Protein AF-A0A6I1MJ88-F1 (afdb_monomer_lite)

pLDDT: mean 83.17, std 13.49, range [37.69, 97.88]

InterPro domains:
  IPR024300 SipL, SPOCS domain [PF12673] (51-150)

Foldseek 3Di:
DPPPADFPQDAAEPQADDVVVVCVVPDPCVQFWKDKDKDKDKAFADPPDFFFNFWHYKYKDKAWQDKAKDFDDFDPAADPVRDGALRIKIKTKIKMKMKTWGQGPDPVRDIDIDIDIGIDIDIIRDHNPDDRVPWDKAKDKHWNDKDWGDPDSGMIIIMTMMMIGIDTDDPDGDDNDHDDPDRPPPPPQLAQVKKKWFAALVRPGTAKIWGADSVLQAIAMDGPQDFSEDNDPPDFQQQFFQKKKFKADLVRHTQFIATHTHRGGCPRVRVRRGRRHDDAFIKMKIWHQHWQSIWMACPPHHHDIDTFCPVPDHLDTTIFMWGHHSNHTDGDDDVVDDDFDWAQKKKFFAALVLHTAKIWIARLVLQAIDMDGDQDARDPPDDDFDFAKKKWKAALVRHTQDIDTDTRGHRCVRVCSRRVRRRHDDFQIKIKMAHDPSGQQSMWIQAQNDTDGDDDRIWMWTQHPNGTDTD

Organism: NCBI:txid39493

Structure (mmCIF, N/CA/C/O backbone):
data_AF-A0A6I1MJ88-F1
#
_entry.id   AF-A0A6I1MJ88-F1
#
loop_
_atom_site.group_PDB
_atom_site.id
_atom_site.type_symbol
_atom_site.label_atom_id
_atom_site.label_alt_id
_atom_site.label_comp_id
_atom_site.label_asym_id
_atom_site.label_entity_id
_atom_site.label_seq_id
_atom_site.pdbx_PDB_ins_code
_atom_site.Cartn_x
_atom_site.Cartn_y
_atom_site.Cartn_z
_atom_site.occupancy
_atom_site.B_iso_or_equiv
_atom_site.auth_seq_id
_atom_site.auth_comp_id
_atom_site.auth_asym_id
_atom_site.auth_atom_id
_atom_site.pdbx_PDB_model_num
ATOM 1 N N . MET A 1 1 ? -44.013 -20.635 8.481 1.00 37.69 1 MET A N 1
ATOM 2 C CA . MET A 1 1 ? -42.873 -20.183 7.650 1.00 37.69 1 MET A CA 1
ATOM 3 C C . MET A 1 1 ? -41.593 -20.400 8.435 1.00 37.69 1 MET A C 1
ATOM 5 O O . MET A 1 1 ? -41.374 -19.708 9.420 1.00 37.69 1 MET A O 1
ATOM 9 N N . TYR A 1 2 ? -40.788 -21.390 8.051 1.00 38.72 2 TYR A N 1
ATOM 10 C CA . TYR A 1 2 ? -39.457 -21.573 8.624 1.00 38.72 2 TYR A CA 1
ATOM 11 C C . TYR A 1 2 ? -38.547 -20.470 8.084 1.00 38.72 2 TYR A C 1
ATOM 13 O O . TYR A 1 2 ? -38.315 -20.379 6.881 1.00 38.72 2 TYR A O 1
ATOM 21 N N . CYS A 1 3 ? -38.086 -19.608 8.980 1.00 43.00 3 CYS A N 1
ATOM 22 C CA . CYS A 1 3 ? -37.077 -18.596 8.711 1.00 43.00 3 CYS A CA 1
ATOM 23 C C . CYS A 1 3 ? -35.767 -19.299 8.296 1.00 43.00 3 CYS A C 1
ATOM 25 O O . CYS A 1 3 ? -35.028 -19.778 9.152 1.00 43.00 3 CYS A O 1
ATOM 27 N N . LYS A 1 4 ? -35.494 -19.416 6.990 1.00 53.94 4 LYS A N 1
ATOM 28 C CA . LYS A 1 4 ? -34.217 -19.928 6.465 1.00 53.94 4 LYS A CA 1
ATOM 29 C C . LYS A 1 4 ? -33.207 -18.781 6.392 1.00 53.94 4 LYS A C 1
ATOM 31 O O . LYS A 1 4 ? -32.966 -18.242 5.320 1.00 53.94 4 LYS A O 1
ATOM 36 N N . CYS A 1 5 ? -32.665 -18.381 7.537 1.00 55.56 5 CYS A N 1
ATOM 37 C CA . CYS A 1 5 ? -31.574 -17.410 7.580 1.00 55.56 5 CYS A CA 1
ATOM 38 C C . CYS A 1 5 ? -30.256 -18.080 7.172 1.00 55.56 5 CYS A C 1
ATOM 40 O O . CYS A 1 5 ? -29.985 -19.223 7.543 1.00 55.56 5 CYS A O 1
ATOM 42 N N . SER A 1 6 ? -29.474 -17.401 6.333 1.00 53.91 6 SER A N 1
ATOM 43 C CA . SER A 1 6 ? -28.247 -17.953 5.764 1.00 53.91 6 SER A CA 1
ATOM 44 C C . SER A 1 6 ? -27.118 -17.855 6.790 1.00 53.91 6 SER A C 1
ATOM 46 O O . SER A 1 6 ? -26.543 -16.788 6.971 1.00 53.91 6 SER A O 1
ATOM 48 N N . ASN A 1 7 ? -26.742 -18.977 7.410 1.00 52.41 7 ASN A N 1
ATOM 49 C CA . ASN A 1 7 ? -25.619 -19.086 8.360 1.00 52.41 7 ASN A CA 1
ATOM 50 C C . ASN A 1 7 ? -24.230 -19.047 7.683 1.00 52.41 7 ASN A C 1
ATOM 52 O O . ASN A 1 7 ? -23.286 -19.718 8.094 1.00 52.41 7 ASN A O 1
ATOM 56 N N . LYS A 1 8 ? -24.096 -18.290 6.592 1.00 55.72 8 LYS A N 1
ATOM 57 C CA . LYS A 1 8 ? -22.793 -18.058 5.969 1.00 55.72 8 LYS A CA 1
ATOM 58 C C . LYS A 1 8 ? -22.055 -17.054 6.854 1.00 55.72 8 LYS A C 1
ATOM 60 O O . LYS A 1 8 ? -22.324 -15.862 6.746 1.00 55.72 8 LYS A O 1
ATOM 65 N N . ASN A 1 9 ? -21.159 -17.536 7.716 1.00 62.91 9 ASN A N 1
ATOM 66 C CA . ASN A 1 9 ? -20.340 -16.751 8.657 1.00 62.91 9 ASN A CA 1
ATOM 67 C C . ASN A 1 9 ? -19.288 -15.852 7.961 1.00 62.91 9 ASN A C 1
ATOM 69 O O . ASN A 1 9 ? -18.179 -15.687 8.452 1.00 62.91 9 ASN A O 1
ATOM 73 N N . ASN A 1 10 ? -19.621 -15.276 6.806 1.00 71.25 10 ASN A N 1
ATOM 74 C CA . ASN A 1 10 ? -18.759 -14.373 6.057 1.00 71.25 10 ASN A CA 1
ATOM 75 C C . ASN A 1 10 ? -19.232 -12.939 6.315 1.00 71.25 10 ASN A C 1
ATOM 77 O O . ASN A 1 10 ? -20.024 -12.401 5.538 1.00 71.25 10 ASN A O 1
ATOM 81 N N . TYR A 1 11 ? -18.767 -12.354 7.417 1.00 83.25 11 TYR A N 1
ATOM 82 C CA . TYR A 1 11 ? -18.944 -10.943 7.756 1.00 83.25 11 TYR A CA 1
ATOM 83 C C . TYR A 1 11 ? -17.579 -10.281 7.964 1.00 83.25 11 TYR A C 1
ATOM 85 O O . TYR A 1 11 ? -16.604 -10.937 8.328 1.00 83.25 11 TYR A O 1
ATOM 93 N N . GLU A 1 12 ? -17.502 -8.976 7.722 1.00 81.06 12 GLU A N 1
ATOM 94 C CA . GLU A 1 12 ? -16.291 -8.190 7.967 1.00 81.06 12 GLU A CA 1
ATOM 95 C C . GLU A 1 12 ? -16.287 -7.673 9.412 1.00 81.06 12 GLU A C 1
ATOM 97 O O . GLU A 1 12 ? -17.267 -7.077 9.863 1.00 81.06 12 GLU A O 1
ATOM 102 N N . VAL A 1 13 ? -15.184 -7.861 10.138 1.00 83.12 13 VAL A N 1
ATOM 103 C CA . VAL A 1 13 ? -15.000 -7.267 11.468 1.00 83.12 13 VAL A CA 1
ATOM 104 C C . VAL A 1 13 ? -14.073 -6.065 11.361 1.00 83.12 13 VAL A C 1
ATOM 106 O O . VAL A 1 13 ? -12.962 -6.161 10.846 1.00 83.12 13 VAL A O 1
ATOM 109 N N . ILE A 1 14 ? -14.534 -4.929 11.869 1.00 77.38 14 ILE A N 1
ATOM 110 C CA . ILE A 1 14 ? -13.794 -3.673 11.910 1.00 77.38 14 ILE A CA 1
ATOM 111 C C . ILE A 1 14 ? -13.327 -3.431 13.347 1.00 77.38 14 ILE A C 1
ATOM 113 O O . ILE A 1 14 ? -14.100 -3.626 14.286 1.00 77.38 14 ILE A O 1
ATOM 117 N N . SER A 1 15 ? -12.079 -2.968 13.484 1.00 78.56 15 SER A N 1
ATOM 118 C CA . SER A 1 15 ? -11.358 -2.727 14.750 1.00 78.56 15 SER A CA 1
ATOM 119 C C . SER A 1 15 ? -10.663 -3.938 15.385 1.00 78.56 15 SER A C 1
ATOM 121 O O . SER A 1 15 ? -10.277 -3.864 16.552 1.00 78.56 15 SER A O 1
ATOM 123 N N . LEU A 1 16 ? -10.441 -5.028 14.640 1.00 84.06 16 LEU A N 1
ATOM 124 C CA . LEU A 1 16 ? -9.498 -6.056 15.092 1.00 84.06 16 LEU A CA 1
ATOM 125 C C . LEU A 1 16 ? -8.076 -5.487 15.120 1.00 84.06 16 LEU A C 1
ATOM 127 O O . LEU A 1 16 ? -7.669 -4.731 14.235 1.00 84.06 16 LEU A O 1
ATOM 131 N N . CYS A 1 17 ? -7.308 -5.862 16.133 1.00 81.69 17 CYS A N 1
ATOM 132 C CA . CYS A 1 17 ? -5.889 -5.544 16.230 1.00 81.69 17 CYS A CA 1
ATOM 133 C C . CYS A 1 17 ? -5.054 -6.795 15.937 1.00 81.69 17 CYS A C 1
ATOM 135 O O . CYS A 1 17 ? -5.403 -7.916 16.297 1.00 81.69 17 CYS A O 1
ATOM 137 N N . ASN A 1 18 ? -3.880 -6.603 15.340 1.00 82.88 18 ASN A N 1
ATOM 138 C CA . ASN A 1 18 ? -2.904 -7.678 15.231 1.00 82.88 18 ASN A CA 1
ATOM 139 C C . ASN A 1 18 ? -2.133 -7.814 16.557 1.00 82.88 18 ASN A C 1
ATOM 141 O O . ASN A 1 18 ? -1.410 -6.893 16.948 1.00 82.88 18 ASN A O 1
ATOM 145 N N . ILE A 1 19 ? -2.240 -8.968 17.221 1.00 81.12 19 ILE A N 1
ATOM 146 C CA . ILE A 1 19 ? -1.581 -9.224 18.515 1.00 81.12 19 ILE A CA 1
ATOM 147 C C . ILE A 1 19 ? -0.066 -9.098 18.420 1.00 81.12 19 ILE A C 1
ATOM 149 O O . ILE A 1 19 ? 0.549 -8.565 19.341 1.00 81.12 19 ILE A O 1
ATOM 153 N N . LYS A 1 20 ? 0.561 -9.537 17.321 1.00 79.69 20 LYS A N 1
ATOM 154 C CA . LYS A 1 20 ? 2.015 -9.399 17.152 1.00 79.69 20 LYS A CA 1
ATOM 155 C C . LYS A 1 20 ? 2.405 -7.925 17.128 1.00 79.69 20 LYS A C 1
ATOM 157 O O . LYS A 1 20 ? 3.310 -7.531 17.852 1.00 79.69 20 LYS A O 1
ATOM 162 N N . ASN A 1 21 ? 1.672 -7.089 16.390 1.00 80.06 21 ASN A N 1
ATOM 163 C CA . ASN A 1 21 ? 1.920 -5.642 16.356 1.00 80.06 21 ASN A CA 1
ATOM 164 C C . ASN A 1 21 ? 1.648 -4.985 17.713 1.00 80.06 21 ASN A C 1
ATOM 166 O O . ASN A 1 21 ? 2.430 -4.148 18.167 1.00 80.06 21 ASN A O 1
ATOM 170 N N . PHE A 1 22 ? 0.567 -5.382 18.386 1.00 80.31 22 PHE A N 1
ATOM 171 C CA . PHE A 1 22 ? 0.236 -4.897 19.723 1.00 80.31 22 PHE A CA 1
ATOM 172 C C . PHE A 1 22 ? 1.319 -5.269 20.746 1.00 80.31 22 PHE A C 1
ATOM 174 O O . PHE A 1 22 ? 1.715 -4.428 21.552 1.00 80.31 22 PHE A O 1
ATOM 181 N N . THR A 1 23 ? 1.844 -6.492 20.665 1.00 79.25 23 THR A N 1
ATOM 182 C CA . THR A 1 23 ? 2.939 -6.998 21.502 1.00 79.25 23 THR A CA 1
ATOM 183 C C . THR A 1 23 ? 4.252 -6.303 21.185 1.00 79.25 23 THR A C 1
ATOM 185 O O . THR A 1 23 ? 4.950 -5.892 22.097 1.00 79.25 23 THR A O 1
ATOM 188 N N . ASN A 1 24 ? 4.582 -6.081 19.915 1.00 79.44 24 ASN A N 1
ATOM 189 C CA . ASN A 1 24 ? 5.798 -5.359 19.537 1.00 79.44 24 ASN A CA 1
ATOM 190 C C . ASN A 1 24 ? 5.763 -3.896 20.004 1.00 79.44 24 ASN A C 1
ATOM 192 O O . ASN A 1 24 ? 6.793 -3.336 20.364 1.00 79.44 24 ASN A O 1
ATOM 196 N N . LYS A 1 25 ? 4.577 -3.272 20.013 1.00 77.75 25 LYS A N 1
ATOM 197 C CA . LYS A 1 25 ? 4.390 -1.881 20.447 1.00 77.75 25 LYS A CA 1
ATOM 198 C C . LYS A 1 25 ? 4.394 -1.714 21.969 1.00 77.75 25 LYS A C 1
ATOM 200 O O . LYS A 1 25 ? 4.802 -0.663 22.455 1.00 77.75 25 LYS A O 1
ATOM 205 N N . ASN A 1 26 ? 3.861 -2.687 22.708 1.00 75.75 26 ASN A N 1
ATOM 206 C CA . ASN A 1 26 ? 3.614 -2.557 24.150 1.00 75.75 26 ASN A CA 1
ATOM 207 C C . ASN A 1 26 ? 4.418 -3.535 25.021 1.00 75.75 26 ASN A C 1
ATOM 209 O O . ASN A 1 26 ? 4.398 -3.394 26.238 1.00 75.75 26 ASN A O 1
ATOM 213 N N . GLY A 1 27 ? 5.066 -4.529 24.419 1.00 68.06 27 GLY A N 1
ATOM 214 C CA . GLY A 1 27 ? 5.799 -5.599 25.086 1.00 68.06 27 GLY A CA 1
ATOM 215 C C . GLY A 1 27 ? 7.315 -5.367 25.149 1.00 68.06 27 GLY A C 1
ATOM 216 O O . GLY A 1 27 ? 7.790 -4.275 24.829 1.00 68.06 27 GLY A O 1
ATOM 217 N N . PRO A 1 28 ? 8.088 -6.393 25.557 1.00 61.84 28 PRO A N 1
ATOM 218 C CA . PRO A 1 28 ? 7.672 -7.787 25.754 1.00 61.84 28 PRO A CA 1
ATOM 219 C C . PRO A 1 28 ? 6.753 -7.985 26.968 1.00 61.84 28 PRO A C 1
ATOM 221 O O . PRO A 1 28 ? 6.950 -7.374 28.009 1.00 61.84 28 PRO A O 1
ATOM 224 N N . PHE A 1 29 ? 5.770 -8.884 26.850 1.00 69.00 29 PHE A N 1
ATOM 225 C CA . PHE A 1 29 ? 4.794 -9.161 27.917 1.00 69.00 29 PHE A CA 1
ATOM 226 C C . PHE A 1 29 ? 5.279 -10.143 28.995 1.00 69.00 29 PHE A C 1
ATOM 228 O O . PHE A 1 29 ? 4.533 -10.494 29.912 1.00 69.00 29 PHE A O 1
ATOM 235 N N . ILE A 1 30 ? 6.535 -10.585 28.904 1.00 66.19 30 ILE A N 1
ATOM 236 C CA . ILE A 1 30 ? 7.184 -11.391 29.940 1.00 66.19 30 ILE A CA 1
ATOM 237 C C . ILE A 1 30 ? 7.273 -10.530 31.203 1.00 66.19 30 ILE A C 1
ATOM 239 O O . ILE A 1 30 ? 7.796 -9.420 31.157 1.00 66.19 30 ILE A O 1
ATOM 243 N N . ASN A 1 31 ? 6.736 -11.033 32.317 1.00 68.38 31 ASN A N 1
ATOM 244 C CA . ASN A 1 31 ? 6.617 -10.308 33.589 1.00 68.38 31 ASN A CA 1
ATOM 245 C C . ASN A 1 31 ? 5.825 -8.990 33.505 1.00 68.38 31 ASN A C 1
ATOM 247 O O . ASN A 1 31 ? 6.026 -8.101 34.326 1.00 68.38 31 ASN A O 1
ATOM 251 N N . SER A 1 32 ? 4.933 -8.852 32.522 1.00 80.56 32 SER A N 1
ATOM 252 C CA . SER A 1 32 ? 4.047 -7.693 32.412 1.00 80.56 32 SER A CA 1
ATOM 253 C C . SER A 1 32 ? 2.644 -7.989 32.929 1.00 80.56 32 SER A C 1
ATOM 255 O O . SER A 1 32 ? 2.182 -9.128 32.900 1.00 80.56 32 SER A O 1
ATOM 257 N N . ALA A 1 33 ? 1.933 -6.940 33.332 1.00 88.50 33 ALA A N 1
ATOM 258 C CA . ALA A 1 33 ? 0.547 -7.021 33.762 1.00 88.50 33 ALA A CA 1
ATOM 259 C C . ALA A 1 33 ? -0.400 -7.082 32.546 1.00 88.50 33 ALA A C 1
ATOM 261 O O . ALA A 1 33 ? -0.740 -6.055 31.959 1.00 88.50 33 ALA A O 1
ATOM 262 N N . TRP A 1 34 ? -0.852 -8.277 32.160 1.00 90.94 34 TRP A N 1
ATOM 263 C CA . TRP A 1 34 ? -1.834 -8.461 31.084 1.00 90.94 34 TRP A CA 1
ATOM 264 C C . TRP A 1 34 ? -2.794 -9.625 31.357 1.00 90.94 34 TRP A C 1
ATOM 266 O O . TRP A 1 34 ? -2.558 -10.448 32.239 1.00 90.94 34 TRP A O 1
ATOM 276 N N . THR A 1 35 ? -3.896 -9.675 30.609 1.00 91.12 35 THR A N 1
ATOM 277 C CA . THR A 1 35 ? -4.828 -10.812 30.578 1.00 91.12 35 THR A CA 1
ATOM 278 C C . THR A 1 35 ? -5.502 -10.924 29.206 1.00 91.12 35 THR A C 1
ATOM 280 O O . THR A 1 35 ? -5.595 -9.931 28.479 1.00 91.12 35 THR A O 1
ATOM 283 N N . GLN A 1 36 ? -5.978 -12.119 28.859 1.00 91.44 36 GLN A N 1
ATOM 284 C CA . GLN A 1 36 ? -6.792 -12.392 27.673 1.00 91.44 36 GLN A CA 1
ATOM 285 C C . GLN A 1 36 ? -8.087 -13.059 28.117 1.00 91.44 36 GLN A C 1
ATOM 287 O O . GLN A 1 36 ? -8.074 -13.968 28.947 1.00 91.44 36 GLN A O 1
ATOM 292 N N . ILE A 1 37 ? -9.211 -12.585 27.591 1.00 91.88 37 ILE A N 1
ATOM 293 C CA . ILE A 1 37 ? -10.538 -13.027 28.017 1.00 91.88 37 ILE A CA 1
ATOM 294 C C . ILE A 1 37 ? -11.395 -13.247 26.780 1.00 91.88 37 ILE A C 1
ATOM 296 O O . ILE A 1 37 ? -11.295 -12.498 25.809 1.00 91.88 37 ILE A O 1
ATOM 300 N N . SER A 1 38 ? -12.252 -14.264 26.841 1.00 94.06 38 SER A N 1
ATOM 301 C CA . SER A 1 38 ? -13.337 -14.459 25.882 1.00 94.06 38 SER A CA 1
ATOM 302 C C . SER A 1 38 ? -14.672 -14.248 26.580 1.00 94.06 38 SER A C 1
ATOM 304 O O . SER A 1 38 ? -14.924 -14.861 27.620 1.00 94.06 38 SER A O 1
ATOM 306 N N . LEU A 1 39 ? -15.508 -13.372 26.032 1.00 94.00 39 LEU A N 1
ATOM 307 C CA . LEU A 1 39 ? -16.822 -13.054 26.574 1.00 94.00 39 LEU A CA 1
ATOM 308 C C . LEU A 1 39 ? -17.894 -13.375 25.540 1.00 94.00 39 LEU A C 1
ATOM 310 O O . LEU A 1 39 ? -17.848 -12.869 24.421 1.00 94.00 39 LEU A O 1
ATOM 314 N N . ALA A 1 40 ? -18.860 -14.201 25.938 1.00 94.38 40 ALA A N 1
ATOM 315 C CA . ALA A 1 40 ? -19.984 -14.597 25.104 1.00 94.38 40 ALA A CA 1
ATOM 316 C C . ALA A 1 40 ? -21.292 -13.967 25.597 1.00 94.38 40 ALA A C 1
ATOM 318 O O . ALA A 1 40 ? -21.525 -13.889 26.802 1.00 94.38 40 ALA A O 1
ATOM 319 N N . ASP A 1 41 ? -22.149 -13.566 24.660 1.00 95.25 41 ASP A N 1
ATOM 320 C CA . ASP A 1 41 ? -23.455 -12.962 24.922 1.00 95.25 41 ASP A CA 1
ATOM 321 C C . ASP A 1 41 ? -24.475 -13.298 23.812 1.00 95.25 41 ASP A C 1
ATOM 323 O O . ASP A 1 41 ? -24.129 -13.793 22.733 1.00 95.25 41 ASP A O 1
ATOM 327 N N . ILE A 1 42 ? -25.757 -13.036 24.075 1.00 94.81 42 ILE A N 1
ATOM 328 C CA . ILE A 1 42 ? -26.870 -13.215 23.142 1.00 94.81 42 ILE A CA 1
ATOM 329 C C . ILE A 1 42 ? -27.484 -11.850 22.813 1.00 94.81 42 ILE A C 1
ATOM 331 O O . ILE A 1 42 ? -28.235 -11.270 23.595 1.00 94.81 42 ILE A O 1
ATOM 335 N N . LEU A 1 43 ? -27.241 -11.371 21.595 1.00 94.00 43 LEU A N 1
ATOM 336 C CA . LEU A 1 43 ? -27.737 -10.081 21.117 1.00 94.00 43 LEU A CA 1
ATOM 337 C C . LEU A 1 43 ? -29.094 -10.256 20.435 1.00 94.00 43 LEU A C 1
ATOM 339 O O . LEU A 1 43 ? -29.208 -10.962 19.432 1.00 94.00 43 LEU A O 1
ATOM 343 N N . THR A 1 44 ? -30.136 -9.611 20.964 1.00 93.56 44 THR A N 1
ATOM 344 C CA . THR A 1 44 ? -31.502 -9.703 20.422 1.00 93.56 44 THR A CA 1
ATOM 345 C C . THR A 1 44 ? -31.953 -8.373 19.838 1.00 93.56 44 THR A C 1
ATOM 347 O O . THR A 1 44 ? -31.865 -7.336 20.490 1.00 93.56 44 THR A O 1
ATOM 350 N N . LEU A 1 45 ? -32.463 -8.410 18.607 1.00 90.38 45 LEU A N 1
ATOM 351 C CA . LEU A 1 45 ? -32.989 -7.233 17.928 1.00 90.38 45 LEU A CA 1
ATOM 352 C C . LEU A 1 45 ? -34.307 -6.791 18.581 1.00 90.38 45 LEU A C 1
ATOM 354 O O . LEU A 1 45 ? -35.174 -7.637 18.836 1.00 90.38 45 LEU A O 1
ATOM 358 N N . PRO A 1 46 ? -34.499 -5.477 18.787 1.00 89.31 46 PRO A N 1
ATOM 359 C CA . PRO A 1 46 ? -35.788 -4.895 19.123 1.00 89.31 46 PRO A CA 1
ATOM 360 C C . PRO A 1 46 ? -36.876 -5.294 18.120 1.00 89.31 46 PRO A C 1
ATOM 362 O O . PRO A 1 46 ? -36.610 -5.518 16.938 1.00 89.31 46 PRO A O 1
ATOM 365 N N . TYR A 1 47 ? -38.127 -5.352 18.577 1.00 82.69 47 TYR A N 1
ATOM 366 C CA . TYR A 1 47 ? -39.248 -5.851 17.769 1.00 82.69 47 TYR A CA 1
ATOM 367 C C . TYR A 1 47 ? -39.532 -5.009 16.511 1.00 82.69 47 TYR A C 1
ATOM 369 O O . TYR A 1 47 ? -40.056 -5.517 15.524 1.00 82.69 47 TYR A O 1
ATOM 377 N N . ASN A 1 48 ? -39.184 -3.723 16.538 1.00 87.56 48 ASN A N 1
ATOM 378 C CA . ASN A 1 48 ? -39.339 -2.790 15.422 1.00 87.56 48 ASN A CA 1
ATOM 379 C C . ASN A 1 48 ? -38.237 -2.916 14.355 1.00 87.56 48 ASN A C 1
ATOM 381 O O . ASN A 1 48 ? -38.360 -2.305 13.294 1.00 87.56 48 ASN A O 1
ATOM 385 N N . CYS A 1 49 ? -37.170 -3.677 14.608 1.00 86.12 49 CYS A N 1
ATOM 386 C CA . CYS A 1 49 ? -36.108 -3.885 13.634 1.00 86.12 49 CYS A CA 1
ATOM 387 C C . CYS A 1 49 ? -36.472 -5.002 12.641 1.00 86.12 49 CYS A C 1
ATOM 389 O O . CYS A 1 49 ? -36.998 -6.045 13.045 1.00 86.12 49 CYS A O 1
ATOM 391 N N . PRO A 1 50 ? -36.155 -4.839 11.344 1.00 88.62 50 PRO A N 1
ATOM 392 C CA . PRO A 1 50 ? -36.279 -5.922 10.379 1.00 88.62 50 PRO A CA 1
ATOM 393 C C . PRO A 1 50 ? -35.478 -7.153 10.810 1.00 88.62 50 PRO A C 1
ATOM 395 O O . PRO A 1 50 ? -34.386 -7.048 11.365 1.00 88.62 50 PRO A O 1
ATOM 398 N N . LYS A 1 51 ? -36.012 -8.344 10.524 1.00 92.12 51 LYS A N 1
ATOM 399 C CA . LYS A 1 51 ? -35.298 -9.602 10.772 1.00 92.12 51 LYS A CA 1
ATOM 400 C C . LYS A 1 51 ? -34.020 -9.651 9.934 1.00 92.12 51 LYS A C 1
ATOM 402 O O . LYS A 1 51 ? -34.006 -9.161 8.812 1.00 92.12 51 LYS A O 1
ATOM 407 N N . ILE A 1 52 ? -32.974 -10.269 10.456 1.00 90.94 52 ILE A N 1
ATOM 408 C CA . ILE A 1 52 ? -31.676 -10.432 9.807 1.00 90.94 52 ILE A CA 1
ATOM 409 C C . ILE A 1 52 ? -31.734 -11.603 8.835 1.00 90.94 52 ILE A C 1
ATOM 411 O O . ILE A 1 52 ? -32.106 -12.703 9.232 1.00 90.94 52 ILE A O 1
ATOM 415 N N . GLU A 1 53 ? -31.311 -11.386 7.595 1.00 88.12 53 GLU A N 1
ATOM 416 C CA . GLU A 1 53 ? -30.990 -12.458 6.649 1.00 88.12 53 GLU A CA 1
ATOM 417 C C . GLU A 1 53 ? -29.515 -12.850 6.729 1.00 88.12 53 GLU A C 1
ATOM 419 O O . GLU A 1 53 ? -29.186 -14.040 6.762 1.00 88.12 53 GLU A O 1
ATOM 424 N N . LYS A 1 54 ? -28.646 -11.833 6.766 1.00 87.38 54 LYS A N 1
ATOM 425 C CA . LYS A 1 54 ? -27.190 -11.963 6.740 1.00 87.38 54 LYS A CA 1
ATOM 426 C C . LYS A 1 54 ? -26.534 -10.824 7.520 1.00 87.38 54 LYS A C 1
ATOM 428 O O . LYS A 1 54 ? -26.945 -9.671 7.407 1.00 87.38 54 LYS A O 1
ATOM 433 N N . ILE A 1 55 ? -25.496 -11.155 8.283 1.00 90.31 55 ILE A N 1
ATOM 434 C CA . ILE A 1 55 ? -24.606 -10.171 8.908 1.00 90.31 55 ILE A CA 1
ATOM 435 C C . ILE A 1 55 ? -23.597 -9.713 7.851 1.00 90.31 55 ILE A C 1
ATOM 437 O O . ILE A 1 55 ? -22.974 -10.549 7.200 1.00 90.31 55 ILE A O 1
ATOM 441 N N . GLU A 1 56 ? -23.452 -8.401 7.673 1.00 84.94 56 GLU A N 1
ATOM 442 C CA . GLU A 1 56 ? -22.505 -7.825 6.713 1.00 84.94 56 GLU A CA 1
ATOM 443 C C . GLU A 1 56 ? -21.223 -7.380 7.410 1.00 84.94 56 GLU A C 1
ATOM 445 O O . GLU A 1 56 ? -20.132 -7.814 7.038 1.00 84.94 56 GLU A O 1
ATOM 450 N N . LYS A 1 57 ? -21.354 -6.525 8.434 1.00 87.25 57 LYS A N 1
ATOM 451 C CA . LYS A 1 57 ? -20.211 -5.965 9.160 1.00 87.25 57 LYS A CA 1
ATOM 452 C C . LYS A 1 57 ? -20.469 -5.878 10.654 1.00 87.25 57 LYS A C 1
ATOM 454 O O . LYS A 1 57 ? -21.588 -5.594 11.082 1.00 87.25 57 LYS A O 1
ATOM 459 N N . ILE A 1 58 ? -19.413 -6.050 11.435 1.00 90.44 58 ILE A N 1
ATOM 460 C CA . ILE A 1 58 ? -19.407 -5.834 12.879 1.00 90.44 58 ILE A CA 1
ATOM 461 C C . ILE A 1 58 ? -18.320 -4.818 13.186 1.00 90.44 58 ILE A C 1
ATOM 463 O O . ILE A 1 58 ? -17.152 -5.041 12.892 1.00 90.44 58 ILE A O 1
ATOM 467 N N . TYR A 1 59 ? -18.705 -3.707 13.793 1.00 87.31 59 TYR A N 1
ATOM 468 C CA . TYR A 1 59 ? -17.771 -2.758 14.373 1.00 87.31 59 TYR A CA 1
ATOM 469 C C . TYR A 1 59 ? -17.764 -2.956 15.880 1.00 87.31 59 TYR A C 1
ATOM 471 O O . TYR A 1 59 ? -18.835 -3.085 16.473 1.00 87.31 59 TYR A O 1
ATOM 479 N N . ILE A 1 60 ? -16.585 -2.934 16.492 1.00 89.94 60 ILE A N 1
ATOM 480 C CA . ILE A 1 60 ? -16.441 -3.031 17.943 1.00 89.94 60 ILE A CA 1
ATOM 481 C C . ILE A 1 60 ? -15.465 -1.978 18.468 1.00 89.94 60 ILE A C 1
ATOM 483 O O . ILE A 1 60 ? -14.482 -1.632 17.813 1.00 89.94 60 ILE A O 1
ATOM 487 N N . GLU A 1 61 ? -15.732 -1.479 19.666 1.00 88.88 61 GLU A N 1
ATOM 488 C CA . GLU A 1 61 ? -14.825 -0.637 20.436 1.00 88.88 61 GLU A CA 1
ATOM 489 C C . GLU A 1 61 ? -14.866 -1.059 21.906 1.00 88.88 61 GLU A C 1
ATOM 491 O O . GLU A 1 61 ? -15.940 -1.284 22.469 1.00 88.88 61 GLU A O 1
ATOM 496 N N . VAL A 1 62 ? -13.693 -1.166 22.532 1.00 90.81 62 VAL A N 1
ATOM 497 C CA . VAL A 1 62 ? -13.564 -1.505 23.955 1.00 90.81 62 VAL A CA 1
ATOM 498 C C . VAL A 1 62 ? -13.347 -0.223 24.744 1.00 90.81 62 VAL A C 1
ATOM 500 O O . VAL A 1 62 ? -12.327 0.443 24.567 1.00 90.81 62 VAL A O 1
ATOM 503 N N . ASN A 1 63 ? -14.273 0.094 25.644 1.00 88.25 63 ASN A N 1
ATOM 504 C CA . ASN A 1 63 ? -14.202 1.276 26.492 1.00 88.25 63 ASN A CA 1
ATOM 505 C C . ASN A 1 63 ? -13.953 0.868 27.944 1.00 88.25 63 ASN A C 1
ATOM 507 O O . ASN A 1 63 ? -14.697 0.063 28.499 1.00 88.25 63 ASN A O 1
ATOM 511 N N . ILE A 1 64 ? -12.918 1.439 28.563 1.00 89.25 64 ILE A N 1
ATOM 512 C CA . ILE A 1 64 ? -12.625 1.248 29.988 1.00 89.25 64 ILE A CA 1
ATOM 513 C C . ILE A 1 64 ? -13.307 2.367 30.775 1.00 89.25 64 ILE A C 1
ATOM 515 O O . ILE A 1 64 ? -13.030 3.547 30.547 1.00 89.25 64 ILE A O 1
ATOM 519 N N . THR A 1 65 ? -14.191 1.998 31.699 1.00 86.44 65 THR A N 1
ATOM 520 C CA . THR A 1 65 ? -14.926 2.955 32.540 1.00 86.44 65 THR A CA 1
ATOM 521 C C . THR A 1 65 ? -14.187 3.252 33.831 1.00 86.44 65 THR A C 1
ATOM 523 O O . THR A 1 65 ? -14.171 4.387 34.299 1.00 86.44 65 THR A O 1
ATOM 526 N N . SER A 1 66 ? -13.549 2.235 34.406 1.00 87.06 66 SER A N 1
ATOM 527 C CA . SER A 1 66 ? -12.798 2.355 35.649 1.00 87.06 66 SER A CA 1
ATOM 528 C C . SER A 1 66 ? -11.739 1.273 35.750 1.00 87.06 66 SER A C 1
ATOM 530 O O . SER A 1 66 ? -11.887 0.164 35.240 1.00 87.06 66 SER A O 1
ATOM 532 N N . ASN A 1 67 ? -10.662 1.595 36.458 1.00 90.06 67 ASN A N 1
ATOM 533 C CA . ASN A 1 67 ? -9.757 0.593 36.984 1.00 90.06 67 ASN A CA 1
ATOM 534 C C . ASN A 1 67 ? -9.419 0.918 38.441 1.00 90.06 67 ASN A C 1
ATOM 536 O O . ASN A 1 67 ? -9.404 2.083 38.841 1.00 90.06 67 ASN A O 1
ATOM 540 N N . LYS A 1 68 ? -9.221 -0.116 39.256 1.00 90.12 68 LYS A N 1
ATOM 541 C CA . LYS A 1 68 ? -8.949 0.026 40.687 1.00 90.12 68 LYS A CA 1
ATOM 542 C C . LYS A 1 68 ? -8.034 -1.081 41.173 1.00 90.12 68 LYS A C 1
ATOM 544 O O . LYS A 1 68 ? -8.292 -2.259 40.943 1.00 90.12 68 LYS A O 1
ATOM 549 N N . ILE A 1 69 ? -6.997 -0.711 41.913 1.00 92.75 69 ILE A N 1
ATOM 550 C CA . ILE A 1 69 ? -6.132 -1.685 42.573 1.00 92.75 69 ILE A CA 1
ATOM 551 C C . ILE A 1 69 ? -6.851 -2.244 43.805 1.00 92.75 69 ILE A C 1
ATOM 553 O O . ILE A 1 69 ? -7.362 -1.500 44.645 1.00 92.75 69 ILE A O 1
ATOM 557 N N . ILE A 1 70 ? -6.874 -3.569 43.927 1.00 92.62 70 ILE A N 1
ATOM 558 C CA . ILE A 1 70 ? -7.446 -4.293 45.062 1.00 92.62 70 ILE A CA 1
ATOM 559 C C . ILE A 1 70 ? -6.424 -5.260 45.664 1.00 92.62 70 ILE A C 1
ATOM 561 O O . ILE A 1 70 ? -5.574 -5.823 44.967 1.00 92.62 70 ILE A O 1
ATOM 565 N N . LYS A 1 71 ? -6.527 -5.481 46.979 1.00 94.00 71 LYS A N 1
ATOM 566 C CA . LYS A 1 71 ? -5.785 -6.551 47.658 1.00 94.00 71 LYS A CA 1
ATOM 567 C C . LYS A 1 71 ? -6.467 -7.884 47.391 1.00 94.00 71 LYS A C 1
ATOM 569 O O . LYS A 1 71 ? -7.689 -7.982 47.448 1.00 94.00 71 LYS A O 1
ATOM 574 N N . THR A 1 72 ? -5.668 -8.908 47.139 1.00 91.88 72 THR A N 1
ATOM 575 C CA . THR A 1 72 ? -6.130 -10.286 46.952 1.00 91.88 72 THR A CA 1
ATOM 576 C C . THR A 1 72 ? -5.210 -11.256 47.688 1.00 91.88 72 THR A C 1
ATOM 578 O O . THR A 1 72 ? -4.140 -10.847 48.137 1.00 91.88 72 THR A O 1
ATOM 581 N N . PRO A 1 73 ? -5.600 -12.527 47.868 1.00 91.00 73 PRO A N 1
ATOM 582 C CA . PRO A 1 73 ? -4.696 -13.529 48.415 1.00 91.00 73 PRO A CA 1
ATOM 583 C C . PRO A 1 73 ? -3.446 -13.695 47.548 1.00 91.00 73 PRO A C 1
ATOM 585 O O . PRO A 1 73 ? -3.520 -13.674 46.318 1.00 91.00 73 PRO A O 1
ATOM 588 N N . LYS A 1 74 ? -2.299 -13.878 48.200 1.00 93.00 74 LYS A N 1
ATOM 589 C CA . LYS A 1 74 ? -1.046 -14.256 47.545 1.00 93.00 74 LYS A CA 1
ATOM 590 C C . LYS A 1 74 ? -0.989 -15.776 47.421 1.00 93.00 74 LYS A C 1
ATOM 592 O O . LYS A 1 74 ? -1.332 -16.476 48.372 1.00 93.00 74 LYS A O 1
ATOM 597 N N . SER A 1 75 ? -0.549 -16.277 46.271 1.00 90.19 75 SER A N 1
ATOM 598 C CA . SER A 1 75 ? -0.343 -17.707 46.045 1.00 90.19 75 SER A CA 1
ATOM 599 C C . SER A 1 75 ? 1.155 -18.011 45.999 1.00 90.19 75 SER A C 1
ATOM 601 O O . SER A 1 75 ? 1.880 -17.310 45.293 1.00 90.19 75 SER A O 1
ATOM 603 N N . PRO A 1 76 ? 1.639 -19.043 46.712 1.00 86.25 76 PRO A N 1
ATOM 604 C CA . PRO A 1 76 ? 3.049 -19.432 46.678 1.00 86.25 76 PRO A CA 1
ATOM 605 C C . PRO A 1 76 ? 3.446 -20.120 45.362 1.00 86.25 76 PRO A C 1
ATOM 607 O O . PRO A 1 76 ? 4.630 -20.198 45.051 1.00 86.25 76 PRO A O 1
ATOM 610 N N . ALA A 1 77 ? 2.472 -20.622 44.598 1.00 88.56 77 ALA A N 1
ATOM 611 C CA . ALA A 1 77 ? 2.675 -21.331 43.338 1.00 88.56 77 ALA A CA 1
ATOM 612 C C . ALA A 1 77 ? 1.597 -20.957 42.308 1.00 88.56 77 ALA A C 1
ATOM 614 O O . ALA A 1 77 ? 0.601 -20.304 42.636 1.00 88.56 77 ALA A O 1
ATOM 615 N N . ALA A 1 78 ? 1.798 -21.363 41.056 1.00 87.38 78 ALA A N 1
ATOM 616 C CA . ALA A 1 78 ? 0.813 -21.166 40.001 1.00 87.38 78 ALA A CA 1
ATOM 617 C C . ALA A 1 78 ? -0.470 -21.970 40.281 1.00 87.38 78 ALA A C 1
ATOM 619 O O . ALA A 1 78 ? -0.405 -23.099 40.773 1.00 87.38 78 ALA A O 1
ATOM 620 N N . ASN A 1 79 ? -1.634 -21.394 39.972 1.00 81.88 79 ASN A N 1
ATOM 621 C CA . ASN A 1 79 ? -2.900 -22.128 39.967 1.00 81.88 79 ASN A CA 1
ATOM 622 C C . ASN A 1 79 ? -2.981 -23.074 38.744 1.00 81.88 79 ASN A C 1
ATOM 624 O O . ASN A 1 79 ? -2.065 -23.135 37.924 1.00 81.88 79 ASN A O 1
ATOM 628 N N . ALA A 1 80 ? -4.097 -23.796 38.593 1.00 84.75 80 ALA A N 1
ATOM 629 C CA . ALA A 1 80 ? -4.327 -24.688 37.449 1.00 84.75 80 ALA A CA 1
ATOM 630 C C . ALA A 1 80 ? -4.307 -23.974 36.078 1.00 84.75 80 ALA A C 1
ATOM 632 O O . ALA A 1 80 ? -4.163 -24.627 35.050 1.00 84.75 80 ALA A O 1
ATOM 633 N N . GLU A 1 81 ? -4.419 -22.644 36.065 1.00 74.50 81 GLU A N 1
ATOM 634 C CA . GLU A 1 81 ? -4.361 -21.789 34.874 1.00 74.50 81 GLU A CA 1
ATOM 635 C C . GLU A 1 81 ? -2.943 -21.233 34.628 1.00 74.50 81 GLU A C 1
ATOM 637 O O . GLU A 1 81 ? -2.742 -20.420 33.731 1.00 74.50 81 GLU A O 1
ATOM 642 N N . GLY A 1 82 ? -1.946 -21.634 35.429 1.00 81.06 82 GLY A N 1
ATOM 643 C CA . GLY A 1 82 ? -0.565 -21.153 35.317 1.00 81.06 82 GLY A CA 1
ATOM 644 C C . GLY A 1 82 ? -0.310 -19.781 35.958 1.00 81.06 82 GLY A C 1
ATOM 645 O O . GLY A 1 82 ? 0.779 -19.229 35.812 1.00 81.06 82 GLY A O 1
ATOM 646 N N . LEU A 1 83 ? -1.279 -19.223 36.689 1.00 82.44 83 LEU A N 1
ATOM 647 C CA . LEU A 1 83 ? -1.229 -17.871 37.245 1.00 82.44 83 LEU A CA 1
ATOM 648 C C . LEU A 1 83 ? -0.716 -17.864 38.693 1.00 82.44 83 LEU A C 1
ATOM 650 O O . LEU A 1 83 ? -1.272 -18.534 39.566 1.00 82.44 83 LEU A O 1
ATOM 654 N N . ILE A 1 84 ? 0.303 -17.048 38.978 1.00 87.38 84 ILE A N 1
ATOM 655 C CA . ILE A 1 84 ? 0.798 -16.792 40.341 1.00 87.38 84 ILE A CA 1
ATOM 656 C C . ILE A 1 84 ? 0.163 -15.501 40.865 1.00 87.38 84 ILE A C 1
ATOM 658 O O . ILE A 1 84 ? 0.355 -14.430 40.295 1.00 87.38 84 ILE A O 1
ATOM 662 N N . LEU A 1 85 ? -0.582 -15.585 41.969 1.00 89.94 85 LEU A N 1
ATOM 663 C CA . LEU A 1 85 ? -1.182 -14.411 42.604 1.00 89.94 85 LEU A CA 1
ATOM 664 C C . LEU A 1 85 ? -0.151 -13.683 43.472 1.00 89.94 85 LEU A C 1
ATOM 666 O O . LEU A 1 85 ? 0.346 -14.231 44.452 1.00 89.94 85 LEU A O 1
ATOM 670 N N . THR A 1 86 ? 0.114 -12.420 43.158 1.00 91.38 86 THR A N 1
ATOM 671 C CA . THR A 1 86 ? 1.075 -11.547 43.861 1.00 91.38 86 THR A CA 1
ATOM 672 C C . THR A 1 86 ? 0.521 -10.924 45.143 1.00 91.38 86 THR A C 1
ATOM 674 O O . THR A 1 86 ? 1.244 -10.265 45.883 1.00 91.38 86 THR A O 1
ATOM 677 N N . GLY A 1 87 ? -0.778 -11.094 45.396 1.00 92.31 87 GLY A N 1
ATOM 678 C CA . GLY A 1 87 ? -1.506 -10.409 46.459 1.00 92.31 87 GLY A CA 1
ATOM 679 C C . GLY A 1 87 ? -2.169 -9.094 46.025 1.00 92.31 87 GLY A C 1
ATOM 680 O O . GLY A 1 87 ? -2.867 -8.461 46.822 1.00 92.31 87 GLY A O 1
ATOM 681 N N . LYS A 1 88 ? -2.008 -8.676 44.761 1.00 92.81 88 LYS A N 1
ATOM 682 C CA . LYS A 1 88 ? -2.642 -7.471 44.202 1.00 92.81 88 LYS A CA 1
ATOM 683 C C . LYS A 1 88 ? -3.211 -7.734 42.811 1.00 92.81 88 LYS A C 1
ATOM 685 O O . LYS A 1 88 ? -2.618 -8.440 41.998 1.00 92.81 88 LYS A O 1
ATOM 690 N N . LYS A 1 89 ? -4.379 -7.152 42.544 1.00 94.25 89 LYS A N 1
ATOM 691 C CA . LYS A 1 89 ? -5.021 -7.174 41.227 1.00 94.25 89 LYS A CA 1
ATOM 692 C C . LYS A 1 89 ? -5.474 -5.776 40.844 1.00 94.25 89 LYS A C 1
ATOM 694 O O . LYS A 1 89 ? -5.903 -5.012 41.704 1.00 94.25 89 LYS A O 1
ATOM 699 N N . LEU A 1 90 ? -5.422 -5.473 39.557 1.00 94.38 90 LEU A N 1
ATOM 700 C CA . LEU A 1 90 ? -6.102 -4.333 38.964 1.00 94.38 90 LEU A CA 1
ATOM 701 C C . LEU A 1 90 ? -7.477 -4.805 38.494 1.00 94.38 90 LEU A C 1
ATOM 703 O O . LEU A 1 90 ? -7.557 -5.542 37.516 1.00 94.38 90 LEU A O 1
ATOM 707 N N . LEU A 1 91 ? -8.532 -4.427 39.210 1.00 94.75 91 LEU A N 1
ATOM 708 C CA . LEU A 1 91 ? -9.918 -4.612 38.785 1.00 94.75 91 LEU A CA 1
ATOM 709 C C . LEU A 1 91 ? -10.221 -3.621 37.660 1.00 94.75 91 LEU A C 1
ATOM 711 O O . LEU A 1 91 ? -9.823 -2.460 37.754 1.00 94.75 91 LEU A O 1
ATOM 715 N N . ILE A 1 92 ? -10.891 -4.075 36.609 1.00 94.69 92 ILE A N 1
ATOM 716 C CA . ILE A 1 92 ? -11.179 -3.301 35.404 1.00 94.69 92 ILE A CA 1
ATOM 717 C C . ILE A 1 92 ? -12.650 -3.489 35.071 1.00 94.69 92 ILE A C 1
ATOM 719 O O . ILE A 1 92 ? -13.089 -4.616 34.836 1.00 94.69 92 ILE A O 1
ATOM 723 N N . ASP A 1 93 ? -13.366 -2.375 34.986 1.00 92.44 93 ASP A N 1
ATOM 724 C CA . ASP A 1 93 ? -14.716 -2.332 34.447 1.00 92.44 93 ASP A CA 1
ATOM 725 C C . ASP A 1 93 ? -14.682 -1.648 33.085 1.00 92.44 93 ASP A C 1
ATOM 727 O O . ASP A 1 93 ? -13.936 -0.686 32.848 1.00 92.44 93 ASP A O 1
ATOM 731 N N . GLY A 1 94 ? -15.503 -2.150 32.179 1.00 91.50 94 GLY A N 1
ATOM 732 C CA . GLY A 1 94 ? -15.637 -1.580 30.859 1.00 91.50 94 GLY A CA 1
ATOM 733 C C . GLY A 1 94 ? -16.841 -2.130 30.131 1.00 91.50 94 GLY A C 1
ATOM 734 O O . GLY A 1 94 ? -17.674 -2.847 30.686 1.00 91.50 94 GLY A O 1
ATOM 735 N N . TYR A 1 95 ? -16.936 -1.770 28.863 1.00 91.38 95 TYR A N 1
ATOM 736 C CA . TYR A 1 95 ? -17.972 -2.281 27.989 1.00 91.38 95 TYR A CA 1
ATOM 737 C C . TYR A 1 95 ? -17.509 -2.333 26.536 1.00 91.38 95 TYR A C 1
ATOM 739 O O . TYR A 1 95 ? -16.637 -1.570 26.105 1.00 91.38 95 TYR A O 1
ATOM 747 N N . PHE A 1 96 ? -18.111 -3.242 25.777 1.00 92.19 96 PHE A N 1
ATOM 748 C CA . PHE A 1 96 ? -18.010 -3.282 24.328 1.00 92.19 96 PHE A CA 1
ATOM 749 C C . PHE A 1 96 ? -19.130 -2.455 23.733 1.00 92.19 96 PHE A C 1
ATOM 751 O O . PHE A 1 96 ? -20.300 -2.777 23.927 1.00 92.19 96 PHE A O 1
ATOM 758 N N . CYS A 1 97 ? -18.772 -1.433 22.966 1.00 91.00 97 CYS A N 1
ATOM 759 C CA . CYS A 1 97 ? -19.725 -0.799 22.078 1.00 91.00 97 CYS A CA 1
ATOM 760 C C . CYS A 1 97 ? -19.639 -1.467 20.709 1.00 91.00 97 CYS A C 1
ATOM 762 O O . CYS A 1 97 ? -18.569 -1.520 20.102 1.00 91.00 97 CYS A O 1
ATOM 764 N N . ILE A 1 98 ? -20.758 -2.010 20.244 1.00 91.00 98 ILE A N 1
ATOM 765 C CA . ILE A 1 98 ? -20.839 -2.804 19.022 1.00 91.00 98 ILE A CA 1
ATOM 766 C C . ILE A 1 98 ? -21.823 -2.131 18.080 1.00 91.00 98 ILE A C 1
ATOM 768 O O . ILE A 1 98 ? -22.935 -1.815 18.485 1.00 91.00 98 ILE A O 1
ATOM 772 N N . LYS A 1 99 ? -21.456 -1.975 16.809 1.00 90.25 99 LYS A N 1
ATOM 773 C CA . LYS A 1 99 ? -22.389 -1.627 15.735 1.00 90.25 99 LYS A CA 1
ATOM 774 C C . LYS A 1 99 ? -22.455 -2.778 14.748 1.00 90.25 99 LYS A C 1
ATOM 776 O O . LYS A 1 99 ? -21.478 -3.099 14.076 1.00 90.25 99 LYS A O 1
ATOM 781 N N . LEU A 1 100 ? -23.628 -3.381 14.648 1.00 90.81 100 LEU A N 1
ATOM 782 C CA . LEU A 1 100 ? -23.926 -4.454 13.716 1.00 90.81 100 LEU A CA 1
ATOM 783 C C . LEU A 1 100 ? -24.562 -3.867 12.456 1.00 90.81 100 LEU A C 1
ATOM 785 O O . LEU A 1 100 ? -25.577 -3.182 12.551 1.00 90.81 100 LEU A O 1
ATOM 789 N N . VAL A 1 101 ? -24.007 -4.171 11.285 1.00 89.12 101 VAL A N 1
ATOM 790 C CA . VAL A 1 101 ? -24.597 -3.877 9.972 1.00 89.12 101 VAL A CA 1
ATOM 791 C C . VAL A 1 101 ? -25.063 -5.184 9.348 1.00 89.12 101 VAL A C 1
ATOM 793 O O . VAL A 1 101 ? -24.294 -6.144 9.258 1.00 89.12 101 VAL A O 1
ATOM 796 N N . TYR A 1 102 ? -26.319 -5.231 8.923 1.00 88.81 102 TYR A N 1
ATOM 797 C CA . TYR A 1 102 ? -26.941 -6.455 8.434 1.00 88.81 102 TYR A CA 1
ATOM 798 C C . TYR A 1 102 ? -27.906 -6.191 7.282 1.00 88.81 102 TYR A C 1
ATOM 800 O O . TYR A 1 102 ? -28.508 -5.122 7.171 1.00 88.81 102 TYR A O 1
ATOM 808 N N . THR A 1 103 ? -28.071 -7.209 6.447 1.00 86.38 103 THR A N 1
ATOM 809 C CA . THR A 1 103 ? -29.072 -7.244 5.384 1.00 86.38 103 THR A CA 1
ATOM 810 C C . THR A 1 103 ? -30.371 -7.804 5.954 1.00 86.38 103 THR A C 1
ATOM 812 O O . THR A 1 103 ? -30.382 -8.851 6.613 1.00 86.38 103 THR A O 1
ATOM 815 N N . SER A 1 104 ? -31.467 -7.081 5.741 1.00 87.38 104 SER A N 1
ATOM 816 C CA . SER A 1 104 ? -32.794 -7.478 6.211 1.00 87.38 104 SER A CA 1
ATOM 817 C C . SER A 1 104 ? -33.369 -8.647 5.406 1.00 87.38 104 SER A C 1
ATOM 819 O O . SER A 1 104 ? -33.223 -8.708 4.191 1.00 87.38 104 SER A O 1
ATOM 821 N N . LEU A 1 105 ? -34.081 -9.545 6.090 1.00 86.62 105 LEU A N 1
ATOM 822 C CA . LEU A 1 105 ? -34.838 -10.669 5.532 1.00 86.62 105 LEU A CA 1
ATOM 823 C C . LEU A 1 105 ? -36.166 -10.182 4.938 1.00 86.62 105 LEU A C 1
ATOM 825 O O . LEU A 1 105 ? -37.251 -10.607 5.345 1.00 86.62 105 LEU A O 1
ATOM 829 N N . THR A 1 106 ? -36.073 -9.243 4.002 1.00 84.69 106 THR A N 1
ATOM 830 C CA . THR A 1 106 ? -37.185 -8.762 3.179 1.00 84.69 106 THR A CA 1
ATOM 831 C C . THR A 1 106 ? -36.819 -8.897 1.706 1.00 84.69 106 THR A C 1
ATOM 833 O O . THR A 1 106 ? -35.670 -9.155 1.356 1.00 84.69 106 THR A O 1
ATOM 836 N N . LYS A 1 107 ? -37.799 -8.736 0.813 1.00 80.25 107 LYS A N 1
ATOM 837 C CA . LYS A 1 107 ? -37.574 -8.873 -0.632 1.00 80.25 107 LYS A CA 1
ATOM 838 C C . LYS A 1 107 ? -36.619 -7.803 -1.172 1.00 80.25 107 LYS A C 1
ATOM 840 O O . LYS A 1 107 ? -35.898 -8.046 -2.131 1.00 80.25 107 LYS A O 1
ATOM 845 N N . GLU A 1 108 ? -36.634 -6.629 -0.555 1.00 83.81 108 GLU A N 1
ATOM 846 C CA . GLU A 1 108 ? -35.818 -5.472 -0.909 1.00 83.81 108 GLU A CA 1
ATOM 847 C C . GLU A 1 108 ? -34.374 -5.608 -0.415 1.00 83.81 108 GLU A C 1
ATOM 849 O O . GLU A 1 108 ? -33.526 -4.840 -0.861 1.00 83.81 108 GLU A O 1
ATOM 854 N N . GLN A 1 109 ? -34.101 -6.542 0.511 1.00 77.75 109 GLN A N 1
ATOM 855 C CA . GLN A 1 109 ? -32.776 -6.783 1.098 1.00 77.75 109 GLN A CA 1
ATOM 856 C C . GLN A 1 109 ? -32.081 -5.487 1.541 1.00 77.75 109 GLN A C 1
ATOM 858 O O . GLN A 1 109 ? -30.894 -5.260 1.316 1.00 77.75 109 GLN A O 1
ATOM 863 N N . SER A 1 110 ? -32.854 -4.601 2.172 1.00 79.00 110 SER A N 1
ATOM 864 C CA . SER A 1 110 ? -32.347 -3.317 2.653 1.00 79.00 110 SER A CA 1
ATOM 865 C C . SER A 1 110 ? -31.297 -3.513 3.753 1.00 79.00 110 SER A C 1
ATOM 867 O O . SER A 1 110 ? -31.398 -4.453 4.551 1.00 79.00 110 SER A O 1
ATOM 869 N N . ILE A 1 111 ? -30.302 -2.626 3.799 1.00 84.50 111 ILE A N 1
ATOM 870 C CA . ILE A 1 111 ? -29.216 -2.651 4.786 1.00 84.50 111 ILE A CA 1
ATOM 871 C C . ILE A 1 111 ? -29.626 -1.826 6.005 1.00 84.50 111 ILE A C 1
ATOM 873 O O . ILE A 1 111 ? -30.040 -0.675 5.873 1.00 84.50 111 ILE A O 1
ATOM 877 N N . HIS A 1 112 ? -29.466 -2.404 7.192 1.00 85.12 112 HIS A N 1
ATOM 878 C CA . HIS A 1 112 ? -29.766 -1.771 8.475 1.00 85.12 112 HIS A CA 1
ATOM 879 C C . HIS A 1 112 ? -28.548 -1.805 9.388 1.00 85.12 112 HIS A C 1
ATOM 881 O O . HIS A 1 112 ? -27.644 -2.626 9.220 1.00 85.12 112 HIS A O 1
ATOM 887 N N . SER A 1 113 ? -28.537 -0.920 10.383 1.00 88.56 113 SER A N 1
ATOM 888 C CA . SER A 1 113 ? -27.548 -0.967 11.455 1.00 88.56 113 SER A CA 1
ATOM 889 C C . SER A 1 113 ? -28.188 -0.817 12.823 1.00 88.56 113 SER A C 1
ATOM 891 O O . SER A 1 113 ? -29.130 -0.043 12.972 1.00 88.56 113 SER A O 1
ATOM 893 N N . ILE A 1 114 ? -27.642 -1.512 13.814 1.00 88.12 114 ILE A N 1
ATOM 894 C CA . ILE A 1 114 ? -28.071 -1.441 15.211 1.00 88.12 114 ILE A CA 1
ATOM 895 C C . ILE A 1 114 ? -26.853 -1.466 16.135 1.00 88.12 114 ILE A C 1
ATOM 897 O O . ILE A 1 114 ? -25.851 -2.106 15.811 1.00 88.12 114 ILE A O 1
ATOM 901 N N . ASN A 1 115 ? -26.944 -0.776 17.272 1.00 90.75 115 ASN A N 1
ATOM 902 C CA . ASN A 1 115 ? -25.889 -0.758 18.276 1.00 90.75 115 ASN A CA 1
ATOM 903 C C . ASN A 1 115 ? -26.234 -1.678 19.454 1.00 90.75 115 ASN A C 1
ATOM 905 O O . ASN A 1 115 ? -27.397 -1.783 19.843 1.00 90.75 115 ASN A O 1
ATOM 909 N N . PHE A 1 116 ? -25.216 -2.310 20.028 1.00 90.50 116 PHE A N 1
ATOM 910 C CA . PHE A 1 116 ? -25.303 -3.094 21.255 1.00 90.50 116 PHE A CA 1
ATOM 911 C C . PHE A 1 116 ? -24.220 -2.656 22.228 1.00 90.50 116 PHE A C 1
ATOM 913 O O . PHE A 1 116 ? -23.129 -2.258 21.819 1.00 90.50 116 PHE A O 1
ATOM 920 N N . ASN A 1 117 ? -24.524 -2.783 23.514 1.00 89.88 117 ASN A N 1
ATOM 921 C CA . ASN A 1 117 ? -23.582 -2.529 24.584 1.00 89.88 117 ASN A CA 1
ATOM 922 C C . ASN A 1 117 ? -23.464 -3.780 25.459 1.00 89.88 117 ASN A C 1
ATOM 924 O O . ASN A 1 117 ? -24.479 -4.254 25.966 1.00 89.88 117 ASN A O 1
ATOM 928 N N . ILE A 1 118 ? -22.249 -4.309 25.617 1.00 91.00 118 ILE A N 1
ATOM 929 C CA . ILE A 1 118 ? -21.990 -5.485 26.455 1.00 91.00 118 ILE A CA 1
ATOM 930 C C . ILE A 1 118 ? -21.023 -5.092 27.578 1.00 91.00 118 ILE A C 1
ATOM 932 O O . ILE A 1 118 ? -19.840 -4.870 27.299 1.00 91.00 118 ILE A O 1
ATOM 936 N N . PRO A 1 119 ? -21.479 -4.988 28.838 1.00 92.12 119 PRO A N 1
ATOM 937 C CA . PRO A 1 119 ? -20.601 -4.676 29.957 1.00 92.12 119 PRO A CA 1
ATOM 938 C C . PRO A 1 119 ? -19.690 -5.861 30.294 1.00 92.12 119 PRO A C 1
ATOM 940 O O . PRO A 1 119 ? -20.076 -7.023 30.169 1.00 92.12 119 PRO A O 1
ATOM 943 N N . PHE A 1 120 ? -18.489 -5.568 30.785 1.00 93.62 120 PHE A N 1
ATOM 944 C CA . PHE A 1 120 ? -17.578 -6.569 31.324 1.00 93.62 120 PHE A CA 1
ATOM 945 C C . PHE A 1 120 ? -16.884 -6.067 32.590 1.00 93.62 120 PHE A C 1
ATOM 947 O O . PHE A 1 120 ? -16.629 -4.875 32.766 1.00 93.62 120 PHE A O 1
ATOM 954 N N . CYS A 1 121 ? -16.541 -7.013 33.459 1.00 93.06 121 CYS A N 1
ATOM 955 C CA . CYS A 1 121 ? -15.720 -6.789 34.639 1.00 93.06 121 CYS A CA 1
ATOM 956 C C . CYS A 1 121 ? -14.661 -7.886 34.690 1.00 93.06 121 CYS A C 1
ATOM 958 O O . CYS A 1 121 ? -14.970 -9.068 34.525 1.00 93.06 121 CYS A O 1
ATOM 960 N N . THR A 1 122 ? -13.404 -7.503 34.875 1.00 94.94 122 THR A N 1
ATOM 961 C CA . THR A 1 122 ? -12.296 -8.455 34.939 1.00 94.94 122 THR A CA 1
ATOM 962 C C . THR A 1 122 ? -11.131 -7.916 35.756 1.00 94.94 122 THR A C 1
ATOM 964 O O . THR A 1 122 ? -11.212 -6.842 36.348 1.00 94.94 122 THR A O 1
ATOM 967 N N . TYR A 1 123 ? -10.036 -8.667 35.821 1.00 94.38 123 TYR A N 1
ATOM 968 C CA . TYR A 1 123 ? -8.837 -8.262 36.524 1.00 94.38 123 TYR A CA 1
ATOM 969 C C . TYR A 1 123 ? -7.549 -8.617 35.785 1.00 94.38 123 TYR A C 1
ATOM 971 O O . TYR A 1 123 ? -7.477 -9.583 35.028 1.00 94.38 123 TYR A O 1
ATOM 979 N N . ILE A 1 124 ? -6.494 -7.871 36.107 1.00 93.94 124 ILE A N 1
ATOM 980 C CA . ILE A 1 124 ? -5.107 -8.191 35.766 1.00 93.94 124 ILE A CA 1
ATOM 981 C C . ILE A 1 124 ? -4.329 -8.403 37.066 1.00 93.94 124 ILE A C 1
ATOM 983 O O . ILE A 1 124 ? -4.472 -7.624 38.010 1.00 93.94 124 ILE A O 1
ATOM 987 N N . VAL A 1 125 ? -3.514 -9.456 37.144 1.00 91.94 125 VAL A N 1
ATOM 988 C CA . VAL A 1 125 ? -2.563 -9.613 38.256 1.00 91.94 125 VAL A CA 1
ATOM 989 C C . VAL A 1 125 ? -1.414 -8.631 38.050 1.00 91.94 125 VAL A C 1
ATOM 991 O O . VAL A 1 125 ? -0.825 -8.584 36.974 1.00 91.94 125 VAL A O 1
ATOM 994 N N . ILE A 1 126 ? -1.121 -7.839 39.078 1.00 91.94 126 ILE A N 1
ATOM 995 C CA . ILE A 1 126 ? -0.096 -6.784 39.049 1.00 91.94 126 ILE A CA 1
ATOM 996 C C . ILE A 1 126 ? 0.984 -7.055 40.093 1.00 91.94 126 ILE A C 1
ATOM 998 O O . ILE A 1 126 ? 0.869 -7.987 40.881 1.00 91.94 126 ILE A O 1
ATOM 1002 N N . GLU A 1 127 ? 2.040 -6.257 40.120 1.00 89.88 127 GLU A N 1
ATOM 1003 C CA . GLU A 1 127 ? 3.200 -6.479 40.976 1.00 89.88 127 GLU A CA 1
ATOM 1004 C C . GLU A 1 127 ? 2.871 -6.354 42.482 1.00 89.88 127 GLU A C 1
ATOM 1006 O O . GLU A 1 127 ? 2.001 -5.592 42.910 1.00 89.88 127 GLU A O 1
ATOM 1011 N N . GLU A 1 128 ? 3.576 -7.110 43.331 1.00 88.69 128 GLU A N 1
ATOM 1012 C CA . GLU A 1 128 ? 3.321 -7.125 44.783 1.00 88.69 128 GLU A CA 1
ATOM 1013 C C . GLU A 1 128 ? 3.675 -5.794 45.463 1.00 88.69 128 GLU A C 1
ATOM 1015 O O . GLU A 1 128 ? 3.045 -5.409 46.447 1.00 88.69 128 GLU A O 1
ATOM 1020 N N . ASN A 1 129 ? 4.657 -5.057 44.945 1.00 88.56 129 ASN A N 1
ATOM 1021 C CA . ASN A 1 129 ? 5.162 -3.810 45.525 1.00 88.56 129 ASN A CA 1
ATOM 1022 C C . ASN A 1 129 ? 4.326 -2.564 45.174 1.00 88.56 129 ASN A C 1
ATOM 1024 O O . ASN A 1 129 ? 4.697 -1.463 45.563 1.00 88.56 129 ASN A O 1
ATOM 1028 N N . VAL A 1 130 ? 3.199 -2.729 44.478 1.00 87.38 130 VAL A N 1
ATOM 1029 C CA . VAL A 1 130 ? 2.356 -1.624 43.996 1.00 87.38 130 VAL A CA 1
ATOM 1030 C C . VAL A 1 130 ? 1.672 -0.871 45.134 1.00 87.38 130 VAL A C 1
ATOM 1032 O O . VAL A 1 130 ? 0.968 -1.477 45.940 1.00 87.38 130 VAL A O 1
ATOM 1035 N N . ASP A 1 131 ? 1.798 0.444 45.201 1.00 86.38 131 ASP A N 1
ATOM 1036 C CA . ASP A 1 131 ? 1.084 1.244 46.193 1.00 86.38 131 ASP A CA 1
ATOM 1037 C C . ASP A 1 131 ? -0.391 1.438 45.795 1.00 86.38 131 ASP A C 1
ATOM 1039 O O . ASP A 1 131 ? -0.697 1.855 44.685 1.00 86.38 131 ASP A O 1
ATOM 1043 N N . LEU A 1 132 ? -1.329 1.143 46.701 1.00 83.88 132 LEU A N 1
ATOM 1044 C CA . LEU A 1 132 ? -2.767 1.210 46.401 1.00 83.88 132 LEU A CA 1
ATOM 1045 C C . LEU A 1 132 ? -3.299 2.634 46.187 1.00 83.88 132 LEU A C 1
ATOM 1047 O O . LEU A 1 132 ? -4.383 2.788 45.626 1.00 83.88 132 LEU A O 1
ATOM 1051 N N . PHE A 1 133 ? -2.595 3.641 46.699 1.00 77.50 133 PHE A N 1
ATOM 1052 C CA . PHE A 1 133 ? -3.030 5.035 46.712 1.00 77.50 133 PHE A CA 1
ATOM 1053 C C . PHE A 1 133 ? -2.201 5.912 45.772 1.00 77.50 133 PHE A C 1
ATOM 1055 O O . PHE A 1 133 ? -2.690 6.954 45.341 1.00 77.50 133 PHE A O 1
ATOM 1062 N N . ILE A 1 134 ? -0.963 5.504 45.473 1.00 80.94 134 ILE A N 1
ATOM 1063 C CA . ILE A 1 134 ? -0.028 6.274 44.643 1.00 80.94 134 ILE A CA 1
ATOM 1064 C C . ILE A 1 134 ? 0.069 5.704 43.227 1.00 80.94 134 ILE A C 1
ATOM 1066 O O . ILE A 1 134 ? 0.073 6.470 42.263 1.00 80.94 134 ILE A O 1
ATOM 1070 N N . ASP A 1 135 ? 0.170 4.380 43.081 1.00 84.31 135 ASP A N 1
ATOM 1071 C CA . ASP A 1 135 ? 0.319 3.788 41.757 1.00 84.31 135 ASP A CA 1
ATOM 1072 C C . ASP A 1 135 ? -1.014 3.806 41.007 1.00 84.31 135 ASP A C 1
ATOM 1074 O O . ASP A 1 135 ? -2.086 3.529 41.546 1.00 84.31 135 ASP A O 1
ATOM 1078 N N . ALA A 1 136 ? -0.927 4.082 39.713 1.00 85.06 136 ALA A N 1
ATOM 1079 C CA . ALA A 1 136 ? -2.061 4.066 38.812 1.00 85.06 136 ALA A CA 1
ATOM 1080 C C . ALA A 1 136 ? -1.659 3.410 37.492 1.00 85.06 136 ALA A C 1
ATOM 1082 O O . ALA A 1 136 ? -0.492 3.452 37.085 1.00 85.06 136 ALA A O 1
ATOM 1083 N N . TYR A 1 137 ? -2.636 2.808 36.813 1.00 88.12 137 TYR A N 1
ATOM 1084 C CA . TYR A 1 137 ? -2.411 2.030 35.601 1.00 88.12 137 TYR A CA 1
ATOM 1085 C C . TYR A 1 137 ? -3.201 2.567 34.410 1.00 88.12 137 TYR A C 1
ATOM 1087 O O . TYR A 1 137 ? -4.366 2.953 34.499 1.00 88.12 137 TYR A O 1
ATOM 1095 N N . CYS A 1 138 ? -2.535 2.520 33.267 1.00 87.25 138 CYS A N 1
ATOM 1096 C CA . CYS A 1 138 ? -3.083 2.696 31.940 1.00 87.25 138 CYS A CA 1
ATOM 1097 C C . CYS A 1 138 ? -3.491 1.335 31.389 1.00 87.25 138 CYS A C 1
ATOM 1099 O O . CYS A 1 138 ? -2.629 0.466 31.256 1.00 87.25 138 CYS A O 1
ATOM 1101 N N . VAL A 1 139 ? -4.761 1.152 31.034 1.00 89.62 139 VAL A N 1
ATOM 1102 C CA . VAL A 1 139 ? -5.236 -0.090 30.410 1.00 89.62 139 VAL A CA 1
ATOM 1103 C C . VAL A 1 139 ? -5.330 0.117 28.903 1.00 89.62 139 VAL A C 1
ATOM 1105 O O . VAL A 1 139 ? -6.092 0.954 28.425 1.00 89.62 139 VAL A O 1
ATOM 1108 N N . LYS A 1 140 ? -4.544 -0.649 28.149 1.00 89.69 140 LYS A N 1
ATOM 1109 C CA . LYS A 1 140 ? -4.595 -0.729 26.688 1.00 89.69 140 LYS A CA 1
ATOM 1110 C C . LYS A 1 140 ? -5.375 -1.972 26.286 1.00 89.69 140 LYS A C 1
ATOM 1112 O O . LYS A 1 140 ? -5.222 -3.022 26.908 1.00 89.69 140 LYS A O 1
ATOM 1117 N N . THR A 1 141 ? -6.179 -1.853 25.239 1.00 91.56 141 THR A N 1
ATOM 1118 C CA . THR A 1 141 ? -7.087 -2.904 24.773 1.00 91.56 141 THR A CA 1
ATOM 1119 C C . THR A 1 141 ? -6.716 -3.350 23.361 1.00 91.56 141 THR A C 1
ATOM 1121 O O . THR A 1 141 ? -6.139 -2.585 22.583 1.00 91.56 141 THR A O 1
ATOM 1124 N N . CYS A 1 142 ? -7.009 -4.605 23.036 1.00 90.69 142 CYS A N 1
ATOM 1125 C CA . CYS A 1 142 ? -6.775 -5.175 21.716 1.00 90.69 142 CYS A CA 1
ATOM 1126 C C . CYS A 1 142 ? -7.792 -6.302 21.479 1.00 90.69 142 CYS A C 1
ATOM 1128 O O . CYS A 1 142 ? -7.730 -7.328 22.147 1.00 90.69 142 CYS A O 1
ATOM 1130 N N . VAL A 1 143 ? -8.747 -6.104 20.563 1.00 93.81 143 VAL A N 1
ATOM 1131 C CA . VAL A 1 143 ? -9.694 -7.155 2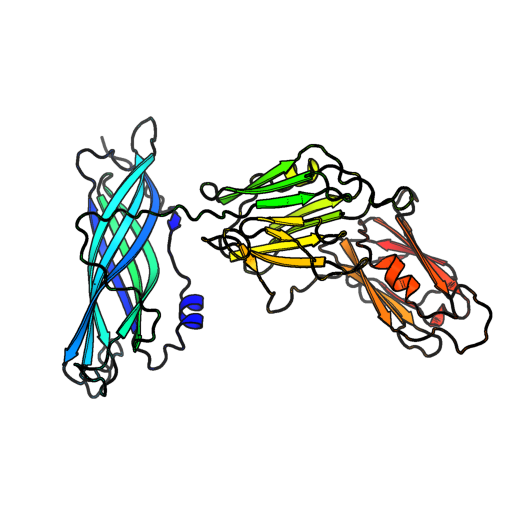0.154 1.00 93.81 143 VAL A CA 1
ATOM 1132 C C . VAL A 1 143 ? -9.015 -8.092 19.158 1.00 93.81 143 VAL A C 1
ATOM 1134 O O . VAL A 1 143 ? -8.654 -7.670 18.060 1.00 93.81 143 VAL A O 1
ATOM 1137 N N . GLU A 1 144 ? -8.836 -9.347 19.557 1.00 90.31 144 GLU A N 1
ATOM 1138 C CA . GLU A 1 144 ? -8.197 -10.390 18.753 1.00 90.31 144 GLU A CA 1
ATOM 1139 C C . GLU A 1 144 ? -9.168 -10.979 17.738 1.00 90.31 144 GLU A C 1
ATOM 1141 O O . GLU A 1 144 ? -8.851 -11.048 16.553 1.00 90.31 144 GLU A O 1
ATOM 1146 N N . ASP A 1 145 ? -10.339 -11.398 18.214 1.00 90.81 145 ASP A N 1
ATOM 1147 C CA . ASP A 1 145 ? -11.293 -12.144 17.407 1.00 90.81 145 ASP A CA 1
ATOM 1148 C C . ASP A 1 145 ? -12.735 -11.860 17.827 1.00 90.81 145 ASP A C 1
ATOM 1150 O O . ASP A 1 145 ? -13.025 -11.531 18.984 1.00 90.81 145 ASP A O 1
ATOM 1154 N N . ILE A 1 146 ? -13.640 -11.993 16.858 1.00 92.69 146 ILE A N 1
ATOM 1155 C CA . ILE A 1 146 ? -15.082 -11.928 17.061 1.00 92.69 146 ILE A CA 1
ATOM 1156 C C . ILE A 1 146 ? -15.752 -13.064 16.300 1.00 92.69 146 ILE A C 1
ATOM 1158 O O . ILE A 1 146 ? -15.749 -13.114 15.065 1.00 92.69 146 ILE A O 1
ATOM 1162 N N . PHE A 1 147 ? -16.481 -13.884 17.045 1.00 91.88 147 PHE A N 1
ATOM 1163 C CA . PHE A 1 147 ? -17.378 -14.884 16.501 1.00 91.88 147 PHE A CA 1
ATOM 1164 C C . PHE A 1 147 ? -18.838 -14.465 16.692 1.00 91.88 147 PHE A C 1
ATOM 1166 O O . PHE A 1 147 ? -19.306 -14.269 17.810 1.00 91.88 147 PHE A O 1
ATOM 1173 N N . ALA A 1 148 ? -19.583 -14.369 15.597 1.00 92.56 148 ALA A N 1
ATOM 1174 C CA . ALA A 1 148 ? -21.002 -14.067 15.590 1.00 92.56 148 ALA A CA 1
ATOM 1175 C C . ALA A 1 148 ? -21.751 -15.088 14.732 1.00 92.56 148 ALA A C 1
ATOM 1177 O O . ALA A 1 148 ? -21.339 -15.411 13.619 1.00 92.56 148 ALA A O 1
ATOM 1178 N N . SER A 1 149 ? -22.878 -15.588 15.231 1.00 90.25 149 SER A N 1
ATOM 1179 C CA . SER A 1 149 ? -23.725 -16.523 14.484 1.00 90.25 149 SER A CA 1
ATOM 1180 C C . SER A 1 149 ? -25.203 -16.296 14.773 1.00 90.25 149 SER A C 1
ATOM 1182 O O . SER A 1 149 ? -25.584 -15.918 15.881 1.00 90.25 149 SER A O 1
ATOM 1184 N N . LEU A 1 150 ? -26.061 -16.509 13.775 1.00 90.62 150 LEU A N 1
ATOM 1185 C CA . LEU A 1 150 ? -27.502 -16.350 13.950 1.00 90.62 150 LEU A CA 1
ATOM 1186 C C . LEU A 1 150 ? -28.072 -17.576 14.674 1.00 90.62 150 LEU A C 1
ATOM 1188 O O . LEU A 1 150 ? -28.032 -18.690 14.156 1.00 90.62 150 LEU A O 1
ATOM 1192 N N . ILE A 1 151 ? -28.659 -17.356 15.852 1.00 88.44 151 ILE A N 1
ATOM 1193 C CA . ILE A 1 151 ? -29.490 -18.357 16.541 1.00 88.44 151 ILE A CA 1
ATOM 1194 C C . ILE A 1 151 ? -30.897 -18.336 15.928 1.00 88.44 151 ILE A C 1
ATOM 1196 O O . ILE A 1 151 ? -31.507 -19.372 15.661 1.00 88.44 151 ILE A O 1
ATOM 1200 N N . LYS A 1 152 ? -31.423 -17.124 15.710 1.00 87.94 152 LYS A N 1
ATOM 1201 C CA . LYS A 1 152 ? -32.699 -16.829 15.047 1.00 87.94 152 LYS A CA 1
ATOM 1202 C C . LYS A 1 152 ? -32.515 -15.587 14.186 1.00 87.94 152 LYS A C 1
ATOM 1204 O O . LYS A 1 152 ? -31.590 -14.812 14.386 1.00 87.94 152 LYS A O 1
ATOM 1209 N N . CYS A 1 153 ? -33.461 -15.313 13.297 1.00 88.81 153 CYS A N 1
ATOM 1210 C CA . CYS A 1 153 ? -33.405 -14.120 12.446 1.00 88.81 153 CYS A CA 1
ATOM 1211 C C . CYS A 1 153 ? -33.603 -12.793 13.209 1.00 88.81 153 CYS A C 1
ATOM 1213 O O . CYS A 1 153 ? -33.751 -11.748 12.599 1.00 88.81 153 CYS A O 1
ATOM 1215 N N . ASN A 1 154 ? -33.653 -12.811 14.538 1.00 91.56 154 ASN A N 1
ATOM 1216 C CA . ASN A 1 154 ? -33.624 -11.632 15.398 1.00 91.56 154 ASN A CA 1
ATOM 1217 C C . ASN A 1 154 ? -32.679 -11.815 16.598 1.00 91.56 154 ASN A C 1
ATOM 1219 O O . ASN A 1 154 ? -32.718 -11.004 17.515 1.00 91.56 154 ASN A O 1
ATOM 1223 N N . THR A 1 155 ? -31.876 -12.882 16.631 1.00 92.56 155 THR A N 1
ATOM 1224 C CA . THR A 1 155 ? -31.046 -13.231 17.788 1.00 92.56 155 THR A CA 1
ATOM 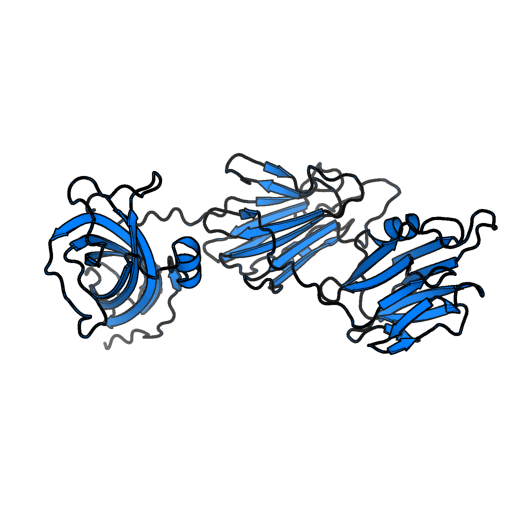1225 C C . THR A 1 155 ? -29.706 -13.784 17.324 1.00 92.56 155 THR A C 1
ATOM 1227 O O . THR A 1 155 ? -29.659 -14.750 16.560 1.00 92.56 155 THR A O 1
ATOM 1230 N N . ILE A 1 156 ? -28.625 -13.197 17.821 1.00 93.50 156 ILE A N 1
ATOM 1231 C CA . ILE A 1 156 ? -27.244 -13.506 17.458 1.00 93.50 156 ILE A CA 1
ATOM 1232 C C . ILE A 1 156 ? -26.527 -14.036 18.696 1.00 93.50 156 ILE A C 1
ATOM 1234 O O . ILE A 1 156 ? -26.587 -13.418 19.754 1.00 93.50 156 ILE A O 1
ATOM 1238 N N . PHE A 1 157 ? -25.837 -15.163 18.562 1.00 94.19 157 PHE A N 1
ATOM 1239 C CA . PHE A 1 157 ? -24.783 -15.546 19.493 1.00 94.19 157 PHE A CA 1
ATOM 1240 C C . PHE A 1 157 ? -23.534 -14.743 19.152 1.00 94.19 157 PHE A C 1
ATOM 1242 O O . PHE A 1 157 ? -23.106 -14.764 17.996 1.00 94.19 157 PHE A O 1
ATOM 1249 N N . PHE A 1 158 ? -22.963 -14.057 20.132 1.00 94.25 158 PHE A N 1
ATOM 1250 C CA . PHE A 1 158 ? -21.796 -13.204 19.972 1.00 94.25 158 PHE A CA 1
ATOM 1251 C C . PHE A 1 158 ? -20.714 -13.628 20.961 1.00 94.25 158 PHE A C 1
ATOM 1253 O O . PHE A 1 158 ? -21.007 -13.853 22.128 1.00 94.25 158 PHE A O 1
ATOM 1260 N N . ASN A 1 159 ? -19.472 -13.737 20.512 1.00 95.06 159 ASN A N 1
ATOM 1261 C CA . ASN A 1 159 ? -18.314 -14.008 21.348 1.00 95.06 159 ASN A CA 1
ATOM 1262 C C . ASN A 1 159 ? -17.162 -13.107 20.903 1.00 95.06 159 ASN A C 1
ATOM 1264 O O . ASN A 1 159 ? -16.879 -13.013 19.710 1.00 95.06 159 ASN A O 1
ATOM 1268 N N . VAL A 1 160 ? -16.521 -12.444 21.859 1.00 95.00 160 VAL A N 1
ATOM 1269 C CA . VAL A 1 160 ? -15.358 -11.587 21.637 1.00 95.00 160 VAL A CA 1
ATOM 1270 C C . VAL A 1 160 ? -14.181 -12.087 22.458 1.00 95.00 160 VAL A C 1
ATOM 1272 O O . VAL A 1 160 ? -14.289 -12.232 23.676 1.00 95.00 160 VAL A O 1
ATOM 1275 N N . THR A 1 161 ? -13.041 -12.280 21.801 1.00 94.75 161 THR A N 1
ATOM 1276 C CA . THR A 1 161 ? -11.758 -12.535 22.456 1.00 94.75 161 THR A CA 1
ATOM 1277 C C . THR A 1 161 ? -10.901 -11.280 22.380 1.00 94.75 161 THR A C 1
ATOM 1279 O O . THR A 1 161 ? -10.701 -10.698 21.312 1.00 94.75 161 THR A O 1
ATOM 1282 N N . PHE A 1 162 ? -10.410 -10.818 23.527 1.00 94.06 162 PHE A N 1
ATOM 1283 C CA . PHE A 1 162 ? -9.670 -9.566 23.621 1.00 94.06 162 PHE A CA 1
ATOM 1284 C C . PHE A 1 162 ? -8.586 -9.619 24.698 1.00 94.06 162 PHE A C 1
ATOM 1286 O O . PHE A 1 162 ? -8.691 -10.322 25.704 1.00 94.06 162 PHE A O 1
ATOM 1293 N N . PHE A 1 163 ? -7.543 -8.830 24.468 1.00 92.38 163 PHE A N 1
ATOM 1294 C CA . PHE A 1 163 ? -6.409 -8.632 25.352 1.00 92.38 163 PHE A CA 1
ATOM 1295 C C . PHE A 1 163 ? -6.509 -7.294 26.069 1.00 92.38 163 PHE A C 1
ATOM 1297 O O . PHE A 1 163 ? -6.834 -6.260 25.472 1.00 92.38 163 PHE A O 1
ATOM 1304 N N . LEU A 1 164 ? -6.137 -7.316 27.343 1.00 92.50 164 LEU A N 1
ATOM 1305 C CA . LEU A 1 164 ? -5.925 -6.136 28.163 1.00 92.50 164 LEU A CA 1
ATOM 1306 C C . LEU A 1 164 ? -4.481 -6.127 28.653 1.00 92.50 164 LEU A C 1
ATOM 1308 O O . LEU A 1 164 ? -3.993 -7.118 29.191 1.00 92.50 164 LEU A O 1
ATOM 1312 N N . PHE A 1 165 ? -3.814 -4.990 28.502 1.00 91.19 165 PHE A N 1
ATOM 1313 C CA . PHE A 1 165 ? -2.463 -4.763 28.999 1.00 91.19 165 PHE A CA 1
ATOM 1314 C C . PHE A 1 165 ? -2.454 -3.532 29.896 1.00 91.19 165 PHE A C 1
ATOM 1316 O O . PHE A 1 165 ? -2.909 -2.463 29.489 1.00 91.19 165 PHE A O 1
ATOM 1323 N N . ALA A 1 166 ? -1.924 -3.677 31.104 1.00 90.69 166 ALA A N 1
ATOM 1324 C CA . ALA A 1 166 ? -1.784 -2.608 32.070 1.00 90.69 166 ALA A CA 1
ATOM 1325 C C . ALA A 1 166 ? -0.322 -2.155 32.166 1.00 90.69 166 ALA A C 1
ATOM 1327 O O . ALA A 1 166 ? 0.579 -2.950 32.415 1.00 90.69 166 ALA A O 1
ATOM 1328 N N . SER A 1 167 ? -0.089 -0.852 32.027 1.00 86.94 167 SER A N 1
ATOM 1329 C CA . SER A 1 167 ? 1.214 -0.224 32.283 1.00 86.94 167 SER A CA 1
ATOM 1330 C C . SER A 1 167 ? 1.059 0.921 33.269 1.00 86.94 167 SER A C 1
ATOM 1332 O O . SER A 1 167 ? 0.088 1.669 33.164 1.00 86.94 167 SER A O 1
ATOM 1334 N N . LYS A 1 168 ? 2.013 1.112 34.184 1.00 85.56 168 LYS A N 1
ATOM 1335 C CA . LYS A 1 168 ? 2.002 2.267 35.096 1.00 85.56 168 LYS A CA 1
ATOM 1336 C C . LYS A 1 168 ? 1.903 3.589 34.318 1.00 85.56 168 LYS A C 1
ATOM 1338 O O . LYS A 1 168 ? 2.455 3.705 33.220 1.00 85.56 168 LYS A O 1
ATOM 1343 N N . ILE A 1 169 ? 1.144 4.552 34.847 1.00 75.19 169 ILE A N 1
ATOM 1344 C CA . ILE A 1 169 ? 0.803 5.785 34.119 1.00 75.19 169 ILE A CA 1
ATOM 1345 C C . ILE A 1 169 ? 2.058 6.563 33.690 1.00 75.19 169 ILE A C 1
ATOM 1347 O O . ILE A 1 169 ? 2.931 6.893 34.485 1.00 75.19 169 ILE A O 1
ATOM 1351 N N . THR A 1 170 ? 2.067 6.903 32.402 1.00 56.09 170 THR A N 1
ATOM 1352 C CA . THR A 1 170 ? 2.852 7.956 31.739 1.00 56.09 170 THR A CA 1
ATOM 1353 C C . THR A 1 170 ? 1.852 8.860 30.981 1.00 56.09 170 THR A C 1
ATOM 1355 O O . THR A 1 170 ? 0.711 8.435 30.785 1.00 56.09 170 THR A O 1
ATOM 1358 N N . PRO A 1 171 ? 2.191 10.107 30.588 1.00 48.12 171 PRO A N 1
ATOM 1359 C CA . PRO A 1 171 ? 1.223 11.185 30.277 1.00 48.12 171 PRO A CA 1
ATOM 1360 C C . PRO A 1 171 ? 0.256 11.003 29.080 1.00 48.12 171 PRO A C 1
ATOM 1362 O O . PRO A 1 171 ? -0.392 11.964 28.681 1.00 48.12 171 PRO A O 1
ATOM 1365 N N . THR A 1 172 ? 0.115 9.815 28.488 1.00 48.56 172 THR A N 1
ATOM 1366 C CA . THR A 1 172 ? -0.678 9.570 27.264 1.00 48.56 172 THR A CA 1
ATOM 1367 C C . THR A 1 172 ? -1.881 8.635 27.453 1.00 48.56 172 THR A C 1
ATOM 1369 O O . THR A 1 172 ? -2.383 8.070 26.481 1.00 48.56 172 THR A O 1
ATOM 1372 N N . CYS A 1 173 ? -2.371 8.449 28.682 1.00 55.22 173 CYS A N 1
ATOM 1373 C CA . CYS A 1 173 ? -3.493 7.541 28.936 1.00 55.22 173 CYS A CA 1
ATOM 1374 C C . CYS A 1 173 ? -4.851 8.096 28.481 1.00 55.22 173 CYS A C 1
ATOM 1376 O O . CYS A 1 173 ? -5.160 9.252 28.778 1.00 55.22 173 CYS A O 1
ATOM 1378 N N . PRO A 1 174 ? -5.699 7.276 27.826 1.00 57.53 174 PRO A N 1
ATOM 1379 C CA . PRO A 1 174 ? -7.095 7.625 27.590 1.00 57.53 174 PRO A CA 1
ATOM 1380 C C . PRO A 1 174 ? -7.800 7.856 28.930 1.00 57.53 174 PRO A C 1
ATOM 1382 O O . PRO A 1 174 ? -7.696 7.032 29.839 1.00 57.53 174 PRO A O 1
ATOM 1385 N N . VAL A 1 175 ? -8.500 8.982 29.061 1.00 60.19 175 VAL A N 1
ATOM 1386 C CA . VAL A 1 175 ? -9.268 9.301 30.270 1.00 60.19 175 VAL A CA 1
ATOM 1387 C C . VAL A 1 175 ? -10.422 8.295 30.399 1.00 60.19 175 VAL A C 1
ATOM 1389 O O . VAL A 1 175 ? -11.135 8.099 29.409 1.00 60.19 175 VAL A O 1
ATOM 1392 N N . PRO A 1 176 ? -10.628 7.666 31.576 1.00 59.78 176 PRO A N 1
ATOM 1393 C CA . PRO A 1 176 ? -11.773 6.791 31.810 1.00 59.78 176 PRO A CA 1
ATOM 1394 C C . PRO A 1 176 ? -13.077 7.513 31.458 1.00 59.78 176 PRO A C 1
ATOM 1396 O O . PRO A 1 176 ? -13.322 8.623 31.937 1.00 59.78 176 PRO A O 1
ATOM 1399 N N . GLN A 1 177 ? -13.892 6.920 30.583 1.00 56.19 177 GLN A N 1
ATOM 1400 C CA . GLN A 1 177 ? -15.163 7.524 30.181 1.00 56.19 177 GLN A CA 1
ATOM 1401 C C . GLN A 1 177 ? -16.286 7.054 31.113 1.00 56.19 177 GLN A C 1
ATOM 1403 O O . GLN A 1 177 ? -16.323 5.872 31.459 1.00 56.19 177 GLN A O 1
ATOM 1408 N N . PRO A 1 178 ? -17.228 7.934 31.503 1.00 57.16 178 PRO A N 1
ATOM 1409 C CA . PRO A 1 178 ? -18.398 7.503 32.253 1.00 57.16 178 PRO A CA 1
ATOM 1410 C C . PRO A 1 178 ? -19.196 6.459 31.449 1.00 57.16 178 PRO A C 1
ATOM 1412 O O . PRO A 1 178 ? -19.185 6.504 30.211 1.00 57.16 178 PRO A O 1
ATOM 1415 N N . PRO A 1 179 ? -19.891 5.527 32.127 1.00 53.06 179 PRO A N 1
ATOM 1416 C CA . PRO A 1 179 ? -20.803 4.597 31.473 1.00 53.06 179 PRO A CA 1
ATOM 1417 C C . PRO A 1 179 ? -21.802 5.380 30.613 1.00 53.06 179 PRO A C 1
ATOM 1419 O O . PRO A 1 179 ? -22.421 6.327 31.096 1.00 53.06 179 PRO A O 1
ATOM 1422 N N . LYS A 1 180 ? -21.920 5.029 29.330 1.00 55.81 180 LYS A N 1
ATOM 1423 C CA . LYS A 1 180 ? -22.917 5.613 28.426 1.00 55.81 180 LYS A CA 1
ATOM 1424 C C . LYS A 1 180 ? -24.031 4.597 28.206 1.00 55.81 180 LYS A C 1
ATOM 1426 O O . LYS A 1 180 ? -23.753 3.476 27.783 1.00 55.81 180 LYS A O 1
ATOM 1431 N N . ASP A 1 181 ? -25.267 5.016 28.469 1.00 50.75 181 ASP A N 1
ATOM 1432 C CA . ASP A 1 181 ? -26.471 4.200 28.254 1.00 50.75 181 ASP A CA 1
ATOM 1433 C C . ASP A 1 181 ? -26.758 3.973 26.763 1.00 50.75 181 ASP A C 1
ATOM 1435 O O . ASP A 1 181 ? -27.291 2.931 26.389 1.00 50.75 181 ASP A O 1
ATOM 1439 N N . ASP A 1 182 ? -26.350 4.914 25.903 1.00 57.31 182 ASP A N 1
ATOM 1440 C CA . ASP A 1 182 ? -26.433 4.779 24.451 1.00 57.31 182 ASP A CA 1
ATOM 1441 C C . ASP A 1 182 ? -25.035 4.846 23.836 1.00 57.31 182 ASP A C 1
ATOM 1443 O O . ASP A 1 182 ? -24.301 5.838 23.930 1.00 57.31 182 ASP A O 1
ATOM 1447 N N . CYS A 1 183 ? -24.643 3.729 23.242 1.00 60.56 183 CYS A N 1
ATOM 1448 C CA . CYS A 1 183 ? -23.346 3.547 22.635 1.00 60.56 183 CYS A CA 1
ATOM 1449 C C . CYS A 1 183 ? -23.486 3.938 21.152 1.00 60.56 183 CYS A C 1
ATOM 1451 O O . CYS A 1 183 ? -23.733 3.138 20.252 1.00 60.56 183 CYS A O 1
ATOM 1453 N N . THR A 1 184 ? -23.389 5.236 20.870 1.00 54.25 184 THR A N 1
ATOM 1454 C CA . THR A 1 184 ? -23.195 5.694 19.494 1.00 54.25 184 THR A CA 1
ATOM 1455 C C . THR A 1 184 ? -21.723 5.553 19.162 1.00 54.25 184 THR A C 1
ATOM 1457 O O . THR A 1 184 ? -20.923 6.406 19.559 1.00 54.25 184 THR A O 1
ATOM 1460 N N . ILE A 1 185 ? -21.356 4.515 18.403 1.00 48.59 185 ILE A N 1
ATOM 1461 C CA . ILE A 1 185 ? -20.064 4.555 17.723 1.00 48.59 185 ILE A CA 1
ATOM 1462 C C . ILE A 1 185 ? -20.165 5.597 16.614 1.00 48.59 185 ILE A C 1
ATOM 1464 O O . ILE A 1 185 ? -20.547 5.308 15.475 1.00 48.59 185 ILE A O 1
ATOM 1468 N N . ASN A 1 186 ? -19.822 6.836 16.958 1.00 42.28 186 ASN A N 1
ATOM 1469 C CA . ASN A 1 186 ? -19.482 7.853 15.982 1.00 42.28 186 ASN A CA 1
ATOM 1470 C C . ASN A 1 186 ? -18.104 7.503 15.428 1.00 42.28 186 ASN A C 1
ATOM 1472 O O . ASN A 1 186 ? -17.108 8.159 15.724 1.00 42.28 186 ASN A O 1
ATOM 1476 N N . PHE A 1 187 ? -18.047 6.463 14.593 1.00 43.50 187 PHE A N 1
ATOM 1477 C CA . PHE A 1 187 ? -16.975 6.399 13.622 1.00 43.50 187 PHE A CA 1
ATOM 1478 C C . PHE A 1 187 ? -17.125 7.652 12.768 1.00 43.50 187 PHE A C 1
ATOM 1480 O O . PHE A 1 187 ? -18.002 7.736 11.905 1.00 43.50 187 PHE A O 1
ATOM 1487 N N . VAL A 1 188 ? -16.230 8.619 12.973 1.00 44.69 188 VAL A N 1
ATOM 1488 C CA . VAL A 1 188 ? -15.707 9.339 11.820 1.00 44.69 188 VAL A CA 1
ATOM 1489 C C . VAL A 1 188 ? -15.217 8.213 10.923 1.00 44.69 188 VAL A C 1
ATOM 1491 O O . VAL A 1 188 ? -14.241 7.551 11.278 1.00 44.69 188 VAL A O 1
ATOM 1494 N N . GLN A 1 189 ? -15.975 7.879 9.866 1.00 48.00 189 GLN A N 1
ATOM 1495 C CA . GLN A 1 189 ? -15.514 6.895 8.888 1.00 48.00 189 GLN A CA 1
ATOM 1496 C C . GLN A 1 189 ? -14.067 7.274 8.595 1.00 48.00 189 GLN A C 1
ATOM 1498 O O . GLN A 1 189 ? -13.871 8.459 8.307 1.00 48.00 189 GLN A O 1
ATOM 1503 N N . PRO A 1 190 ? -13.086 6.366 8.775 1.00 55.47 190 PRO A N 1
ATOM 1504 C CA . PRO A 1 190 ? -11.682 6.700 8.610 1.00 55.47 190 PRO A CA 1
ATOM 1505 C C . PRO A 1 190 ? -11.533 7.356 7.249 1.00 55.47 190 PRO A C 1
ATOM 1507 O O . PRO A 1 190 ? -11.620 6.695 6.226 1.00 55.47 190 PRO A O 1
ATOM 1510 N N . LYS A 1 191 ? -11.468 8.687 7.223 1.00 66.06 191 LYS A N 1
ATOM 1511 C CA . LYS A 1 191 ? -11.356 9.426 5.982 1.00 66.06 191 LYS A CA 1
ATOM 1512 C C . LYS A 1 191 ? -9.877 9.446 5.738 1.00 66.06 191 LYS A C 1
ATOM 1514 O O . LYS A 1 191 ? -9.156 9.986 6.561 1.00 66.06 191 LYS A O 1
ATOM 1519 N N . ILE A 1 192 ? -9.437 8.864 4.639 1.00 83.81 192 ILE A N 1
ATOM 1520 C CA . ILE A 1 192 ? -8.129 9.162 4.086 1.00 83.81 192 ILE A CA 1
ATOM 1521 C C . ILE A 1 192 ? -8.331 10.511 3.392 1.00 83.81 192 ILE A C 1
ATOM 1523 O O . ILE A 1 192 ? -8.939 10.553 2.320 1.00 83.81 192 ILE A O 1
ATOM 1527 N N . PRO A 1 193 ? -7.960 11.640 4.030 1.00 87.94 193 PRO A N 1
ATOM 1528 C CA . PRO A 1 193 ? -8.253 12.958 3.474 1.00 87.94 193 PRO A CA 1
ATOM 1529 C C . PRO A 1 193 ? -7.308 13.289 2.314 1.00 87.94 193 PRO A C 1
ATOM 1531 O O . PRO A 1 193 ? -7.531 14.257 1.590 1.00 87.94 193 PRO A O 1
ATOM 1534 N N . ASN A 1 194 ? -6.239 12.504 2.166 1.00 95.00 194 ASN A N 1
ATOM 1535 C CA . ASN A 1 194 ? -5.175 12.750 1.219 1.00 95.00 194 ASN A CA 1
ATOM 1536 C C . ASN A 1 194 ? -5.680 12.636 -0.212 1.00 95.00 194 ASN A C 1
ATOM 1538 O O . ASN A 1 194 ? -6.333 11.665 -0.593 1.00 95.00 194 ASN A O 1
ATOM 1542 N N . THR A 1 195 ? -5.313 13.633 -1.007 1.00 96.50 195 THR A N 1
ATOM 1543 C CA . THR A 1 195 ? -5.393 13.583 -2.463 1.00 96.50 195 THR A CA 1
ATOM 1544 C C . THR A 1 195 ? -3.974 13.649 -2.999 1.00 96.50 195 THR A C 1
ATOM 1546 O O . THR A 1 195 ? -3.219 14.542 -2.610 1.00 96.50 195 THR A O 1
ATOM 1549 N N . ILE A 1 196 ? -3.611 12.702 -3.862 1.00 97.88 196 ILE A N 1
ATOM 1550 C CA . ILE A 1 196 ? -2.335 12.718 -4.582 1.00 97.88 196 ILE A CA 1
ATOM 1551 C C . ILE A 1 196 ? -2.616 13.321 -5.954 1.00 97.88 196 ILE A C 1
ATOM 1553 O O . ILE A 1 196 ? -3.359 12.737 -6.738 1.00 97.88 196 ILE A O 1
ATOM 1557 N N . THR A 1 197 ? -2.051 14.485 -6.246 1.00 97.81 197 THR A N 1
ATOM 1558 C CA . THR A 1 197 ? -2.237 15.172 -7.528 1.00 97.81 197 THR A CA 1
ATOM 1559 C C . THR A 1 197 ? -0.945 15.128 -8.331 1.00 97.81 197 THR A C 1
ATOM 1561 O O . THR A 1 197 ? 0.117 15.500 -7.830 1.00 97.81 197 THR A O 1
ATOM 1564 N N . PHE A 1 198 ? -1.064 14.741 -9.596 1.00 95.88 198 PHE A N 1
ATOM 1565 C CA . PHE A 1 198 ? 0.005 14.703 -10.590 1.00 95.88 198 PHE A CA 1
ATOM 1566 C C . PHE A 1 198 ? -0.119 15.923 -11.504 1.00 95.88 198 PHE A C 1
ATOM 1568 O O . PHE A 1 198 ? -1.194 16.165 -12.057 1.00 95.88 198 PHE A O 1
ATOM 1575 N N . LYS A 1 199 ? 0.954 16.699 -11.668 1.00 94.12 199 LYS A N 1
ATOM 1576 C CA . LYS A 1 199 ? 0.979 17.951 -12.440 1.00 94.12 199 LYS A CA 1
ATOM 1577 C C . LYS A 1 199 ? 1.785 17.837 -13.726 1.00 94.12 199 LYS A C 1
ATOM 1579 O O . LYS A 1 199 ? 2.662 16.993 -13.845 1.00 94.12 199 LYS A O 1
ATOM 1584 N N . THR A 1 200 ? 1.511 18.715 -14.686 1.00 91.12 200 THR A N 1
ATOM 1585 C CA . THR A 1 200 ? 2.301 18.846 -15.920 1.00 91.12 200 THR A CA 1
ATOM 1586 C C . THR A 1 200 ? 3.770 19.122 -15.628 1.00 91.12 200 THR A C 1
ATOM 1588 O O . THR A 1 200 ? 4.117 19.624 -14.561 1.00 91.12 200 THR A O 1
ATOM 1591 N N . ALA A 1 201 ? 4.641 18.857 -16.602 1.00 84.75 201 ALA A N 1
ATOM 1592 C CA . ALA A 1 201 ? 6.061 19.191 -16.524 1.00 84.75 201 ALA A CA 1
ATOM 1593 C C . ALA A 1 201 ? 6.281 20.683 -16.203 1.00 84.75 201 ALA A C 1
ATOM 1595 O O . ALA A 1 201 ? 7.152 21.034 -15.416 1.00 84.75 201 ALA A O 1
ATOM 1596 N N . SER A 1 202 ? 5.425 21.560 -16.737 1.00 84.56 202 SER A N 1
ATOM 1597 C CA . SER A 1 202 ? 5.403 22.998 -16.434 1.00 84.56 202 SER A CA 1
ATOM 1598 C C . SER A 1 202 ? 4.842 23.364 -15.052 1.00 84.56 202 SER A C 1
ATOM 1600 O O . SER A 1 202 ? 4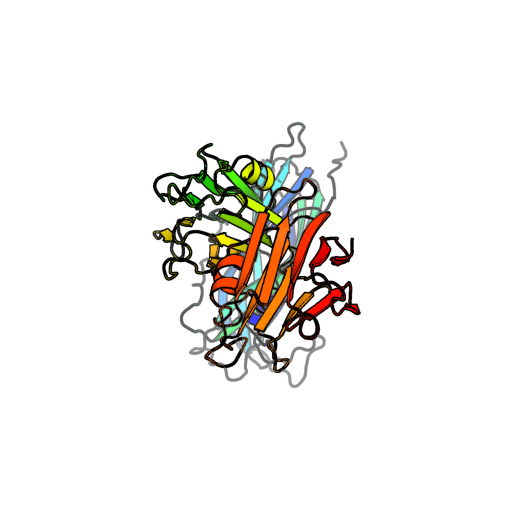.818 24.541 -14.713 1.00 84.56 202 SER A O 1
ATOM 1602 N N . LEU A 1 203 ? 4.352 22.390 -14.278 1.00 86.44 203 LEU A N 1
ATOM 1603 C CA . LEU A 1 203 ? 3.742 22.527 -12.946 1.00 86.44 203 LEU A CA 1
ATOM 1604 C C . LEU A 1 203 ? 2.459 23.381 -12.878 1.00 86.44 203 LEU A C 1
ATOM 1606 O O . LEU A 1 203 ? 1.926 23.604 -11.790 1.00 86.44 203 LEU A O 1
ATOM 1610 N N . ASN A 1 204 ? 1.933 23.819 -14.024 1.00 87.38 204 ASN A N 1
ATOM 1611 C CA . ASN A 1 204 ? 0.817 24.765 -14.097 1.00 87.38 204 ASN A CA 1
ATOM 1612 C C . ASN A 1 204 ? -0.565 24.101 -14.089 1.00 87.38 204 ASN A C 1
ATOM 1614 O O . ASN A 1 204 ? -1.533 24.735 -13.684 1.00 87.38 204 ASN A O 1
ATOM 1618 N N . ASN A 1 205 ? -0.672 22.848 -14.543 1.00 92.19 205 ASN A N 1
ATOM 1619 C CA . ASN A 1 205 ? -1.950 22.145 -14.660 1.00 92.19 205 ASN A CA 1
ATOM 1620 C C . ASN A 1 205 ? -1.896 20.771 -13.991 1.00 92.19 205 ASN A C 1
ATOM 1622 O O . ASN A 1 205 ? -0.841 20.139 -13.939 1.00 92.19 205 ASN A O 1
ATOM 1626 N N . ASN A 1 206 ? -3.051 20.288 -13.538 1.00 95.25 206 ASN A N 1
ATOM 1627 C CA . ASN A 1 206 ? -3.208 18.922 -13.044 1.00 95.25 206 ASN A CA 1
ATOM 1628 C C . ASN A 1 206 ? -3.461 17.974 -14.227 1.00 95.25 206 ASN A C 1
ATOM 1630 O O . ASN A 1 206 ? -4.237 18.285 -15.129 1.00 95.25 206 ASN A O 1
ATOM 1634 N N . ILE A 1 207 ? -2.829 16.804 -14.204 1.00 95.44 207 ILE A N 1
ATOM 1635 C CA . ILE A 1 207 ? -3.027 15.709 -15.165 1.00 95.44 207 ILE A CA 1
ATOM 1636 C C . ILE A 1 207 ? -3.988 14.666 -14.587 1.00 95.44 207 ILE A C 1
ATOM 1638 O O . ILE A 1 207 ? -4.858 14.143 -15.285 1.00 95.44 207 ILE A O 1
ATOM 1642 N N . SER A 1 208 ? -3.793 14.329 -13.311 1.00 97.50 208 SER A N 1
ATOM 1643 C CA . SER A 1 208 ? -4.516 13.263 -12.628 1.00 97.50 208 SER A CA 1
ATOM 1644 C C . SER A 1 208 ? -4.575 13.512 -11.130 1.00 97.50 208 SER A C 1
ATOM 1646 O O . SER A 1 208 ? -3.677 14.134 -10.559 1.00 97.50 208 SER A O 1
ATOM 1648 N N . GLU A 1 209 ? -5.619 12.996 -10.493 1.00 97.81 209 GLU A N 1
ATOM 1649 C CA . GLU A 1 209 ? -5.758 12.971 -9.042 1.00 97.81 209 GLU A CA 1
ATOM 1650 C C . GLU A 1 209 ? -6.127 11.565 -8.582 1.00 97.81 209 GLU A C 1
ATOM 1652 O O . GLU A 1 209 ? -6.942 10.896 -9.214 1.00 97.81 209 GLU A O 1
ATOM 1657 N N . ILE A 1 210 ? -5.540 11.132 -7.467 1.00 97.75 210 ILE A N 1
ATOM 1658 C CA . ILE A 1 210 ? -5.895 9.910 -6.751 1.00 97.75 210 ILE A CA 1
ATOM 1659 C C . ILE A 1 210 ? -6.531 10.282 -5.416 1.00 97.75 210 ILE A C 1
ATOM 1661 O O . ILE A 1 210 ? -5.971 11.046 -4.627 1.00 97.75 210 ILE A O 1
ATOM 1665 N N . THR A 1 211 ? -7.680 9.669 -5.157 1.00 95.50 211 THR A N 1
ATOM 1666 C CA . THR A 1 211 ? -8.415 9.688 -3.892 1.00 95.50 211 THR A CA 1
ATOM 1667 C C . THR A 1 211 ? -8.754 8.258 -3.471 1.00 95.50 211 THR A C 1
ATOM 1669 O O . THR A 1 211 ? -8.642 7.313 -4.258 1.00 95.50 211 THR A O 1
ATOM 1672 N N . PHE A 1 212 ? -9.170 8.087 -2.218 1.00 90.94 212 PHE A N 1
ATOM 1673 C CA . PHE A 1 212 ? -9.433 6.777 -1.630 1.00 90.94 212 PHE A CA 1
ATOM 1674 C C . PHE A 1 212 ? -10.898 6.680 -1.206 1.00 90.94 212 PHE A C 1
ATOM 1676 O O . PHE A 1 212 ? -11.362 7.434 -0.349 1.00 90.94 212 PHE A O 1
ATOM 1683 N N . ASP A 1 213 ? -11.632 5.743 -1.804 1.00 84.38 213 ASP A N 1
ATOM 1684 C CA . ASP A 1 213 ? -12.978 5.388 -1.375 1.00 84.38 213 ASP A CA 1
ATOM 1685 C C . ASP A 1 213 ? -12.894 4.380 -0.231 1.00 84.38 213 ASP A C 1
ATOM 1687 O O . ASP A 1 213 ? -12.561 3.215 -0.430 1.00 84.38 213 ASP A O 1
ATOM 1691 N N . ILE A 1 214 ? -13.191 4.829 0.984 1.00 76.12 214 ILE A N 1
ATOM 1692 C CA . ILE A 1 214 ? -13.095 3.992 2.186 1.00 76.12 214 ILE A CA 1
ATOM 1693 C C . ILE A 1 214 ? -14.262 3.022 2.314 1.00 76.12 214 ILE A C 1
ATOM 1695 O O . ILE A 1 214 ? -14.104 1.953 2.897 1.00 76.12 214 ILE A O 1
ATOM 1699 N N . GLN A 1 215 ? -15.437 3.371 1.787 1.00 73.44 215 GLN A N 1
ATOM 1700 C CA . GLN A 1 215 ? -16.608 2.503 1.904 1.00 73.44 215 GLN A CA 1
ATOM 1701 C C . GLN A 1 215 ? -16.431 1.256 1.043 1.00 73.44 215 GLN A C 1
ATOM 1703 O O . GLN A 1 215 ? -16.760 0.153 1.481 1.00 73.44 215 GLN A O 1
ATOM 1708 N N . LEU A 1 216 ? -15.866 1.447 -0.151 1.00 77.31 216 LEU A N 1
ATOM 1709 C CA . LEU A 1 216 ? -15.564 0.378 -1.096 1.00 77.31 216 LEU A CA 1
ATOM 1710 C C . LEU A 1 216 ? -14.140 -0.178 -0.953 1.00 77.31 216 LEU A C 1
ATOM 1712 O O . LEU A 1 216 ? -13.842 -1.196 -1.569 1.00 77.31 216 LEU A O 1
ATOM 1716 N N . LYS A 1 217 ? -13.274 0.467 -0.156 1.00 83.44 217 LYS A N 1
ATOM 1717 C CA . LYS A 1 217 ? -11.827 0.198 -0.064 1.00 83.44 217 LYS A CA 1
ATOM 1718 C C . LYS A 1 217 ? -11.132 0.219 -1.427 1.00 83.44 217 LYS A C 1
ATOM 1720 O O . LYS A 1 217 ? -10.338 -0.657 -1.758 1.00 83.44 217 LYS A O 1
ATOM 1725 N N . GLN A 1 218 ? -11.456 1.211 -2.249 1.00 91.06 218 GLN A N 1
ATOM 1726 C CA . GLN A 1 218 ? -11.000 1.294 -3.634 1.00 91.06 218 GLN A CA 1
ATOM 1727 C C . GLN A 1 218 ? -10.285 2.606 -3.931 1.00 91.06 218 GLN A C 1
ATOM 1729 O O . GLN A 1 218 ? -10.658 3.671 -3.443 1.00 91.06 218 GLN A O 1
ATOM 1734 N N . ILE A 1 219 ? -9.270 2.533 -4.784 1.00 94.25 219 ILE A N 1
ATOM 1735 C CA . ILE A 1 219 ? -8.628 3.707 -5.364 1.00 94.25 219 ILE A CA 1
ATOM 1736 C C . ILE A 1 219 ? -9.565 4.326 -6.408 1.00 94.25 219 ILE A C 1
ATOM 1738 O O . ILE A 1 219 ? -10.123 3.631 -7.262 1.00 94.25 219 ILE A O 1
ATOM 1742 N N . LYS A 1 220 ? -9.710 5.652 -6.350 1.00 94.75 220 LYS A N 1
ATOM 1743 C CA . LYS A 1 220 ? -10.383 6.472 -7.359 1.00 94.75 220 LYS A CA 1
ATOM 1744 C C . LYS A 1 220 ? -9.375 7.422 -7.980 1.00 94.75 220 LYS A C 1
ATOM 1746 O O . LYS A 1 220 ? -8.868 8.315 -7.306 1.00 94.75 220 LYS A O 1
ATOM 1751 N N . ALA A 1 221 ? -9.111 7.229 -9.261 1.00 96.44 221 ALA A N 1
ATOM 1752 C CA . ALA A 1 221 ? -8.246 8.063 -10.069 1.00 96.44 221 ALA A CA 1
ATOM 1753 C C . ALA A 1 221 ? -9.072 8.840 -11.108 1.00 96.44 221 ALA A C 1
ATOM 1755 O O . ALA A 1 221 ? -10.029 8.320 -11.688 1.00 96.44 221 ALA A O 1
ATOM 1756 N N . THR A 1 222 ? -8.692 10.085 -11.370 1.00 96.50 222 THR A N 1
ATOM 1757 C CA . THR A 1 222 ? -9.280 10.925 -12.425 1.00 96.50 222 THR A CA 1
ATOM 1758 C C . THR A 1 222 ? -8.212 11.339 -13.426 1.00 96.50 222 THR A C 1
ATOM 1760 O O . THR A 1 222 ? -7.030 11.395 -13.092 1.00 96.50 222 THR A O 1
ATOM 1763 N N . SER A 1 223 ? -8.612 11.619 -14.667 1.00 96.56 223 SER A N 1
ATOM 1764 C CA . SER A 1 223 ? -7.752 12.281 -15.649 1.00 96.56 223 SER A CA 1
ATOM 1765 C C . SER A 1 223 ? -8.417 13.570 -16.098 1.00 96.56 223 SER A C 1
ATOM 1767 O O . SER A 1 223 ? -9.631 13.613 -16.287 1.00 96.56 223 SER A O 1
ATOM 1769 N N . THR A 1 224 ? -7.618 14.615 -16.279 1.00 95.19 224 THR A N 1
ATOM 1770 C CA . THR A 1 224 ? -8.064 15.875 -16.882 1.00 95.19 224 THR A CA 1
ATOM 1771 C C . THR A 1 224 ? -8.013 15.838 -18.412 1.00 95.19 224 THR A C 1
ATOM 1773 O O . THR A 1 224 ? -8.437 16.792 -19.056 1.00 95.19 224 THR A O 1
ATOM 1776 N N . GLY A 1 225 ? -7.459 14.772 -19.006 1.00 91.06 225 GLY A N 1
ATOM 1777 C CA . GLY A 1 225 ? -7.168 14.673 -20.440 1.00 91.06 225 GLY A CA 1
ATOM 1778 C C . GLY A 1 225 ? -5.956 15.500 -20.894 1.00 91.06 225 GLY A C 1
ATOM 1779 O O . GLY A 1 225 ? -5.524 15.368 -22.038 1.00 91.06 225 GLY A O 1
ATOM 1780 N N . ILE A 1 226 ? -5.373 16.316 -20.008 1.00 90.69 226 ILE A N 1
ATOM 1781 C CA . ILE A 1 226 ? -4.186 17.124 -20.293 1.00 90.69 226 ILE A CA 1
ATOM 1782 C C . ILE A 1 226 ? -2.960 16.208 -20.348 1.00 90.69 226 ILE A C 1
ATOM 1784 O O . ILE A 1 226 ? -2.735 15.393 -19.455 1.00 90.69 226 ILE A O 1
ATOM 1788 N N . SER A 1 227 ? -2.155 16.357 -21.400 1.00 87.56 227 SER A N 1
ATOM 1789 C CA . SER A 1 227 ? -0.868 15.669 -21.528 1.00 87.56 227 SER A CA 1
ATOM 1790 C C . SER A 1 227 ? 0.142 16.198 -20.507 1.00 87.56 227 SER A C 1
ATOM 1792 O O . SER A 1 227 ? 0.168 17.395 -20.212 1.00 87.56 227 SER A O 1
ATOM 1794 N N . SER A 1 228 ? 1.024 15.328 -20.009 1.00 80.06 228 SER A N 1
ATOM 1795 C CA . SER A 1 228 ? 2.122 15.712 -19.115 1.00 80.06 228 SER A CA 1
ATOM 1796 C C . SER A 1 228 ? 3.012 16.822 -19.680 1.00 80.06 228 SER A C 1
ATOM 1798 O O . SER A 1 228 ? 3.568 17.615 -18.913 1.00 80.06 228 SER A O 1
ATOM 1800 N N . GLY A 1 229 ? 3.049 16.958 -21.007 1.00 74.50 229 GLY A N 1
ATOM 1801 C CA . GLY A 1 229 ? 3.742 18.028 -21.709 1.00 74.50 229 GLY A CA 1
ATOM 1802 C C . GLY A 1 229 ? 5.258 17.839 -21.737 1.00 74.50 229 GLY A C 1
ATOM 1803 O O . GLY A 1 229 ? 5.801 16.834 -21.284 1.00 74.50 229 GLY A O 1
ATOM 1804 N N . ARG A 1 230 ? 5.951 18.829 -22.305 1.00 69.00 230 ARG A N 1
ATOM 1805 C CA . ARG A 1 230 ? 7.417 18.871 -22.387 1.00 69.00 230 ARG A CA 1
ATOM 1806 C C . ARG A 1 230 ? 7.955 19.892 -21.388 1.00 69.00 230 ARG A C 1
ATOM 1808 O O . ARG A 1 230 ? 7.345 20.945 -21.212 1.00 69.00 230 ARG A O 1
ATOM 1815 N N . LEU A 1 231 ? 9.096 19.600 -20.760 1.00 56.75 231 LEU A N 1
ATOM 1816 C CA . LEU A 1 231 ? 9.772 20.562 -19.878 1.00 56.75 231 LEU A CA 1
ATOM 1817 C C . LEU A 1 231 ? 10.518 21.639 -20.695 1.00 56.75 231 LEU A C 1
ATOM 1819 O O . LEU A 1 231 ? 10.553 22.797 -20.291 1.00 56.75 231 LEU A O 1
ATOM 1823 N N . TYR A 1 232 ? 11.040 21.271 -21.878 1.00 59.00 232 TYR A N 1
ATOM 1824 C CA . TYR A 1 232 ? 11.739 22.150 -22.828 1.00 59.00 232 TYR A CA 1
ATOM 1825 C C . TYR A 1 232 ? 11.452 21.742 -24.284 1.00 59.00 232 TYR A C 1
ATOM 1827 O O . TYR A 1 232 ? 11.122 20.589 -24.558 1.00 59.00 232 TYR A O 1
ATOM 1835 N N . SER A 1 233 ? 11.629 22.656 -25.244 1.00 51.28 233 SER A N 1
ATOM 1836 C CA . SER A 1 233 ? 11.391 22.414 -26.682 1.00 51.28 233 SER A CA 1
ATOM 1837 C C . SER A 1 233 ? 12.281 21.328 -27.309 1.00 51.28 233 SER A C 1
ATOM 1839 O O . SER A 1 233 ? 11.942 20.823 -28.377 1.00 51.28 233 SER A O 1
ATOM 1841 N N . HIS A 1 234 ? 13.382 20.940 -26.654 1.00 46.03 234 HIS A N 1
ATOM 1842 C CA . HIS A 1 234 ? 14.410 20.050 -27.217 1.00 46.03 234 HIS A CA 1
ATOM 1843 C C . HIS A 1 234 ? 14.618 18.724 -26.464 1.00 46.03 234 HIS A C 1
ATOM 1845 O O . HIS A 1 234 ? 15.430 17.918 -26.903 1.00 46.03 234 HIS A O 1
ATOM 1851 N N . ILE A 1 235 ? 13.891 18.465 -25.368 1.00 53.31 235 ILE A N 1
ATOM 1852 C CA . ILE A 1 235 ? 14.020 17.220 -24.589 1.00 53.31 235 ILE A CA 1
ATOM 1853 C C . ILE A 1 235 ? 12.661 16.518 -24.576 1.00 53.31 235 ILE A C 1
ATOM 1855 O O . ILE A 1 235 ? 11.727 16.959 -23.904 1.00 53.31 235 ILE A O 1
ATOM 1859 N N . SER A 1 236 ? 12.534 15.456 -25.378 1.00 54.84 236 SER A N 1
ATOM 1860 C CA . SER A 1 236 ? 11.343 14.602 -25.400 1.00 54.84 236 SER A CA 1
ATOM 1861 C C . SER A 1 236 ? 11.480 13.492 -24.364 1.00 54.84 236 SER A C 1
ATOM 1863 O O . SER A 1 236 ? 12.438 12.719 -24.387 1.00 54.84 236 SER A O 1
ATOM 1865 N N . PHE A 1 237 ? 10.479 13.387 -23.493 1.00 62.81 237 PHE A N 1
ATOM 1866 C CA . PHE A 1 237 ? 10.336 12.295 -22.527 1.00 62.81 237 PHE A CA 1
ATOM 1867 C C . PHE A 1 237 ? 9.290 11.270 -22.981 1.00 62.81 237 PHE A C 1
ATOM 1869 O O . PHE A 1 237 ? 8.827 10.481 -22.166 1.00 62.81 237 PHE A O 1
ATOM 1876 N N . SER A 1 238 ? 8.906 11.285 -24.264 1.00 61.31 238 SER A N 1
ATOM 1877 C CA . SER A 1 238 ? 7.773 10.528 -24.831 1.00 61.31 238 SER A CA 1
ATOM 1878 C C . SER A 1 238 ? 7.749 9.027 -24.502 1.00 61.31 238 SER A C 1
ATOM 1880 O O . SER A 1 238 ? 6.685 8.417 -24.490 1.00 61.31 238 SER A O 1
ATOM 1882 N N . ASN A 1 239 ? 8.900 8.433 -24.172 1.00 64.38 239 ASN A N 1
ATOM 1883 C CA . ASN 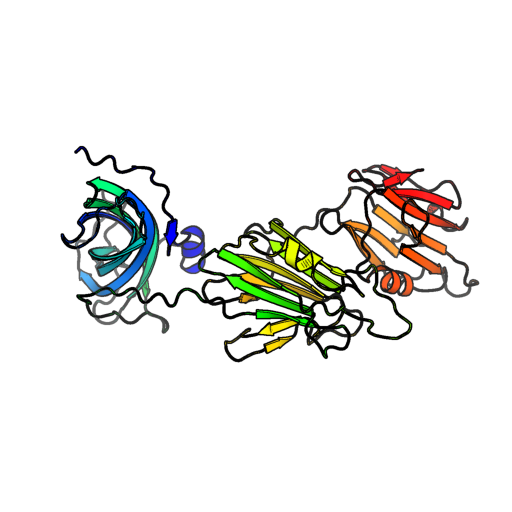A 1 239 ? 9.022 7.017 -23.812 1.00 64.38 239 ASN A CA 1
ATOM 1884 C C . ASN A 1 239 ? 9.387 6.752 -22.339 1.00 64.38 239 ASN A C 1
ATOM 1886 O O . ASN A 1 239 ? 9.441 5.591 -21.933 1.00 64.38 239 ASN A O 1
ATOM 1890 N N . ASN A 1 240 ? 9.613 7.794 -21.539 1.00 71.31 240 ASN A N 1
ATOM 1891 C CA . ASN A 1 240 ? 10.005 7.669 -20.137 1.00 71.31 240 ASN A CA 1
ATOM 1892 C C . ASN A 1 240 ? 8.778 7.751 -19.233 1.00 71.31 240 ASN A C 1
ATOM 1894 O O . ASN A 1 240 ? 7.879 8.552 -19.482 1.00 71.31 240 ASN A O 1
ATOM 1898 N N . GLU A 1 241 ? 8.762 6.965 -18.153 1.00 79.88 241 GLU A N 1
ATOM 1899 C CA . GLU A 1 241 ? 7.770 7.137 -17.088 1.00 79.88 241 GLU A CA 1
ATOM 1900 C C . GLU A 1 241 ? 7.993 8.507 -16.434 1.00 79.88 241 GLU A C 1
ATOM 1902 O O . GLU A 1 241 ? 8.989 8.736 -15.748 1.00 79.88 241 GLU A O 1
ATOM 1907 N N . PHE A 1 242 ? 7.066 9.428 -16.683 1.00 83.19 242 PHE A N 1
ATOM 1908 C CA . PHE A 1 242 ? 7.036 10.735 -16.043 1.00 83.19 242 PHE A CA 1
ATOM 1909 C C . PHE A 1 242 ? 6.570 10.599 -14.587 1.00 83.19 242 PHE A C 1
ATOM 1911 O O . PHE A 1 242 ? 7.150 11.202 -13.680 1.00 83.19 242 PHE A O 1
ATOM 1918 N N . PHE A 1 243 ? 5.591 9.714 -14.377 1.00 89.38 243 PHE A N 1
ATOM 1919 C CA . PHE A 1 243 ? 5.112 9.250 -13.082 1.00 89.38 243 PHE A CA 1
ATOM 1920 C C . PHE A 1 243 ? 5.021 7.733 -13.048 1.00 89.38 243 PHE A C 1
ATOM 1922 O O . PHE A 1 243 ? 4.537 7.118 -13.997 1.00 89.38 243 PHE A O 1
ATOM 1929 N N . SER A 1 244 ? 5.386 7.144 -11.916 1.00 91.06 244 SER A N 1
ATOM 1930 C CA . SER A 1 244 ? 5.132 5.744 -11.597 1.00 91.06 244 SER A CA 1
ATOM 1931 C C . SER A 1 244 ? 4.477 5.649 -10.222 1.00 91.06 244 SER A C 1
ATOM 1933 O O . SER A 1 244 ? 4.933 6.239 -9.243 1.00 91.06 244 SER A O 1
ATOM 1935 N N . PHE A 1 245 ? 3.365 4.923 -10.179 1.00 95.75 245 PHE A N 1
ATOM 1936 C CA . PHE A 1 245 ? 2.597 4.600 -8.987 1.00 95.75 245 PHE A CA 1
ATOM 1937 C C . PHE A 1 245 ? 2.570 3.085 -8.834 1.00 95.75 245 PHE A C 1
ATOM 1939 O O . PHE A 1 245 ? 2.167 2.371 -9.759 1.00 95.75 245 PHE A O 1
ATOM 1946 N N . LYS A 1 246 ? 2.906 2.579 -7.649 1.00 95.19 246 LYS A N 1
ATOM 1947 C CA . LYS A 1 246 ? 2.604 1.193 -7.285 1.00 95.19 246 LYS A CA 1
ATOM 1948 C C . LYS A 1 246 ? 1.869 1.134 -5.964 1.00 95.19 246 LYS A C 1
ATOM 1950 O O . LYS A 1 246 ? 2.237 1.815 -5.013 1.00 95.19 246 LYS A O 1
ATOM 1955 N N . LEU A 1 247 ? 0.876 0.258 -5.910 1.00 96.75 247 LEU A N 1
ATOM 1956 C CA . LEU A 1 247 ? 0.296 -0.207 -4.661 1.00 96.75 247 LEU A CA 1
ATOM 1957 C C . LEU A 1 247 ? 0.927 -1.556 -4.332 1.00 96.75 247 LEU A C 1
ATOM 1959 O O . LEU A 1 247 ? 0.886 -2.473 -5.156 1.00 96.75 247 LEU A O 1
ATOM 1963 N N . ARG A 1 248 ? 1.481 -1.675 -3.133 1.00 93.62 248 ARG A N 1
ATOM 1964 C CA . ARG A 1 248 ? 2.029 -2.905 -2.574 1.00 93.62 248 ARG A CA 1
ATOM 1965 C C . ARG A 1 248 ? 1.220 -3.345 -1.361 1.00 93.62 248 ARG A C 1
ATOM 1967 O O . ARG A 1 248 ? 0.656 -2.507 -0.662 1.00 93.62 248 ARG A O 1
ATOM 1974 N N . ASP A 1 249 ? 1.167 -4.651 -1.131 1.00 86.00 249 ASP A N 1
ATOM 1975 C CA . ASP A 1 249 ? 0.623 -5.203 0.109 1.00 86.00 249 ASP A CA 1
ATOM 1976 C C . ASP A 1 249 ? 1.565 -4.930 1.300 1.00 86.00 249 ASP A C 1
ATOM 1978 O O . ASP A 1 249 ? 2.682 -4.423 1.141 1.00 86.00 249 ASP A O 1
ATOM 1982 N N . PHE A 1 250 ? 1.134 -5.294 2.509 1.00 84.00 250 PHE A N 1
ATOM 1983 C CA . PHE A 1 250 ? 1.948 -5.150 3.722 1.00 84.00 250 PHE A CA 1
ATOM 1984 C C . PHE A 1 250 ? 3.262 -5.962 3.696 1.00 84.00 250 PHE A C 1
ATOM 1986 O O . PHE A 1 250 ? 4.189 -5.653 4.445 1.00 84.00 250 PHE A O 1
ATOM 1993 N N . ASN A 1 251 ? 3.354 -6.990 2.842 1.00 81.44 251 ASN A N 1
ATOM 1994 C CA . ASN A 1 251 ? 4.562 -7.788 2.611 1.00 81.44 251 ASN A CA 1
ATOM 1995 C C . ASN A 1 251 ? 5.447 -7.204 1.497 1.00 81.44 251 ASN A C 1
ATOM 1997 O O . ASN A 1 251 ? 6.430 -7.833 1.116 1.00 81.44 251 ASN A O 1
ATOM 2001 N N . GLN A 1 252 ? 5.126 -6.007 0.994 1.00 85.12 252 GLN A N 1
ATOM 2002 C CA . GLN A 1 252 ? 5.819 -5.308 -0.090 1.00 85.12 252 GLN A CA 1
ATOM 2003 C C . GLN A 1 252 ? 5.641 -5.939 -1.489 1.00 85.12 252 GLN A C 1
ATOM 2005 O O . GLN A 1 252 ? 6.297 -5.503 -2.439 1.00 85.12 252 GLN A O 1
ATOM 2010 N N . ASN A 1 253 ? 4.724 -6.893 -1.678 1.00 84.81 253 ASN A N 1
ATOM 2011 C CA . ASN A 1 253 ? 4.412 -7.442 -3.002 1.00 84.81 253 ASN A CA 1
ATOM 2012 C C . ASN A 1 253 ? 3.562 -6.459 -3.810 1.00 84.81 253 ASN A C 1
ATOM 2014 O O . ASN A 1 253 ? 2.647 -5.839 -3.274 1.00 84.81 253 ASN A O 1
ATOM 2018 N N . ILE A 1 254 ? 3.810 -6.338 -5.115 1.00 90.75 254 ILE A N 1
ATOM 2019 C CA . ILE A 1 254 ? 3.049 -5.431 -5.989 1.00 90.75 254 ILE A CA 1
ATOM 2020 C C . ILE A 1 254 ? 1.620 -5.960 -6.186 1.00 90.75 254 ILE A C 1
ATOM 2022 O O . ILE A 1 254 ? 1.419 -7.016 -6.779 1.00 90.75 254 ILE A O 1
ATOM 2026 N N . LYS A 1 255 ? 0.621 -5.178 -5.759 1.00 90.81 255 LYS A N 1
ATOM 2027 C CA . LYS A 1 255 ? -0.805 -5.394 -6.062 1.00 90.81 255 LYS A CA 1
ATOM 2028 C C . LYS A 1 255 ? -1.181 -4.788 -7.409 1.00 90.81 255 LYS A C 1
ATOM 2030 O O . LYS A 1 255 ? -1.906 -5.392 -8.192 1.00 90.81 255 LYS A O 1
ATOM 2035 N N . THR A 1 256 ? -0.700 -3.575 -7.681 1.00 94.00 256 THR A N 1
ATOM 2036 C CA . THR A 1 256 ? -0.849 -2.924 -8.987 1.00 94.00 256 THR A CA 1
ATOM 2037 C C . THR A 1 256 ? 0.266 -1.919 -9.235 1.00 94.00 256 THR A C 1
ATOM 2039 O O . THR A 1 256 ? 0.846 -1.369 -8.301 1.00 94.00 256 THR A O 1
ATOM 2042 N N . LYS A 1 257 ? 0.546 -1.669 -10.513 1.00 93.19 257 LYS A N 1
ATOM 2043 C CA . LYS A 1 257 ? 1.475 -0.648 -11.003 1.00 93.19 257 LYS A CA 1
ATOM 2044 C C . LYS A 1 257 ? 0.788 0.127 -12.110 1.00 93.19 257 LYS A C 1
ATOM 2046 O O . LYS A 1 257 ? 0.289 -0.498 -13.041 1.00 93.19 257 LYS A O 1
ATOM 2051 N N . ALA A 1 258 ? 0.839 1.446 -12.088 1.00 94.38 258 ALA A N 1
ATOM 2052 C CA . ALA A 1 258 ? 0.431 2.290 -13.200 1.00 94.38 258 ALA A CA 1
ATOM 2053 C C . ALA A 1 258 ? 1.454 3.407 -13.394 1.00 94.38 258 ALA A C 1
ATOM 2055 O O . ALA A 1 258 ? 2.065 3.865 -12.434 1.00 94.38 258 ALA A O 1
ATOM 2056 N N . SER A 1 259 ? 1.637 3.844 -14.631 1.00 91.81 259 SER A N 1
ATOM 2057 C CA . SER A 1 259 ? 2.517 4.959 -14.952 1.00 91.81 259 SER A CA 1
ATOM 2058 C C . SER A 1 259 ? 1.854 5.908 -15.937 1.00 91.81 259 SER A C 1
ATOM 2060 O O . SER A 1 259 ? 0.894 5.539 -16.616 1.00 91.81 259 SER A O 1
ATOM 2062 N N . ILE A 1 260 ? 2.344 7.143 -15.937 1.00 90.75 260 ILE A N 1
ATOM 2063 C CA . ILE A 1 260 ? 2.058 8.163 -16.943 1.00 90.75 260 ILE A CA 1
ATOM 2064 C C . ILE A 1 260 ? 3.407 8.479 -17.572 1.00 90.75 260 ILE A C 1
ATOM 2066 O O . ILE A 1 260 ? 4.344 8.856 -16.867 1.00 90.75 260 ILE A O 1
ATOM 2070 N N . LYS A 1 261 ? 3.538 8.292 -18.874 1.00 85.31 261 LYS A N 1
ATOM 2071 C CA . LYS A 1 261 ? 4.738 8.611 -19.641 1.00 85.31 261 LYS A CA 1
ATOM 2072 C C . LYS A 1 261 ? 4.811 10.105 -19.970 1.00 85.31 261 LYS A C 1
ATOM 2074 O O . LYS A 1 261 ? 3.865 10.878 -19.775 1.00 85.31 261 LYS A O 1
ATOM 2079 N N . GLY A 1 262 ? 5.968 10.541 -20.451 1.00 82.25 262 GLY A N 1
ATOM 2080 C CA . GLY A 1 262 ? 6.093 11.874 -21.022 1.00 82.25 262 GLY A CA 1
ATOM 2081 C C . GLY A 1 262 ? 5.181 12.037 -22.236 1.00 82.25 262 GLY A C 1
ATOM 2082 O O . GLY A 1 262 ? 4.991 11.112 -23.016 1.00 82.25 262 GLY A O 1
ATOM 2083 N N . GLU A 1 263 ? 4.619 13.230 -22.396 1.00 83.56 263 GLU A N 1
ATOM 2084 C CA . GLU A 1 263 ? 3.768 13.619 -23.526 1.00 83.56 263 GLU A CA 1
ATOM 2085 C C . GLU A 1 263 ? 2.433 12.854 -23.669 1.00 83.56 263 GLU A C 1
ATOM 2087 O O . GLU A 1 263 ? 1.640 13.201 -24.546 1.00 83.56 263 GLU A O 1
ATOM 2092 N N . GLU A 1 264 ? 2.091 11.931 -22.766 1.00 88.75 264 GLU A N 1
ATOM 2093 C CA . GLU A 1 264 ? 0.756 11.319 -22.681 1.00 88.75 264 GLU A CA 1
ATOM 2094 C C . GLU A 1 264 ? -0.116 11.926 -21.570 1.00 88.75 264 GLU A C 1
ATOM 2096 O O . GLU A 1 264 ? 0.363 12.605 -20.658 1.00 88.75 264 GLU A O 1
ATOM 2101 N N . ASN A 1 265 ? -1.427 11.697 -21.669 1.00 92.56 265 ASN A N 1
ATOM 2102 C CA . ASN A 1 265 ? -2.384 11.998 -20.607 1.00 92.56 265 ASN A CA 1
ATOM 2103 C C . ASN A 1 265 ? -2.527 10.798 -19.644 1.00 92.56 265 ASN A C 1
ATOM 2105 O O . ASN A 1 265 ? -1.914 9.749 -19.833 1.00 92.56 265 ASN A O 1
ATOM 2109 N N . ALA A 1 266 ? -3.359 10.931 -18.610 1.00 95.94 266 ALA A N 1
ATOM 2110 C CA . ALA A 1 266 ? -3.544 9.883 -17.603 1.00 95.94 266 ALA A CA 1
ATOM 2111 C C . ALA A 1 266 ? -4.695 8.896 -17.883 1.00 95.94 266 ALA A C 1
ATOM 2113 O O . ALA A 1 266 ? -5.102 8.178 -16.972 1.00 95.94 266 ALA A O 1
ATOM 2114 N N . ASP A 1 267 ? -5.231 8.801 -19.101 1.00 95.88 267 ASP A N 1
ATOM 2115 C CA . ASP A 1 267 ? -6.395 7.936 -19.359 1.00 95.88 267 ASP A CA 1
ATOM 2116 C C . ASP A 1 267 ? -6.081 6.447 -19.138 1.00 95.88 267 ASP A C 1
ATOM 2118 O O . ASP A 1 267 ? -6.877 5.707 -18.552 1.00 95.88 267 ASP A O 1
ATOM 2122 N N . VAL A 1 268 ? -4.904 5.991 -19.579 1.00 94.50 268 VAL A N 1
ATOM 2123 C CA . VAL A 1 268 ? -4.441 4.606 -19.370 1.00 94.50 268 VAL A CA 1
ATOM 2124 C C . VAL A 1 268 ? -4.135 4.355 -17.893 1.00 94.50 268 VAL A C 1
ATOM 2126 O O . VAL A 1 268 ? -4.527 3.325 -17.341 1.00 94.50 268 VAL A O 1
ATOM 2129 N N . PHE A 1 269 ? -3.490 5.323 -17.242 1.00 95.75 269 PHE A N 1
ATOM 2130 C CA . PHE A 1 269 ? -3.183 5.300 -15.814 1.00 95.75 269 PHE A CA 1
ATOM 2131 C C . PHE A 1 269 ? -4.447 5.121 -14.964 1.00 95.75 269 PHE A C 1
ATOM 2133 O O . PHE A 1 269 ? -4.534 4.209 -14.141 1.00 95.75 269 PHE A O 1
ATOM 2140 N N . VAL A 1 270 ? -5.473 5.931 -15.231 1.00 96.50 270 VAL A N 1
ATOM 2141 C CA . VAL A 1 270 ? -6.755 5.907 -14.521 1.00 96.50 270 VAL A CA 1
ATOM 2142 C C . VAL A 1 270 ? -7.500 4.597 -14.737 1.00 96.50 270 VAL A C 1
ATOM 2144 O O . VAL A 1 270 ? -7.993 4.015 -13.772 1.00 96.50 270 VAL A O 1
ATOM 2147 N N . LYS A 1 271 ? -7.548 4.086 -15.975 1.00 95.56 271 LYS A N 1
ATOM 2148 C CA . LYS A 1 271 ? -8.171 2.784 -16.278 1.00 95.56 271 LYS A CA 1
ATOM 2149 C C . LYS A 1 271 ? -7.563 1.643 -15.465 1.00 95.56 271 LYS A C 1
ATOM 2151 O O . LYS A 1 271 ? -8.275 0.705 -15.128 1.00 95.56 271 LYS A O 1
ATOM 2156 N N . LYS A 1 272 ? -6.266 1.722 -15.157 1.00 95.50 272 LYS A N 1
ATOM 2157 C CA . LYS A 1 272 ? -5.553 0.689 -14.402 1.00 95.50 272 LYS A CA 1
ATOM 2158 C C . LYS A 1 272 ? -5.720 0.807 -12.886 1.00 95.50 272 LYS A C 1
ATOM 2160 O O . LYS A 1 272 ? -5.619 -0.202 -12.196 1.00 95.50 272 LYS A O 1
ATOM 2165 N N . LEU A 1 273 ? -5.942 2.015 -12.366 1.00 95.56 273 LEU A N 1
ATOM 2166 C CA . LEU A 1 273 ? -6.050 2.262 -10.924 1.00 95.56 273 LEU A CA 1
ATOM 2167 C C . LEU A 1 273 ? -7.485 2.312 -10.403 1.00 95.56 273 LEU A C 1
ATOM 2169 O O . LEU A 1 273 ? -7.708 1.992 -9.236 1.00 95.56 273 LEU A O 1
ATOM 2173 N N . ASN A 1 274 ? -8.453 2.705 -11.230 1.00 93.38 274 ASN A N 1
ATOM 2174 C CA . ASN A 1 274 ? -9.839 2.800 -10.787 1.00 93.38 274 ASN A CA 1
ATOM 2175 C C . ASN A 1 274 ? -10.365 1.454 -10.295 1.00 93.38 274 ASN A C 1
ATOM 2177 O O . ASN A 1 274 ? -10.220 0.431 -10.960 1.00 93.38 274 ASN A O 1
ATOM 2181 N N . ASN A 1 275 ? -11.021 1.490 -9.136 1.00 86.69 275 ASN A N 1
ATOM 2182 C CA . ASN A 1 275 ? -11.597 0.334 -8.448 1.00 86.69 275 ASN A CA 1
ATOM 2183 C C . ASN A 1 275 ? -10.564 -0.674 -7.920 1.00 86.69 275 ASN A C 1
ATOM 2185 O O . ASN A 1 275 ? -10.951 -1.735 -7.428 1.00 86.69 275 ASN A O 1
ATOM 2189 N N . MET A 1 276 ? -9.263 -0.364 -7.973 1.00 91.25 276 MET A N 1
ATOM 2190 C CA . MET A 1 276 ? -8.248 -1.219 -7.361 1.00 91.25 276 MET A CA 1
ATOM 2191 C C . MET A 1 276 ? -8.407 -1.211 -5.844 1.00 91.25 276 MET A C 1
ATOM 2193 O O . MET A 1 276 ? -8.400 -0.152 -5.216 1.00 91.25 276 MET A O 1
ATOM 2197 N N . SER A 1 277 ? -8.544 -2.400 -5.259 1.00 87.56 277 SER A N 1
ATOM 2198 C CA . SER A 1 277 ? -8.752 -2.567 -3.823 1.00 87.56 277 SER A CA 1
ATOM 2199 C C . SER A 1 277 ? -7.473 -2.317 -3.023 1.00 87.56 277 SER A C 1
ATOM 2201 O O . SER A 1 277 ? -6.430 -2.910 -3.328 1.00 87.56 277 SER A O 1
ATOM 2203 N N . PHE A 1 278 ? -7.566 -1.537 -1.951 1.00 89.62 278 PHE A N 1
ATOM 2204 C CA . PHE A 1 278 ? -6.491 -1.332 -0.980 1.00 89.62 278 PHE A CA 1
ATOM 2205 C C . PHE A 1 278 ? -6.920 -1.803 0.414 1.00 89.62 278 PHE A C 1
ATOM 2207 O O . PHE A 1 278 ? -8.104 -1.825 0.732 1.00 89.62 278 PHE A O 1
ATOM 2214 N N . GLU A 1 279 ? -5.955 -2.152 1.255 1.00 84.75 279 GLU A N 1
ATOM 2215 C CA . GLU A 1 279 ? -6.171 -2.414 2.678 1.00 84.75 279 GLU A CA 1
ATOM 2216 C C . GLU A 1 279 ? -5.406 -1.398 3.531 1.00 84.75 279 GLU A C 1
ATOM 2218 O O . GLU A 1 279 ? -4.497 -0.707 3.065 1.00 84.75 279 GLU A O 1
ATOM 2223 N N . VAL A 1 280 ? -5.788 -1.289 4.804 1.00 81.94 280 VAL A N 1
ATOM 2224 C CA . VAL A 1 280 ? -4.950 -0.591 5.786 1.00 81.94 280 VAL A CA 1
ATOM 2225 C C . VAL A 1 280 ? -3.605 -1.317 5.869 1.00 81.94 280 VAL A C 1
ATOM 2227 O O . VAL A 1 280 ? -3.559 -2.540 5.784 1.00 81.94 280 VAL A O 1
ATOM 2230 N N . ASP A 1 281 ? -2.530 -0.549 6.028 1.00 85.00 281 ASP A N 1
ATOM 2231 C CA . ASP A 1 281 ? -1.128 -0.977 6.005 1.00 85.00 281 ASP A CA 1
ATOM 2232 C C . ASP A 1 281 ? -0.538 -1.304 4.622 1.00 85.00 281 ASP A C 1
ATOM 2234 O O . ASP A 1 281 ? 0.673 -1.524 4.541 1.00 85.00 281 ASP A O 1
ATOM 2238 N N . ASP A 1 282 ? -1.321 -1.237 3.536 1.00 92.50 282 ASP A N 1
ATOM 2239 C CA . ASP A 1 282 ? -0.768 -1.241 2.175 1.00 92.50 282 ASP A CA 1
ATOM 2240 C C . ASP A 1 282 ? 0.193 -0.056 1.966 1.00 92.50 282 ASP A C 1
ATOM 2242 O O . ASP A 1 282 ? 0.072 1.011 2.584 1.00 92.50 282 ASP A O 1
ATOM 2246 N N . ILE A 1 283 ? 1.149 -0.237 1.055 1.00 96.12 283 ILE A N 1
ATOM 2247 C CA . ILE A 1 283 ? 2.230 0.715 0.794 1.00 96.12 283 ILE A CA 1
ATOM 2248 C C . ILE A 1 283 ? 2.076 1.285 -0.615 1.00 96.12 283 ILE A C 1
ATOM 2250 O O . ILE A 1 283 ? 2.007 0.555 -1.600 1.00 96.12 283 ILE A O 1
ATOM 2254 N N . ILE A 1 284 ? 2.068 2.606 -0.724 1.00 97.38 284 ILE A N 1
ATOM 2255 C CA . ILE A 1 284 ? 2.152 3.339 -1.982 1.00 97.38 284 ILE A CA 1
ATOM 2256 C C . ILE A 1 284 ? 3.621 3.652 -2.252 1.00 97.38 284 ILE A C 1
ATOM 2258 O O . ILE A 1 284 ? 4.286 4.270 -1.426 1.00 97.38 284 ILE A O 1
ATOM 2262 N N . GLU A 1 285 ? 4.112 3.256 -3.418 1.00 95.50 285 GLU A N 1
ATOM 2263 C CA . GLU A 1 285 ? 5.410 3.647 -3.968 1.00 95.50 285 GLU A CA 1
ATOM 2264 C C . GLU A 1 285 ? 5.170 4.685 -5.065 1.00 95.50 285 GLU A C 1
ATOM 2266 O O . GLU A 1 285 ? 4.464 4.406 -6.039 1.00 95.50 285 GLU A O 1
ATOM 2271 N N . LEU A 1 286 ? 5.747 5.875 -4.895 1.00 95.06 286 LEU A N 1
ATOM 2272 C CA . LEU A 1 286 ? 5.721 6.945 -5.887 1.00 95.06 286 LEU A CA 1
ATOM 2273 C C . LEU A 1 286 ? 7.130 7.192 -6.402 1.00 95.06 286 LEU A C 1
ATOM 2275 O O . LEU A 1 286 ? 8.060 7.370 -5.618 1.00 95.06 286 LEU A O 1
ATOM 2279 N N . GLU A 1 287 ? 7.265 7.250 -7.719 1.00 89.44 287 GLU A N 1
ATOM 2280 C CA . GLU A 1 287 ? 8.500 7.629 -8.389 1.00 89.44 287 GLU A CA 1
ATOM 2281 C C . GLU A 1 287 ? 8.194 8.665 -9.472 1.00 89.44 287 GLU A C 1
ATOM 2283 O O . GLU A 1 287 ? 7.236 8.510 -10.238 1.00 89.44 287 GLU A O 1
ATOM 2288 N N . VAL A 1 288 ? 8.975 9.745 -9.513 1.00 86.81 288 VAL A N 1
ATOM 2289 C CA . VAL A 1 288 ? 8.723 10.882 -10.408 1.00 86.81 288 VAL A CA 1
ATOM 2290 C C . VAL A 1 288 ? 10.000 11.361 -11.071 1.00 86.81 288 VAL A C 1
ATOM 2292 O O . VAL A 1 288 ? 11.073 11.333 -10.473 1.00 86.81 288 VAL A O 1
ATOM 2295 N N . LEU A 1 289 ? 9.867 11.824 -12.312 1.00 80.31 289 LEU A N 1
ATOM 2296 C CA . LEU A 1 289 ? 10.999 12.340 -13.079 1.00 80.31 289 LEU A CA 1
ATOM 2297 C C . LEU A 1 289 ? 11.308 13.811 -12.761 1.00 80.31 289 LEU A C 1
ATOM 2299 O O . LEU A 1 289 ? 12.464 14.217 -12.784 1.00 80.31 289 LEU A O 1
ATOM 2303 N N . ILE A 1 290 ? 10.282 14.624 -12.484 1.00 80.75 290 ILE A N 1
ATOM 2304 C CA . ILE A 1 290 ? 10.443 16.064 -12.234 1.00 80.75 290 ILE A CA 1
ATOM 2305 C C . ILE A 1 290 ? 10.105 16.363 -10.767 1.00 80.75 290 ILE A C 1
ATOM 2307 O O . ILE A 1 290 ? 8.991 16.059 -10.334 1.00 80.75 290 ILE A O 1
ATOM 2311 N N . PRO A 1 291 ? 11.007 16.980 -9.984 1.00 86.12 291 PRO A N 1
ATOM 2312 C CA . PRO A 1 291 ? 10.696 17.363 -8.612 1.00 86.12 291 PRO A CA 1
ATOM 2313 C C . PRO A 1 291 ? 9.460 18.261 -8.523 1.00 86.12 291 PRO A C 1
ATOM 2315 O O . PRO A 1 291 ? 9.213 19.091 -9.397 1.00 86.12 291 PRO A O 1
ATOM 2318 N N . LYS A 1 292 ? 8.682 18.120 -7.442 1.00 89.50 292 LYS A N 1
ATOM 2319 C CA . LYS A 1 292 ? 7.480 18.928 -7.138 1.00 89.50 292 LYS A CA 1
ATOM 2320 C C . LYS A 1 292 ? 6.310 18.756 -8.117 1.00 89.50 292 LYS A C 1
ATOM 2322 O O . LYS A 1 292 ? 5.296 19.440 -7.982 1.00 89.50 292 LYS A O 1
ATOM 2327 N N . SER A 1 293 ? 6.418 17.830 -9.070 1.00 89.94 293 SER A N 1
ATOM 2328 C CA . SER A 1 293 ? 5.345 17.496 -10.016 1.00 89.94 293 SER A CA 1
ATOM 2329 C C . SER A 1 293 ? 4.257 16.599 -9.414 1.00 89.94 293 SER A C 1
ATOM 2331 O O . SER A 1 293 ? 3.172 16.493 -9.980 1.00 89.94 293 SER A O 1
ATOM 2333 N N . VAL A 1 294 ? 4.498 16.020 -8.233 1.00 95.19 294 VAL A N 1
ATOM 2334 C CA . VAL A 1 294 ? 3.469 15.378 -7.406 1.00 95.19 294 VAL A CA 1
ATOM 2335 C C . VAL A 1 294 ? 3.292 16.143 -6.107 1.00 95.19 294 VAL A C 1
ATOM 2337 O O . VAL A 1 294 ? 4.266 16.484 -5.432 1.00 95.19 294 VAL A O 1
ATOM 2340 N N . GLN A 1 295 ? 2.032 16.378 -5.748 1.00 95.62 295 GLN A N 1
ATOM 2341 C CA . GLN A 1 295 ? 1.645 16.947 -4.463 1.00 95.62 295 GLN A CA 1
ATOM 2342 C C . GLN A 1 295 ? 0.714 15.996 -3.708 1.00 95.62 295 GLN A C 1
ATOM 2344 O O . GLN A 1 295 ? -0.135 15.337 -4.308 1.00 95.62 295 GLN A O 1
ATOM 2349 N N . ILE A 1 296 ? 0.848 15.964 -2.387 1.00 96.81 296 ILE A N 1
ATOM 2350 C CA . ILE A 1 296 ? -0.041 15.234 -1.485 1.00 96.81 296 ILE A CA 1
ATOM 2351 C C . ILE A 1 296 ? -0.673 16.255 -0.546 1.00 96.81 296 ILE A C 1
ATOM 2353 O O . ILE A 1 296 ? 0.021 16.901 0.240 1.00 96.81 296 ILE A O 1
ATOM 2357 N N . THR A 1 297 ? -1.988 16.432 -0.638 1.00 94.75 297 THR A N 1
ATOM 2358 C CA . THR A 1 297 ? -2.723 17.323 0.270 1.00 94.75 297 THR A CA 1
ATOM 2359 C C . THR A 1 297 ? -3.015 16.626 1.596 1.00 94.75 297 THR A C 1
ATOM 2361 O O . THR A 1 297 ? -3.064 15.393 1.669 1.00 94.75 297 THR A O 1
ATOM 2364 N N . HIS A 1 298 ? -3.237 17.417 2.647 1.00 91.31 298 HIS A N 1
ATOM 2365 C CA . HIS A 1 298 ? -3.474 16.937 4.009 1.00 91.31 298 HIS A CA 1
ATOM 2366 C C . HIS A 1 298 ? -2.332 16.040 4.520 1.00 91.31 298 HIS A C 1
ATOM 2368 O O . HIS A 1 298 ? -2.569 15.021 5.175 1.00 91.31 298 HIS A O 1
ATOM 2374 N N . PHE A 1 299 ? -1.090 16.392 4.171 1.00 92.50 299 PHE A N 1
ATOM 2375 C CA . PHE A 1 299 ? 0.111 15.641 4.527 1.00 92.50 299 PHE A CA 1
ATOM 2376 C C . PHE A 1 299 ? 1.304 16.572 4.819 1.00 92.50 299 PHE A C 1
ATOM 2378 O O . PHE A 1 299 ? 1.507 17.544 4.091 1.00 92.50 299 PHE A O 1
ATOM 2385 N N . PRO A 1 300 ? 2.131 16.290 5.847 1.00 83.00 300 PRO A N 1
ATOM 2386 C CA . PRO A 1 300 ? 1.965 15.231 6.852 1.00 83.00 300 PRO A CA 1
ATOM 2387 C C . PRO A 1 300 ? 0.886 15.559 7.897 1.00 83.00 300 PRO A C 1
ATOM 2389 O O . PRO A 1 300 ? 0.467 14.688 8.652 1.00 83.00 300 PRO A O 1
ATOM 2392 N N . THR A 1 301 ? 0.434 16.812 7.943 1.00 82.38 301 THR A N 1
ATOM 2393 C CA . THR A 1 301 ? -0.663 17.280 8.794 1.00 82.38 301 THR A CA 1
ATOM 2394 C C . THR A 1 301 ? -1.848 17.702 7.932 1.00 82.38 301 THR A C 1
ATOM 2396 O O . THR A 1 301 ? -1.708 17.942 6.733 1.00 82.38 301 THR A O 1
ATOM 2399 N N . LYS A 1 302 ? -3.027 17.814 8.549 1.00 78.88 302 LYS A N 1
ATOM 2400 C CA . LYS A 1 302 ? -4.294 18.080 7.859 1.00 78.88 302 LYS A CA 1
ATOM 2401 C C . LYS A 1 302 ? -4.272 19.331 6.969 1.00 78.88 302 LYS A C 1
ATOM 2403 O O . LYS A 1 302 ? -4.880 19.303 5.911 1.00 78.88 302 LYS A O 1
ATOM 2408 N N . ASP A 1 303 ? -3.559 20.384 7.350 1.00 84.81 303 ASP A N 1
ATOM 2409 C CA . ASP A 1 303 ? -3.599 21.667 6.630 1.00 84.81 303 ASP A CA 1
ATOM 2410 C C . ASP A 1 303 ? -2.434 21.851 5.641 1.00 84.81 303 ASP A C 1
ATOM 2412 O O . ASP A 1 303 ? -2.327 22.882 4.979 1.00 84.81 303 ASP A O 1
ATOM 2416 N N . ASN A 1 304 ? -1.564 20.845 5.509 1.00 88.38 304 ASN A N 1
ATOM 2417 C CA . ASN A 1 304 ? -0.352 20.945 4.706 1.00 88.38 304 ASN A CA 1
ATOM 2418 C C . ASN A 1 304 ? -0.515 20.334 3.309 1.00 88.38 304 ASN A C 1
ATOM 2420 O O . ASN A 1 304 ? -1.219 19.341 3.105 1.00 88.38 304 ASN A O 1
ATOM 2424 N N . VAL A 1 305 ? 0.209 20.912 2.349 1.00 93.19 305 VAL A N 1
ATOM 2425 C CA . VAL A 1 305 ? 0.454 20.329 1.028 1.00 93.19 305 VAL A CA 1
ATOM 2426 C C . VAL A 1 305 ? 1.926 19.963 0.947 1.00 93.19 305 VAL A C 1
ATOM 2428 O O . VAL A 1 305 ? 2.799 20.826 1.033 1.00 93.19 305 VAL A O 1
ATOM 2431 N N . PHE A 1 306 ? 2.198 18.679 0.781 1.00 93.62 306 PHE A N 1
ATOM 2432 C CA . PHE A 1 306 ? 3.543 18.167 0.589 1.00 93.62 306 PHE A CA 1
ATOM 2433 C C . PHE A 1 306 ? 3.866 18.071 -0.897 1.00 93.62 306 PHE A C 1
ATOM 2435 O O . PHE A 1 306 ? 3.025 17.644 -1.685 1.00 93.62 306 PHE A O 1
ATOM 2442 N N . LEU A 1 307 ? 5.084 18.457 -1.272 1.00 92.62 307 LEU A N 1
ATOM 2443 C CA . LEU A 1 307 ? 5.595 18.365 -2.636 1.00 92.62 307 LEU A CA 1
ATOM 2444 C C . LEU A 1 307 ? 6.685 17.299 -2.677 1.00 92.62 307 LEU A C 1
ATOM 2446 O O . LEU A 1 307 ? 7.688 17.409 -1.972 1.00 92.62 307 LEU A O 1
ATOM 2450 N N . LEU A 1 308 ? 6.486 16.290 -3.515 1.00 91.62 308 LEU A N 1
ATOM 2451 C CA . LEU A 1 308 ? 7.407 15.170 -3.648 1.00 91.62 308 LEU A CA 1
ATOM 2452 C C . LEU A 1 308 ? 8.762 15.637 -4.207 1.00 91.62 308 LEU A C 1
ATOM 2454 O O . LEU A 1 308 ? 8.795 16.397 -5.181 1.00 91.62 308 LEU A O 1
ATOM 2458 N N . GLY A 1 309 ? 9.874 15.205 -3.601 1.00 85.12 309 GLY A N 1
ATOM 2459 C CA . GLY A 1 309 ? 11.220 15.613 -4.026 1.00 85.12 309 GLY A CA 1
ATOM 2460 C C . GLY A 1 309 ? 11.538 17.099 -3.815 1.00 85.12 309 GLY A C 1
ATOM 2461 O O . GLY A 1 309 ? 12.312 17.682 -4.569 1.00 85.12 309 GLY A O 1
ATOM 2462 N N . ASN A 1 310 ? 10.941 17.759 -2.816 1.00 82.94 310 ASN A N 1
ATOM 2463 C CA . ASN A 1 310 ? 11.150 19.196 -2.584 1.00 82.94 310 ASN A CA 1
ATOM 2464 C C . ASN A 1 310 ? 12.624 19.587 -2.333 1.00 82.94 310 ASN A C 1
ATOM 2466 O O . ASN A 1 310 ? 13.015 20.716 -2.629 1.00 82.94 310 ASN A O 1
ATOM 2470 N N . SER A 1 311 ? 13.426 18.665 -1.795 1.00 77.56 311 SER A N 1
ATOM 2471 C CA . SER A 1 311 ? 14.864 18.825 -1.540 1.00 77.56 311 SER A CA 1
ATOM 2472 C C . SER A 1 311 ? 15.762 18.275 -2.655 1.00 77.56 311 SER A C 1
ATOM 2474 O O . SER A 1 311 ? 16.980 18.306 -2.503 1.00 77.56 311 SER A O 1
ATOM 2476 N N . SER A 1 312 ? 15.182 17.753 -3.736 1.00 77.88 312 SER A N 1
ATOM 2477 C CA . SER A 1 312 ? 15.909 17.127 -4.842 1.00 77.88 312 SER A CA 1
ATOM 2478 C C . SER A 1 312 ? 16.259 18.142 -5.932 1.00 77.88 312 SER A C 1
ATOM 2480 O O . SER A 1 312 ? 15.465 19.031 -6.258 1.00 77.88 312 SER A O 1
ATOM 2482 N N . GLY A 1 313 ? 17.463 18.018 -6.485 1.00 60.81 313 GLY A N 1
ATOM 2483 C CA . GLY A 1 313 ? 17.947 18.802 -7.614 1.00 60.81 313 GLY A CA 1
ATOM 2484 C C . GLY A 1 313 ? 17.530 18.219 -8.972 1.00 60.81 313 GLY A C 1
ATOM 2485 O O . GLY A 1 313 ? 16.959 17.130 -9.051 1.00 60.81 313 GLY A O 1
ATOM 2486 N N . PRO A 1 314 ? 17.806 18.938 -10.075 1.00 52.50 314 PRO A N 1
ATOM 2487 C CA . PRO A 1 314 ? 17.626 18.408 -11.425 1.00 52.50 314 PRO A CA 1
ATOM 2488 C C . PRO A 1 314 ? 18.474 17.141 -11.638 1.00 52.50 314 PRO A C 1
ATOM 2490 O O . PRO A 1 314 ? 19.685 17.183 -11.436 1.00 52.50 314 PRO A O 1
ATOM 2493 N N . GLY A 1 315 ? 17.846 16.040 -12.065 1.00 52.94 315 GLY A N 1
ATOM 2494 C CA . GLY A 1 315 ? 18.515 14.756 -12.336 1.00 52.94 315 GLY A CA 1
ATOM 2495 C C . GLY A 1 315 ? 18.514 13.751 -11.177 1.00 52.94 315 GLY A C 1
ATOM 2496 O O . GLY A 1 315 ? 18.954 12.618 -11.364 1.00 52.94 315 GLY A O 1
ATOM 2497 N N . ASP A 1 316 ? 17.997 14.119 -10.001 1.00 62.41 316 ASP A N 1
ATOM 2498 C CA . ASP A 1 316 ? 17.833 13.180 -8.889 1.00 62.41 316 ASP A CA 1
ATOM 2499 C C . ASP A 1 316 ? 16.705 12.174 -9.175 1.00 62.41 316 ASP A C 1
ATOM 2501 O O . ASP A 1 316 ? 15.615 12.543 -9.615 1.00 62.41 316 ASP A O 1
ATOM 2505 N N . SER A 1 317 ? 16.933 10.896 -8.857 1.00 66.12 317 SER A N 1
ATOM 2506 C CA . SER A 1 317 ? 15.854 9.905 -8.801 1.00 66.12 317 SER A CA 1
ATOM 2507 C C . SER A 1 317 ? 14.996 10.172 -7.564 1.00 66.12 317 SER A C 1
ATOM 2509 O O . SER A 1 317 ? 15.469 10.061 -6.431 1.00 66.12 317 SER A O 1
ATOM 2511 N N . ILE A 1 318 ? 13.733 10.544 -7.774 1.00 84.94 318 ILE A N 1
ATOM 2512 C CA . ILE A 1 318 ? 12.804 10.866 -6.689 1.00 84.94 318 ILE A CA 1
ATOM 2513 C C . ILE A 1 318 ? 11.870 9.687 -6.499 1.00 84.94 318 ILE A C 1
ATOM 2515 O O . ILE A 1 318 ? 10.949 9.480 -7.290 1.00 84.94 318 ILE A O 1
ATOM 2519 N N . LYS A 1 319 ? 12.108 8.934 -5.425 1.00 88.06 319 LYS A N 1
ATOM 2520 C CA . LYS A 1 319 ? 11.316 7.769 -5.043 1.00 88.06 319 LYS A CA 1
ATOM 2521 C C . LYS A 1 319 ? 10.994 7.810 -3.554 1.00 88.06 319 LYS A C 1
ATOM 2523 O O . LYS A 1 319 ? 11.903 7.808 -2.728 1.00 88.06 319 LYS A O 1
ATOM 2528 N N . GLU A 1 320 ? 9.711 7.808 -3.208 1.00 92.88 320 GLU A N 1
ATOM 2529 C CA . GLU A 1 320 ? 9.247 7.819 -1.815 1.00 92.88 320 GLU A CA 1
ATOM 2530 C C . GLU A 1 320 ? 8.124 6.799 -1.590 1.00 92.88 320 GLU A C 1
ATOM 2532 O O . GLU A 1 320 ? 7.461 6.351 -2.531 1.00 92.88 320 GLU A O 1
ATOM 2537 N N . TYR A 1 321 ? 7.909 6.436 -0.322 1.00 95.00 321 TYR A N 1
ATOM 2538 C CA . TYR A 1 321 ? 6.911 5.448 0.073 1.00 95.00 321 TYR A CA 1
ATOM 2539 C C . TYR A 1 321 ? 5.979 5.985 1.155 1.00 95.00 321 TYR A C 1
ATOM 2541 O O . TYR A 1 321 ? 6.400 6.687 2.081 1.00 95.00 321 TYR A O 1
ATOM 2549 N N . TYR A 1 322 ? 4.711 5.591 1.068 1.00 96.00 322 TYR A N 1
ATOM 2550 C CA . TYR A 1 322 ? 3.666 6.014 1.991 1.00 96.00 322 TYR A CA 1
ATOM 2551 C C . TYR A 1 322 ? 2.811 4.832 2.418 1.00 96.00 322 TYR A C 1
ATOM 2553 O O . TYR A 1 322 ? 2.321 4.085 1.580 1.00 96.00 322 TYR A O 1
ATOM 2561 N N . GLN A 1 323 ? 2.597 4.675 3.717 1.00 93.56 323 GLN A N 1
ATOM 2562 C CA . GLN A 1 323 ? 1.703 3.658 4.255 1.00 93.56 323 GLN A CA 1
ATOM 2563 C C . GLN A 1 323 ? 0.281 4.215 4.352 1.00 93.56 323 GLN A C 1
ATOM 2565 O O . GLN A 1 323 ? 0.078 5.330 4.847 1.00 93.56 323 GLN A O 1
ATOM 2570 N N . ILE A 1 324 ? -0.704 3.432 3.915 1.00 90.94 324 ILE A N 1
ATOM 2571 C CA . ILE A 1 324 ? -2.122 3.747 4.085 1.00 90.94 324 ILE A CA 1
ATOM 2572 C C . ILE A 1 324 ? -2.525 3.440 5.529 1.00 90.94 324 ILE A C 1
ATOM 2574 O O . ILE A 1 324 ? -2.428 2.304 5.984 1.00 90.94 324 ILE A O 1
ATOM 2578 N N . THR A 1 325 ? -3.015 4.444 6.255 1.00 85.19 325 THR A N 1
ATOM 2579 C CA . THR A 1 325 ? -3.541 4.281 7.618 1.00 85.19 325 THR A CA 1
ATOM 2580 C C . THR A 1 325 ? -5.014 4.692 7.676 1.00 85.19 325 THR A C 1
ATOM 2582 O O . THR A 1 325 ? -5.481 5.424 6.798 1.00 85.19 325 THR A O 1
ATOM 2585 N N . PRO A 1 326 ? -5.761 4.318 8.731 1.00 74.88 326 PRO A N 1
ATOM 2586 C CA . PRO A 1 326 ? -7.144 4.770 8.891 1.00 74.88 326 PRO A CA 1
ATOM 2587 C C . PRO A 1 326 ? -7.287 6.304 8.951 1.00 74.88 326 PRO A C 1
ATOM 2589 O O . PRO A 1 326 ? -8.339 6.839 8.620 1.00 74.88 326 PRO A O 1
ATOM 2592 N N . GLY A 1 327 ? -6.242 7.026 9.376 1.00 76.50 327 GLY A N 1
ATOM 2593 C CA . GLY A 1 327 ? -6.254 8.489 9.503 1.00 76.50 327 GLY A CA 1
ATOM 2594 C C . GLY A 1 327 ? -5.698 9.251 8.297 1.00 76.50 327 GLY A C 1
ATOM 2595 O O . GLY A 1 327 ? -5.650 10.479 8.341 1.00 76.50 327 GLY A O 1
ATOM 2596 N N . GLY A 1 328 ? -5.244 8.553 7.252 1.00 87.12 328 GLY A N 1
ATOM 2597 C CA . GLY A 1 328 ? -4.541 9.151 6.117 1.00 87.12 328 GLY A CA 1
ATOM 2598 C C . GLY A 1 328 ? -3.229 8.451 5.771 1.00 87.12 328 GLY A C 1
ATOM 2599 O O . GLY A 1 328 ? -2.904 7.389 6.302 1.00 87.12 328 GLY A O 1
ATOM 2600 N N . LEU A 1 329 ? -2.463 9.046 4.867 1.00 93.69 329 LEU A N 1
ATOM 2601 C CA . LEU A 1 329 ? -1.141 8.561 4.488 1.00 93.69 329 LEU A CA 1
ATOM 2602 C C . LEU A 1 329 ? -0.107 8.930 5.557 1.00 93.69 329 LEU A C 1
ATOM 2604 O O . LEU A 1 329 ? -0.135 10.029 6.112 1.00 93.69 329 LEU A O 1
ATOM 2608 N N . ARG A 1 330 ? 0.844 8.030 5.809 1.00 91.00 330 ARG A N 1
ATOM 2609 C CA . ARG A 1 330 ? 2.041 8.281 6.627 1.00 91.00 330 ARG A CA 1
ATOM 2610 C C . ARG A 1 330 ? 3.290 8.009 5.798 1.00 91.00 330 ARG A C 1
ATOM 2612 O O . ARG A 1 330 ? 3.268 7.101 4.976 1.00 91.00 330 ARG A O 1
ATOM 2619 N N . THR A 1 331 ? 4.385 8.734 6.031 1.00 93.12 331 THR A N 1
ATOM 2620 C CA . THR A 1 331 ? 5.690 8.341 5.476 1.00 93.12 331 THR A CA 1
ATOM 2621 C C . THR A 1 331 ? 6.033 6.903 5.876 1.00 93.12 331 THR A C 1
ATOM 2623 O O . THR A 1 331 ? 5.772 6.464 7.005 1.00 93.12 331 THR A O 1
ATOM 2626 N N . TYR A 1 332 ? 6.625 6.172 4.938 1.00 91.56 332 TYR A N 1
ATOM 2627 C CA . TYR A 1 332 ? 7.096 4.811 5.137 1.00 91.56 332 TYR A CA 1
ATOM 2628 C C . TYR A 1 332 ? 8.538 4.689 4.651 1.00 91.56 332 TYR A C 1
ATOM 2630 O O . TYR A 1 332 ? 8.882 5.140 3.563 1.00 91.56 332 TYR A O 1
ATOM 2638 N N . THR A 1 333 ? 9.378 4.051 5.459 1.00 90.56 333 THR A N 1
ATOM 2639 C CA . THR A 1 333 ? 10.737 3.673 5.068 1.00 90.56 333 THR A CA 1
ATOM 2640 C C . THR A 1 333 ? 10.794 2.151 5.097 1.00 90.56 333 THR A C 1
ATOM 2642 O O . THR A 1 333 ? 10.691 1.586 6.191 1.00 90.56 333 THR A O 1
ATOM 2645 N N . PRO A 1 334 ? 10.908 1.475 3.938 1.00 85.00 334 PRO A N 1
ATOM 2646 C CA . PRO A 1 334 ? 10.961 0.020 3.889 1.00 85.00 334 PRO A CA 1
ATOM 2647 C C . PRO A 1 334 ? 12.090 -0.534 4.758 1.00 85.00 334 PRO A C 1
ATOM 2649 O O . PRO A 1 334 ? 13.249 -0.142 4.613 1.00 85.00 334 PRO A O 1
ATOM 2652 N N . ASN A 1 335 ? 11.741 -1.443 5.666 1.00 80.94 335 ASN A N 1
ATOM 2653 C CA . ASN A 1 335 ? 12.694 -2.186 6.480 1.00 80.94 335 ASN A CA 1
ATOM 2654 C C . ASN A 1 335 ? 12.240 -3.658 6.576 1.00 80.94 335 ASN A C 1
ATOM 2656 O O . ASN A 1 335 ? 11.246 -3.921 7.258 1.00 80.94 335 ASN A O 1
ATOM 2660 N N . PRO A 1 336 ? 12.915 -4.608 5.898 1.00 84.06 336 PRO A N 1
ATOM 2661 C CA . PRO A 1 336 ? 14.119 -4.425 5.078 1.00 84.06 336 PRO A CA 1
ATOM 2662 C C . PRO A 1 336 ? 13.852 -3.601 3.800 1.00 84.06 336 PRO A C 1
ATOM 2664 O O . PRO A 1 336 ? 12.688 -3.435 3.419 1.00 84.06 336 PRO A O 1
ATOM 2667 N N . PRO A 1 337 ? 14.905 -3.072 3.139 1.00 84.88 337 PRO A N 1
ATOM 2668 C CA . PRO A 1 337 ? 14.773 -2.422 1.837 1.00 84.88 337 PRO A CA 1
ATOM 2669 C C . PRO A 1 337 ? 14.046 -3.330 0.840 1.00 84.88 337 PRO A C 1
ATOM 2671 O O . PRO A 1 337 ? 14.282 -4.540 0.833 1.00 84.88 337 PRO A O 1
ATOM 2674 N N . ILE A 1 338 ? 13.196 -2.745 -0.011 1.00 81.38 338 ILE A N 1
ATOM 2675 C CA . ILE A 1 338 ? 12.454 -3.499 -1.030 1.00 81.38 338 ILE A CA 1
ATOM 2676 C C . ILE A 1 338 ? 13.456 -4.222 -1.926 1.00 81.38 338 ILE A C 1
ATOM 2678 O O . ILE A 1 338 ? 14.280 -3.588 -2.589 1.00 81.38 338 ILE A O 1
ATOM 2682 N N . GLN A 1 339 ? 13.378 -5.550 -1.941 1.00 78.00 339 GLN A N 1
ATOM 2683 C CA . GLN A 1 339 ? 14.207 -6.358 -2.821 1.00 78.00 339 GLN A CA 1
ATOM 2684 C C . GLN A 1 339 ? 13.687 -6.237 -4.248 1.00 78.00 339 GLN A C 1
ATOM 2686 O O . GLN A 1 339 ? 12.541 -6.571 -4.533 1.00 78.00 339 GLN A O 1
ATOM 2691 N N . VAL A 1 340 ? 14.539 -5.738 -5.140 1.00 78.62 340 VAL A N 1
ATOM 2692 C CA . VAL A 1 340 ? 14.235 -5.641 -6.565 1.00 78.62 340 VAL A CA 1
ATOM 2693 C C . VAL A 1 340 ? 14.634 -6.950 -7.228 1.00 78.62 340 VAL A C 1
ATOM 2695 O O . VAL A 1 340 ? 15.803 -7.335 -7.183 1.00 78.62 340 VAL A O 1
ATOM 2698 N N . GLN A 1 341 ? 13.678 -7.625 -7.857 1.00 82.44 341 GLN A N 1
ATOM 2699 C CA . GLN A 1 341 ? 13.977 -8.810 -8.650 1.00 82.44 341 GLN A CA 1
ATOM 2700 C C . GLN A 1 341 ? 14.666 -8.406 -9.961 1.00 82.44 341 GLN A C 1
ATOM 2702 O O . GLN A 1 341 ? 14.183 -7.560 -10.720 1.00 82.44 341 GLN A O 1
ATOM 2707 N N . THR A 1 342 ? 15.819 -9.012 -10.235 1.00 86.94 342 THR A N 1
ATOM 2708 C CA . THR A 1 342 ? 16.587 -8.779 -11.460 1.00 86.94 342 THR A CA 1
ATOM 2709 C C . THR A 1 342 ? 16.642 -10.030 -12.325 1.00 86.94 342 THR A C 1
ATOM 2711 O O . THR A 1 342 ? 16.546 -11.157 -11.837 1.00 86.94 342 THR A O 1
ATOM 2714 N N . LEU A 1 343 ? 16.797 -9.847 -13.639 1.00 88.88 343 LEU A N 1
ATOM 2715 C CA . LEU A 1 343 ? 17.187 -10.952 -14.510 1.00 88.88 343 LEU A CA 1
ATOM 2716 C C . LEU A 1 343 ? 18.562 -11.465 -14.072 1.00 88.88 343 LEU A C 1
ATOM 2718 O O . LEU A 1 343 ? 19.421 -10.685 -13.668 1.00 88.88 343 LEU A O 1
ATOM 2722 N N . LEU A 1 344 ? 18.811 -12.760 -14.268 1.00 87.44 344 LEU A N 1
ATOM 2723 C CA . LEU A 1 344 ? 20.133 -13.359 -14.042 1.00 87.44 344 LEU A CA 1
ATOM 2724 C C . LEU A 1 344 ? 21.213 -12.827 -14.998 1.00 87.44 344 LEU A C 1
ATOM 2726 O O . LEU A 1 344 ? 22.355 -13.244 -14.905 1.00 87.44 344 LEU A O 1
ATOM 2730 N N . SER A 1 345 ? 20.855 -11.950 -15.939 1.00 92.38 345 SER A N 1
ATOM 2731 C CA . SER A 1 345 ? 21.782 -11.346 -16.893 1.00 92.38 345 SER A CA 1
ATOM 2732 C C . SER A 1 345 ? 22.301 -10.002 -16.408 1.00 92.38 345 SER A C 1
ATOM 2734 O O . SER A 1 345 ? 21.575 -9.228 -15.786 1.00 92.38 345 SER A O 1
ATOM 2736 N N . SER A 1 346 ? 23.547 -9.704 -16.747 1.00 92.81 346 SER A N 1
ATOM 2737 C CA . SER A 1 346 ? 24.197 -8.433 -16.442 1.00 92.81 346 SER A CA 1
ATOM 2738 C C . SER A 1 346 ? 25.250 -8.112 -17.495 1.00 92.81 346 SER A C 1
ATOM 2740 O O . SER A 1 346 ? 25.733 -9.000 -18.194 1.00 92.81 346 SER A O 1
ATOM 2742 N N . ILE A 1 347 ? 25.597 -6.837 -17.623 1.00 93.31 347 ILE A N 1
ATOM 2743 C CA . ILE A 1 347 ? 26.705 -6.381 -18.465 1.00 93.31 347 ILE A CA 1
ATOM 2744 C C . ILE A 1 347 ? 27.672 -5.640 -17.554 1.00 93.31 347 ILE A C 1
ATOM 2746 O O . ILE A 1 347 ? 27.288 -4.678 -16.892 1.00 93.31 347 ILE A O 1
ATOM 2750 N N . ILE A 1 348 ? 28.915 -6.100 -17.506 1.00 92.25 348 ILE A N 1
ATOM 2751 C CA . ILE A 1 348 ? 29.987 -5.501 -16.721 1.00 92.25 348 ILE A CA 1
ATOM 2752 C C . ILE A 1 348 ? 31.053 -5.025 -17.700 1.00 92.25 348 ILE A C 1
ATOM 2754 O O . ILE A 1 348 ? 31.654 -5.824 -18.418 1.00 92.25 348 ILE A O 1
ATOM 2758 N N . VAL A 1 349 ? 31.289 -3.717 -17.709 1.00 89.62 349 VAL A N 1
ATOM 2759 C CA . VAL A 1 349 ? 32.391 -3.087 -18.439 1.00 89.62 349 VAL A CA 1
ATOM 2760 C C . VAL A 1 349 ? 33.488 -2.816 -17.426 1.00 89.62 349 VAL A C 1
ATOM 2762 O O . VAL A 1 349 ? 33.241 -2.161 -16.407 1.00 89.62 349 VAL A O 1
ATOM 2765 N N . LYS A 1 350 ? 34.692 -3.310 -17.693 1.00 89.12 350 LYS A N 1
ATOM 2766 C CA . LYS A 1 350 ? 35.877 -3.025 -16.884 1.00 89.12 350 LYS A CA 1
ATOM 2767 C C . LYS A 1 350 ? 36.785 -2.044 -17.612 1.00 89.12 350 LYS A C 1
ATOM 2769 O O . LYS A 1 350 ? 36.646 -1.860 -18.814 1.00 89.12 350 LYS A O 1
ATOM 2774 N N . ASN A 1 351 ? 37.680 -1.386 -16.884 1.00 85.06 351 ASN A N 1
ATOM 2775 C CA . ASN A 1 351 ? 38.784 -0.653 -17.496 1.00 85.06 351 ASN A CA 1
ATOM 2776 C C . ASN A 1 351 ? 39.931 -1.606 -17.878 1.00 85.06 351 ASN A C 1
ATOM 2778 O O . ASN A 1 351 ? 39.878 -2.804 -17.609 1.00 85.06 351 ASN A O 1
ATOM 2782 N N . LEU A 1 352 ? 41.009 -1.053 -18.440 1.00 83.38 352 LEU A N 1
ATOM 2783 C CA . LEU A 1 352 ? 42.198 -1.819 -18.844 1.00 83.38 352 LEU A CA 1
ATOM 2784 C C . LEU A 1 352 ? 42.950 -2.497 -17.680 1.00 83.38 352 LEU A C 1
ATOM 2786 O O . LEU A 1 352 ? 43.819 -3.328 -17.919 1.00 83.38 352 LEU A O 1
ATOM 2790 N N . ASN A 1 353 ? 42.624 -2.156 -16.428 1.00 83.94 353 ASN A N 1
ATOM 2791 C CA . ASN A 1 353 ? 43.161 -2.797 -15.224 1.00 83.94 353 ASN A CA 1
ATOM 2792 C C . ASN A 1 353 ? 42.176 -3.824 -14.626 1.00 83.94 353 ASN A C 1
ATOM 2794 O O . ASN A 1 353 ? 42.305 -4.181 -13.456 1.00 83.94 353 ASN A O 1
ATOM 2798 N N . ASP A 1 354 ? 41.161 -4.243 -15.387 1.00 85.25 354 ASP A N 1
ATOM 2799 C CA . ASP A 1 354 ? 40.112 -5.187 -14.980 1.00 85.25 354 ASP A CA 1
ATOM 2800 C C . ASP A 1 354 ? 39.243 -4.752 -13.787 1.00 85.25 354 ASP A C 1
ATOM 2802 O O . ASP A 1 354 ? 38.531 -5.564 -13.186 1.00 85.25 354 ASP A O 1
ATOM 2806 N N . LEU A 1 355 ? 39.216 -3.455 -13.475 1.00 85.69 355 LEU A N 1
ATOM 2807 C CA . LEU A 1 355 ? 38.305 -2.904 -12.474 1.00 85.69 355 LEU A CA 1
ATOM 2808 C C . LEU A 1 355 ? 36.951 -2.569 -13.115 1.00 85.69 355 LEU A C 1
ATOM 2810 O O . LEU A 1 355 ? 36.939 -1.908 -14.155 1.00 85.69 355 LEU A O 1
ATOM 2814 N N . PRO A 1 356 ? 35.813 -2.974 -12.517 1.00 86.12 356 PRO A N 1
ATOM 2815 C CA . PRO A 1 356 ? 34.491 -2.661 -13.049 1.00 86.12 356 PRO A CA 1
ATOM 2816 C C . PRO A 1 356 ? 34.255 -1.149 -13.009 1.00 86.12 356 PRO A C 1
ATOM 2818 O O . PRO A 1 356 ? 34.367 -0.519 -11.962 1.00 86.12 356 PRO A O 1
ATOM 2821 N N . ILE A 1 357 ? 33.920 -0.576 -14.161 1.00 84.06 357 ILE A N 1
ATOM 2822 C CA . ILE A 1 357 ? 33.626 0.854 -14.314 1.00 84.06 357 ILE A CA 1
ATOM 2823 C C . ILE A 1 357 ? 32.155 1.115 -14.619 1.00 84.06 357 ILE A C 1
ATOM 2825 O O . ILE A 1 357 ? 31.661 2.193 -14.300 1.00 84.06 357 ILE A O 1
ATOM 2829 N N . ILE A 1 358 ? 31.457 0.136 -15.203 1.00 84.81 358 ILE A N 1
ATOM 2830 C CA . ILE A 1 358 ? 30.017 0.162 -15.456 1.00 84.81 358 ILE A CA 1
ATOM 2831 C C . ILE A 1 358 ? 29.450 -1.218 -15.134 1.00 84.81 358 ILE A C 1
ATOM 2833 O O . ILE A 1 358 ? 29.983 -2.232 -15.585 1.00 84.81 358 ILE A O 1
ATOM 2837 N N . THR A 1 359 ? 28.330 -1.252 -14.418 1.00 86.88 359 THR A N 1
ATOM 2838 C CA . THR A 1 359 ? 27.487 -2.448 -14.310 1.00 86.88 359 THR A CA 1
ATOM 2839 C C . THR A 1 359 ? 26.076 -2.115 -14.764 1.00 86.88 359 THR A C 1
ATOM 2841 O O . THR A 1 359 ? 25.518 -1.109 -14.339 1.00 86.88 359 THR A O 1
ATOM 2844 N N . ILE A 1 360 ? 25.494 -2.969 -15.602 1.00 88.50 360 ILE A N 1
ATOM 2845 C CA . ILE A 1 360 ? 24.102 -2.899 -16.047 1.00 88.50 360 ILE A CA 1
ATOM 2846 C C . ILE A 1 360 ? 23.405 -4.178 -15.594 1.00 88.50 360 ILE A C 1
ATOM 2848 O O . ILE A 1 360 ? 23.817 -5.281 -15.952 1.00 88.50 360 ILE A O 1
ATOM 2852 N N . MET A 1 361 ? 22.337 -4.028 -14.821 1.00 89.25 361 MET A N 1
ATOM 2853 C CA . MET A 1 361 ? 21.416 -5.101 -14.456 1.00 89.25 361 MET A CA 1
ATOM 2854 C C . MET A 1 361 ? 20.008 -4.763 -14.946 1.00 89.25 361 MET A C 1
ATOM 2856 O O . MET A 1 361 ? 19.697 -3.612 -15.249 1.00 89.25 361 MET A O 1
ATOM 2860 N N . PHE A 1 362 ? 19.138 -5.765 -15.001 1.00 89.00 362 PHE A N 1
ATOM 2861 C CA . PHE A 1 362 ? 17.794 -5.626 -15.559 1.00 89.00 362 PHE A CA 1
ATOM 2862 C C . PHE A 1 362 ? 16.763 -5.881 -14.466 1.00 89.00 362 PHE A C 1
ATOM 2864 O O . PHE A 1 362 ? 16.579 -7.027 -14.064 1.00 89.00 362 PHE A O 1
ATOM 2871 N N . ASN A 1 363 ? 16.095 -4.833 -13.983 1.00 86.94 363 ASN A N 1
ATOM 2872 C CA . ASN A 1 363 ? 14.959 -4.956 -13.071 1.00 86.94 363 ASN A CA 1
ATOM 2873 C C . ASN A 1 363 ? 13.792 -5.596 -13.835 1.00 86.94 363 ASN A C 1
ATOM 2875 O O . ASN A 1 363 ? 13.289 -4.996 -14.785 1.00 86.94 363 ASN A O 1
ATOM 2879 N N . ASN A 1 364 ? 13.370 -6.799 -13.443 1.00 85.31 364 ASN A N 1
ATOM 2880 C CA . ASN A 1 364 ? 12.290 -7.507 -14.133 1.00 85.31 364 ASN A CA 1
ATOM 2881 C C . ASN A 1 364 ? 10.895 -6.956 -13.762 1.00 85.31 364 ASN A C 1
ATOM 2883 O O . ASN A 1 364 ? 9.990 -7.014 -14.591 1.00 85.31 364 ASN A O 1
ATOM 2887 N N . GLU A 1 365 ? 10.736 -6.374 -12.567 1.00 82.69 365 GLU A N 1
ATOM 2888 C CA . GLU A 1 365 ? 9.462 -5.861 -12.052 1.00 82.69 365 GLU A CA 1
ATOM 2889 C C . GLU A 1 365 ? 9.080 -4.562 -12.756 1.00 82.69 365 GLU A C 1
ATOM 2891 O O . GLU A 1 365 ? 7.942 -4.373 -13.189 1.00 82.69 365 GLU A O 1
ATOM 2896 N N . ASP A 1 366 ? 10.048 -3.654 -12.881 1.00 79.31 366 ASP A N 1
ATOM 2897 C CA . ASP A 1 366 ? 9.842 -2.357 -13.519 1.00 79.31 366 ASP A CA 1
ATOM 2898 C C . ASP A 1 366 ? 10.187 -2.330 -14.992 1.00 79.31 366 ASP A C 1
ATOM 2900 O O . ASP A 1 366 ? 9.857 -1.348 -15.657 1.00 79.31 366 ASP A O 1
ATOM 2904 N N . LYS A 1 367 ? 10.846 -3.386 -15.475 1.00 85.06 367 LYS A N 1
ATOM 2905 C CA . LYS A 1 367 ? 11.517 -3.414 -16.770 1.00 85.06 367 LYS A CA 1
ATOM 2906 C C . LYS A 1 367 ? 12.433 -2.205 -16.966 1.00 85.06 367 LYS A C 1
ATOM 2908 O O . LYS A 1 367 ? 12.437 -1.588 -18.021 1.00 85.06 367 LYS A O 1
ATOM 2913 N N . LYS A 1 368 ? 13.189 -1.837 -15.932 1.00 83.12 368 LYS A N 1
ATOM 2914 C CA . LYS A 1 368 ? 14.155 -0.727 -15.959 1.00 83.12 368 LYS A CA 1
ATOM 2915 C C . LYS A 1 368 ? 15.583 -1.259 -15.921 1.00 83.12 368 LYS A C 1
ATOM 2917 O O . LYS A 1 368 ? 15.846 -2.304 -15.320 1.00 83.12 368 LYS A O 1
ATOM 2922 N N . LEU A 1 369 ? 16.516 -0.532 -16.525 1.00 83.25 369 LEU A N 1
ATOM 2923 C CA . LEU A 1 369 ? 17.941 -0.798 -16.334 1.00 83.25 369 LEU A CA 1
ATOM 2924 C C . LEU A 1 369 ? 18.382 -0.261 -14.966 1.00 83.25 369 LEU A C 1
ATOM 2926 O O . LEU A 1 369 ? 18.032 0.853 -14.588 1.00 83.25 369 LEU A O 1
ATOM 2930 N N . ILE A 1 370 ? 19.148 -1.056 -14.223 1.00 78.94 370 ILE A N 1
ATOM 2931 C CA . ILE A 1 370 ? 19.848 -0.625 -13.012 1.00 78.94 370 ILE A CA 1
ATOM 2932 C C . ILE A 1 370 ? 21.313 -0.471 -13.397 1.00 78.94 370 ILE A C 1
ATOM 2934 O O . ILE A 1 370 ? 21.992 -1.469 -13.644 1.00 78.94 370 ILE A O 1
ATOM 2938 N N . THR A 1 371 ? 21.790 0.768 -13.464 1.00 76.56 371 THR A N 1
ATOM 2939 C CA . THR A 1 371 ? 23.168 1.076 -13.854 1.00 76.56 371 THR A CA 1
ATOM 2940 C C . THR A 1 371 ? 23.966 1.621 -12.679 1.00 76.56 371 THR A C 1
ATOM 2942 O O . THR A 1 371 ? 23.503 2.530 -11.995 1.00 76.56 371 THR A O 1
ATOM 2945 N N . SER A 1 372 ? 25.184 1.124 -12.476 1.00 75.06 372 SER A N 1
ATOM 2946 C CA . SER A 1 372 ? 26.179 1.744 -11.596 1.00 75.06 372 SER A CA 1
ATOM 2947 C C . SER A 1 372 ? 27.416 2.145 -12.393 1.00 75.06 372 SER A C 1
ATOM 2949 O O . SER A 1 372 ? 27.768 1.480 -13.369 1.00 75.06 372 SER A O 1
ATOM 2951 N N . SER A 1 373 ? 28.069 3.237 -11.986 1.00 72.06 373 SER A N 1
ATOM 2952 C CA . SER A 1 373 ? 29.363 3.647 -12.533 1.00 72.06 373 SER A CA 1
ATOM 2953 C C . SER A 1 373 ? 30.336 4.039 -11.432 1.00 72.06 373 SER A C 1
ATOM 2955 O O . SER A 1 373 ? 29.955 4.772 -10.516 1.00 72.06 373 SER A O 1
ATOM 2957 N N . GLU A 1 374 ? 31.597 3.653 -11.579 1.00 70.56 374 GLU A N 1
ATOM 2958 C CA . GLU A 1 374 ? 32.672 4.093 -10.692 1.00 70.56 374 GLU A CA 1
ATOM 2959 C C . GLU A 1 374 ? 33.327 5.381 -11.215 1.00 70.56 374 GLU A C 1
ATOM 2961 O O . GLU A 1 374 ? 33.461 5.589 -12.423 1.00 70.56 374 GLU A O 1
ATOM 2966 N N . LYS A 1 375 ? 33.795 6.257 -10.313 1.00 65.56 375 LYS A N 1
ATOM 2967 C CA . LYS A 1 375 ? 34.542 7.486 -10.675 1.00 65.56 375 LYS A CA 1
ATOM 2968 C C . LYS A 1 375 ? 36.007 7.184 -11.023 1.00 65.56 375 LYS A C 1
ATOM 2970 O O . LYS A 1 375 ? 36.915 7.873 -10.564 1.00 65.56 375 LYS A O 1
ATOM 2975 N N . ILE A 1 376 ? 36.237 6.135 -11.805 1.00 65.31 376 ILE A N 1
ATOM 2976 C CA . ILE A 1 376 ? 37.561 5.644 -12.187 1.00 65.31 376 ILE A CA 1
ATOM 2977 C C . ILE A 1 376 ? 37.717 5.835 -13.697 1.00 65.31 376 ILE A C 1
ATOM 2979 O O . ILE A 1 376 ? 36.821 5.497 -14.469 1.00 65.31 376 ILE A O 1
ATOM 2983 N N . SER A 1 377 ? 38.843 6.407 -14.123 1.00 60.78 377 SER A N 1
ATOM 2984 C CA . SER A 1 377 ? 39.139 6.604 -15.545 1.00 60.78 377 SER A CA 1
ATOM 2985 C C . SER A 1 377 ? 39.381 5.273 -16.266 1.00 60.78 377 SER A C 1
ATOM 2987 O O . SER A 1 377 ? 39.917 4.322 -15.691 1.00 60.78 377 SER A O 1
ATOM 2989 N N . VAL A 1 378 ? 39.005 5.224 -17.546 1.00 59.59 378 VAL A N 1
ATOM 2990 C CA . VAL A 1 378 ? 39.130 4.037 -18.409 1.00 59.59 378 VAL A CA 1
ATOM 2991 C C . VAL A 1 378 ? 40.588 3.785 -18.841 1.00 59.59 378 VAL A C 1
ATOM 2993 O O . VAL A 1 378 ? 41.003 2.630 -18.942 1.00 59.59 378 VAL A O 1
ATOM 2996 N N . VAL A 1 379 ? 41.378 4.852 -19.040 1.00 60.31 379 VAL A N 1
ATOM 2997 C CA . VAL A 1 379 ? 42.779 4.831 -19.517 1.00 60.31 379 VAL A CA 1
ATOM 2998 C C . VAL A 1 379 ? 43.615 5.906 -18.773 1.00 60.31 379 VAL A C 1
ATOM 3000 O O . VAL A 1 379 ? 43.042 6.910 -18.333 1.00 60.31 379 VAL A O 1
ATOM 3003 N N . PRO A 1 380 ? 44.950 5.749 -18.597 1.00 49.97 380 PRO A N 1
ATOM 3004 C CA . PRO A 1 380 ? 45.827 6.819 -18.103 1.00 49.97 380 PRO A CA 1
ATOM 3005 C C . PRO A 1 380 ? 45.769 8.084 -18.980 1.00 49.97 380 PRO A C 1
ATOM 3007 O O . PRO A 1 380 ? 45.580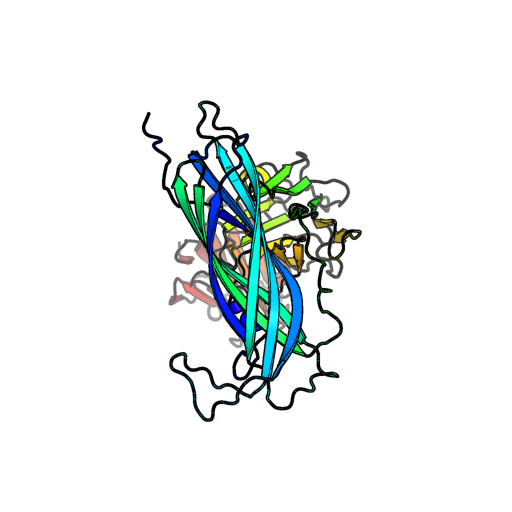 8.001 -20.194 1.00 49.97 380 PRO A O 1
ATOM 3010 N N . ALA A 1 381 ? 45.944 9.261 -18.371 1.00 45.19 381 ALA A N 1
ATOM 3011 C CA . ALA A 1 381 ? 45.842 10.559 -19.043 1.00 45.19 381 ALA A CA 1
ATOM 3012 C C . ALA A 1 381 ? 46.788 10.682 -20.261 1.00 45.19 381 ALA A C 1
ATOM 3014 O O . ALA A 1 381 ? 47.988 10.454 -20.125 1.00 45.19 381 ALA A O 1
ATOM 3015 N N . GLY A 1 382 ? 46.256 11.093 -21.426 1.00 51.56 382 GLY A N 1
ATOM 3016 C CA . GLY A 1 382 ? 47.052 11.501 -22.600 1.00 51.56 382 GLY A CA 1
ATOM 3017 C C . GLY A 1 382 ? 46.835 10.740 -23.918 1.00 51.56 382 GLY A C 1
ATOM 3018 O O . GLY A 1 382 ? 47.553 11.014 -24.874 1.00 51.56 382 GLY A O 1
ATOM 3019 N N . SER A 1 383 ? 45.881 9.808 -24.005 1.00 54.88 383 SER A N 1
ATOM 3020 C CA . SER A 1 383 ? 45.499 9.141 -25.267 1.00 54.88 383 SER A CA 1
ATOM 3021 C C . SER A 1 383 ? 44.323 9.851 -25.959 1.00 54.88 383 SER A C 1
ATOM 3023 O O . SER A 1 383 ? 43.560 10.562 -25.312 1.00 54.88 383 SER A O 1
ATOM 3025 N N . ASP A 1 384 ? 44.210 9.708 -27.282 1.00 54.81 384 ASP A N 1
ATOM 3026 C CA . ASP A 1 384 ? 43.160 10.306 -28.127 1.00 54.81 384 ASP A CA 1
ATOM 3027 C C . ASP A 1 384 ? 41.753 9.840 -27.671 1.00 54.81 384 ASP A C 1
ATOM 3029 O O . ASP A 1 384 ? 41.609 8.669 -27.294 1.00 54.81 384 ASP A O 1
ATOM 3033 N N . PRO A 1 385 ? 40.699 10.686 -27.668 1.00 62.56 385 PRO A N 1
ATOM 3034 C CA . PRO A 1 385 ? 39.369 10.290 -27.220 1.00 62.56 385 PRO A CA 1
ATOM 3035 C C . PRO A 1 385 ? 38.719 9.369 -28.260 1.00 62.56 385 PRO A C 1
ATOM 3037 O O . PRO A 1 385 ? 37.935 9.803 -29.100 1.00 62.56 385 PRO A O 1
ATOM 3040 N N . GLN A 1 386 ? 39.032 8.078 -28.195 1.00 69.31 386 GLN A N 1
ATOM 3041 C CA . GLN A 1 386 ? 38.329 7.041 -28.944 1.00 69.31 386 GLN A CA 1
ATOM 3042 C C . GLN A 1 386 ? 37.187 6.445 -28.101 1.00 69.31 386 GLN A C 1
ATOM 3044 O O . GLN A 1 386 ? 37.299 6.381 -26.866 1.00 69.31 386 GLN A O 1
ATOM 3049 N N . PRO A 1 387 ? 36.070 6.034 -28.732 1.00 76.25 387 PRO A N 1
ATOM 3050 C CA . PRO A 1 387 ? 34.996 5.325 -28.042 1.00 76.25 387 PRO A CA 1
ATOM 3051 C C . PRO A 1 387 ? 35.549 4.016 -27.480 1.00 76.25 387 PRO A C 1
ATOM 3053 O O . PRO A 1 387 ? 36.222 3.292 -28.191 1.00 76.25 387 PRO A O 1
ATOM 3056 N N . TYR A 1 388 ? 35.292 3.723 -26.210 1.00 83.06 388 TYR A N 1
ATOM 3057 C CA . TYR A 1 388 ? 35.719 2.497 -25.532 1.00 83.06 388 TYR A CA 1
ATOM 3058 C C . TYR A 1 388 ? 34.622 1.431 -25.564 1.00 83.06 388 TYR A C 1
ATOM 3060 O O . TYR A 1 388 ? 34.875 0.270 -25.851 1.00 83.06 388 TYR A O 1
ATOM 3068 N N . PHE A 1 389 ? 33.386 1.840 -25.288 1.00 86.44 389 PHE A N 1
ATOM 3069 C CA . PHE A 1 389 ? 32.224 0.961 -25.235 1.00 86.44 389 PHE A CA 1
ATOM 3070 C C . PHE A 1 389 ? 30.986 1.750 -25.644 1.00 86.44 389 PHE A C 1
ATOM 3072 O O . PHE A 1 389 ? 30.794 2.873 -25.174 1.00 86.44 389 PHE A O 1
ATOM 3079 N N . THR A 1 390 ? 30.142 1.171 -26.493 1.00 88.00 390 THR A N 1
ATOM 3080 C CA . THR A 1 390 ? 28.837 1.750 -26.833 1.00 88.00 390 THR A CA 1
ATOM 3081 C C . THR A 1 390 ? 27.733 0.780 -26.457 1.00 88.00 390 THR A C 1
ATOM 3083 O O . THR A 1 390 ? 27.812 -0.412 -26.754 1.00 88.00 390 THR A O 1
ATOM 3086 N N . PHE A 1 391 ? 26.697 1.315 -25.821 1.00 89.81 391 PHE A N 1
ATOM 3087 C CA . PHE A 1 391 ? 25.458 0.620 -25.513 1.00 89.81 391 PHE A CA 1
ATOM 3088 C C . PHE A 1 391 ? 24.338 1.238 -26.337 1.00 89.81 391 PHE A C 1
ATOM 3090 O O . PHE A 1 391 ? 24.159 2.453 -26.299 1.00 89.81 391 PHE A O 1
ATOM 3097 N N . LYS A 1 392 ? 23.551 0.422 -27.032 1.00 90.75 392 LYS A N 1
ATOM 3098 C CA . LYS A 1 392 ? 22.368 0.877 -27.761 1.00 90.75 392 LYS A CA 1
ATOM 3099 C C . LYS A 1 392 ? 21.200 -0.063 -27.512 1.00 90.75 392 LYS A C 1
ATOM 3101 O O . LYS A 1 392 ? 21.315 -1.261 -27.719 1.00 90.75 392 LYS A O 1
ATOM 3106 N N . LEU A 1 393 ? 20.069 0.488 -27.091 1.00 90.50 393 LEU A N 1
ATOM 3107 C CA . LEU A 1 393 ? 18.808 -0.209 -26.871 1.00 90.50 393 LEU A CA 1
ATOM 3108 C C . LEU A 1 393 ? 17.803 0.218 -27.944 1.00 90.50 393 LEU A C 1
ATOM 3110 O O . LEU A 1 393 ? 17.594 1.411 -28.180 1.00 90.50 393 LEU A O 1
ATOM 3114 N N . SER A 1 394 ? 17.158 -0.751 -28.582 1.00 91.12 394 SER A N 1
ATOM 3115 C CA . SER A 1 394 ? 16.202 -0.526 -29.667 1.00 91.12 394 SER A CA 1
ATOM 3116 C C . SER A 1 394 ? 15.014 -1.476 -29.589 1.00 91.12 394 SER A C 1
ATOM 3118 O O . SER A 1 394 ? 15.113 -2.574 -29.045 1.00 91.12 394 SER A O 1
ATOM 3120 N N . ARG A 1 395 ? 13.884 -1.043 -30.144 1.00 90.50 395 ARG A N 1
ATOM 3121 C CA . ARG A 1 395 ? 12.704 -1.880 -30.364 1.00 90.50 395 ARG A CA 1
ATOM 3122 C C . ARG A 1 395 ? 12.993 -2.941 -31.439 1.00 90.50 395 ARG A C 1
ATOM 3124 O O . ARG A 1 395 ? 13.890 -2.734 -32.260 1.00 90.50 395 ARG A O 1
ATOM 3131 N N . PRO A 1 396 ? 12.204 -4.032 -31.512 1.00 91.50 396 PRO A N 1
ATOM 3132 C CA . PRO A 1 396 ? 12.352 -5.051 -32.558 1.00 91.50 396 PRO A CA 1
ATOM 3133 C C . PRO A 1 396 ? 12.270 -4.507 -33.994 1.00 91.50 396 PRO A C 1
ATOM 3135 O O . PRO A 1 396 ? 12.843 -5.092 -34.907 1.00 91.50 396 PRO A O 1
ATOM 3138 N N . ASP A 1 397 ? 11.565 -3.390 -34.199 1.00 90.31 397 ASP A N 1
ATOM 3139 C CA . ASP A 1 397 ? 11.432 -2.710 -35.495 1.00 90.31 397 ASP A CA 1
ATOM 3140 C C . ASP A 1 397 ? 12.634 -1.811 -35.856 1.00 90.31 397 ASP A C 1
ATOM 3142 O O . ASP A 1 397 ? 12.655 -1.201 -36.924 1.00 90.31 397 ASP A O 1
ATOM 3146 N N . GLY A 1 398 ? 13.643 -1.735 -34.981 1.00 87.38 398 GLY A N 1
ATOM 3147 C CA . GLY A 1 398 ? 14.838 -0.912 -35.148 1.00 87.38 398 GLY A CA 1
ATOM 3148 C C . GLY A 1 398 ? 14.728 0.503 -34.576 1.00 87.38 398 GLY A C 1
ATOM 3149 O O . GLY A 1 398 ? 15.720 1.235 -34.603 1.00 87.38 398 GLY A O 1
ATOM 3150 N N . THR A 1 399 ? 13.578 0.901 -34.020 1.00 85.25 399 THR A N 1
ATOM 3151 C CA . THR A 1 399 ? 13.418 2.209 -33.369 1.00 85.25 399 THR A CA 1
ATOM 3152 C C . THR A 1 399 ? 14.369 2.319 -32.179 1.00 85.25 399 THR A C 1
ATOM 3154 O O . THR A 1 399 ? 14.275 1.548 -31.223 1.00 85.25 399 THR A O 1
ATOM 3157 N N . ILE A 1 400 ? 15.289 3.286 -32.215 1.00 85.31 400 ILE A N 1
ATOM 3158 C CA . ILE A 1 400 ? 16.261 3.499 -31.137 1.00 85.31 400 ILE A CA 1
ATOM 3159 C C . ILE A 1 400 ? 15.527 4.046 -29.914 1.00 85.31 400 ILE A C 1
ATOM 3161 O O . ILE A 1 400 ? 14.924 5.118 -29.960 1.00 85.31 400 ILE A O 1
ATOM 3165 N N . ILE A 1 401 ? 15.596 3.302 -28.811 1.00 79.06 401 ILE A N 1
ATOM 3166 C CA . ILE A 1 401 ? 15.114 3.757 -27.510 1.00 79.06 401 ILE A CA 1
ATOM 3167 C C . ILE A 1 401 ? 16.179 4.666 -26.915 1.00 79.06 401 ILE A C 1
ATOM 3169 O O . ILE A 1 401 ? 15.863 5.802 -26.570 1.00 79.06 401 ILE A O 1
ATOM 3173 N N . ARG A 1 402 ? 17.429 4.194 -26.830 1.00 80.00 402 ARG A N 1
ATOM 3174 C CA . ARG A 1 402 ? 18.578 4.957 -26.323 1.00 80.00 402 ARG A CA 1
ATOM 3175 C C . ARG A 1 402 ? 19.900 4.430 -26.854 1.00 80.00 402 ARG A C 1
ATOM 3177 O O . ARG A 1 402 ? 20.021 3.251 -27.168 1.00 80.00 402 ARG A O 1
ATOM 3184 N N . ASP A 1 403 ? 20.895 5.297 -26.862 1.00 82.00 403 ASP A N 1
ATOM 3185 C CA . ASP A 1 403 ? 22.296 4.973 -27.053 1.00 82.00 403 ASP A CA 1
ATOM 3186 C C . ASP A 1 403 ? 23.169 5.757 -26.062 1.00 82.00 403 ASP A C 1
ATOM 3188 O O . ASP A 1 403 ? 22.792 6.811 -25.553 1.00 82.00 403 ASP A O 1
ATOM 3192 N N . SER A 1 404 ? 24.324 5.198 -25.721 1.00 78.50 404 SER A N 1
ATOM 3193 C CA . SER A 1 404 ? 25.328 5.864 -24.901 1.00 78.50 404 SER A CA 1
ATOM 3194 C C . SER A 1 404 ? 26.714 5.385 -25.294 1.00 78.50 404 SER A C 1
ATOM 3196 O O . SER A 1 404 ? 26.927 4.198 -25.553 1.00 78.50 404 SER A O 1
ATOM 3198 N N . ILE A 1 405 ? 27.659 6.320 -25.320 1.00 79.81 405 ILE A N 1
ATOM 3199 C CA . ILE A 1 405 ? 29.049 6.079 -25.692 1.00 79.81 405 ILE A CA 1
ATOM 3200 C C . ILE A 1 405 ? 29.925 6.410 -24.486 1.00 79.81 405 ILE A C 1
ATOM 3202 O O . ILE A 1 405 ? 29.908 7.525 -23.965 1.00 79.81 405 ILE A O 1
ATOM 3206 N N . THR A 1 406 ? 30.727 5.440 -24.058 1.00 76.69 406 THR A N 1
ATOM 3207 C CA . THR A 1 406 ? 31.799 5.646 -23.082 1.00 76.69 406 THR A CA 1
ATOM 3208 C C . THR A 1 406 ? 33.089 5.937 -23.831 1.00 76.69 406 THR A C 1
ATOM 3210 O O . THR A 1 406 ? 33.532 5.109 -24.622 1.00 76.69 406 THR A O 1
ATOM 3213 N N . MET A 1 407 ? 33.709 7.090 -23.583 1.00 73.88 407 MET A N 1
ATOM 3214 C CA . MET A 1 407 ? 34.999 7.461 -24.179 1.00 73.88 407 MET A CA 1
ATOM 3215 C C . MET A 1 407 ? 36.162 6.974 -23.303 1.00 73.88 407 MET A C 1
ATOM 3217 O O . MET A 1 407 ? 36.062 7.005 -22.078 1.00 73.88 407 MET A O 1
ATOM 3221 N N . GLY A 1 408 ? 37.286 6.572 -23.908 1.00 63.06 408 GLY A N 1
ATOM 3222 C CA . GLY A 1 408 ? 38.454 6.047 -23.179 1.00 63.06 408 GLY A CA 1
ATOM 3223 C C . GLY A 1 408 ? 39.150 7.045 -22.236 1.00 63.06 408 GLY A C 1
ATOM 3224 O O . GLY A 1 408 ? 39.899 6.649 -21.348 1.00 63.06 408 GLY A O 1
ATOM 3225 N N . THR A 1 409 ? 38.904 8.346 -22.384 1.00 59.03 409 THR A N 1
ATOM 3226 C CA . THR A 1 409 ? 39.618 9.401 -21.639 1.00 59.03 409 THR A CA 1
ATOM 3227 C C . THR A 1 409 ? 38.792 10.074 -20.548 1.00 59.03 409 THR A C 1
ATOM 3229 O O . THR A 1 409 ? 39.328 10.881 -19.788 1.00 59.03 409 THR A O 1
ATOM 3232 N N . THR A 1 410 ? 37.498 9.765 -20.443 1.00 59.88 410 THR A N 1
ATOM 3233 C CA . THR A 1 410 ? 36.598 10.401 -19.476 1.00 59.88 410 THR A CA 1
ATOM 3234 C C . THR A 1 410 ? 36.194 9.425 -18.382 1.00 59.88 410 THR A C 1
ATOM 3236 O O . THR A 1 410 ? 36.161 8.212 -18.583 1.00 59.88 410 THR A O 1
ATOM 3239 N N . THR A 1 411 ? 35.827 9.948 -17.214 1.00 59.97 411 THR A N 1
ATOM 3240 C CA . THR A 1 411 ? 35.060 9.150 -16.257 1.00 59.97 411 THR A CA 1
ATOM 3241 C C . THR A 1 411 ? 33.726 8.754 -16.908 1.00 59.97 411 THR A C 1
ATOM 3243 O O . THR A 1 411 ? 33.156 9.559 -17.654 1.00 59.97 411 THR A O 1
ATOM 3246 N N . PRO A 1 412 ? 33.166 7.563 -16.628 1.00 57.25 412 PRO A N 1
ATOM 3247 C CA . PRO A 1 412 ? 31.856 7.155 -17.146 1.00 57.25 412 PRO A CA 1
ATOM 3248 C C . PRO A 1 412 ? 30.677 7.983 -16.600 1.00 57.25 412 PRO A C 1
ATOM 3250 O O . PRO A 1 412 ? 29.530 7.564 -16.705 1.00 57.25 412 PRO A O 1
ATOM 3253 N N . ALA A 1 413 ? 30.919 9.165 -16.022 1.00 54.41 413 ALA A N 1
ATOM 3254 C CA . ALA A 1 413 ? 29.886 10.034 -15.471 1.00 54.41 413 ALA A CA 1
ATOM 3255 C C . ALA A 1 413 ? 28.824 10.413 -16.519 1.00 54.41 413 ALA A C 1
ATOM 3257 O O . ALA A 1 413 ? 27.649 10.501 -16.177 1.00 54.41 413 ALA A O 1
ATOM 3258 N N . ASN A 1 414 ? 29.220 10.560 -17.791 1.00 55.56 414 ASN A N 1
ATOM 3259 C CA . ASN A 1 414 ? 28.289 10.786 -18.901 1.00 55.56 414 ASN A CA 1
ATOM 3260 C C . ASN A 1 414 ? 27.480 9.531 -19.259 1.00 55.56 414 ASN A C 1
ATOM 3262 O O . ASN A 1 414 ? 26.315 9.648 -19.610 1.00 55.56 414 ASN A O 1
ATOM 3266 N N . PHE A 1 415 ? 28.064 8.336 -19.136 1.00 58.66 415 PHE A N 1
ATOM 3267 C CA . PHE A 1 415 ? 27.347 7.072 -19.331 1.00 58.66 415 PHE A CA 1
ATOM 3268 C C . PHE A 1 415 ? 26.282 6.880 -18.243 1.00 58.66 415 PHE A C 1
ATOM 3270 O O . PHE A 1 415 ? 25.137 6.539 -18.526 1.00 58.66 415 PHE A O 1
ATOM 3277 N N . TYR A 1 416 ? 26.647 7.182 -16.996 1.00 54.94 416 TYR A N 1
ATOM 3278 C CA . TYR A 1 416 ? 25.754 7.165 -15.841 1.00 54.94 416 TYR A CA 1
ATOM 3279 C C . TYR A 1 416 ? 24.618 8.190 -16.003 1.00 54.94 416 TYR A C 1
ATOM 3281 O O . TYR A 1 416 ? 23.451 7.818 -15.933 1.00 54.94 416 TYR A O 1
ATOM 3289 N N . SER A 1 417 ? 24.915 9.456 -16.321 1.00 53.75 417 SER A N 1
ATOM 3290 C CA . SER A 1 417 ? 23.879 10.486 -16.504 1.00 53.75 417 SER A CA 1
ATOM 3291 C C . SER A 1 417 ? 22.974 10.252 -17.723 1.00 53.75 417 SER A C 1
ATOM 3293 O O . SER A 1 417 ? 21.806 10.622 -17.679 1.00 53.75 417 SER A O 1
ATOM 3295 N N . GLN A 1 418 ? 23.469 9.600 -18.782 1.00 53.97 418 GLN A N 1
ATOM 3296 C CA . GLN A 1 418 ? 22.693 9.295 -19.990 1.00 53.97 418 GLN A CA 1
ATOM 3297 C C . GLN A 1 418 ? 21.818 8.041 -19.887 1.00 53.97 418 GLN A C 1
ATOM 3299 O O . GLN A 1 418 ? 20.889 7.921 -20.681 1.00 53.97 418 GLN A O 1
ATOM 3304 N N . LEU A 1 419 ? 22.092 7.113 -18.958 1.00 54.94 419 LEU A N 1
ATOM 3305 C CA . LEU A 1 419 ? 21.344 5.849 -18.806 1.00 54.94 419 LEU A CA 1
ATOM 3306 C C . LEU A 1 419 ? 20.476 5.768 -17.537 1.00 54.94 419 LEU A C 1
ATOM 3308 O O . LEU A 1 419 ? 19.655 4.859 -17.431 1.00 54.94 419 LEU A O 1
ATOM 3312 N N . ILE A 1 420 ? 20.596 6.721 -16.606 1.00 51.41 420 ILE A N 1
ATOM 3313 C CA . ILE A 1 420 ? 19.833 6.746 -15.339 1.00 51.41 420 ILE A CA 1
ATOM 3314 C C . ILE A 1 420 ? 18.408 7.257 -15.458 1.00 51.41 420 ILE A C 1
ATOM 3316 O O . ILE A 1 420 ? 17.593 6.987 -14.575 1.00 51.41 420 ILE A O 1
ATOM 3320 N N . GLU A 1 421 ? 18.062 7.970 -16.524 1.00 51.91 421 GLU A N 1
ATOM 3321 C CA . GLU A 1 421 ? 16.727 8.551 -16.640 1.00 51.91 421 GLU A CA 1
ATOM 3322 C C . GLU A 1 421 ? 15.669 7.505 -17.028 1.00 51.91 421 GLU A C 1
ATOM 3324 O O . GLU A 1 421 ? 15.136 7.522 -18.133 1.00 51.91 421 GLU A O 1
ATOM 3329 N N . ASN A 1 422 ? 15.310 6.616 -16.097 1.00 53.84 422 ASN A N 1
ATOM 3330 C CA . ASN A 1 422 ? 14.061 5.849 -16.119 1.00 53.84 422 ASN A CA 1
ATOM 3331 C C . ASN A 1 422 ? 13.756 5.133 -17.445 1.00 53.84 422 ASN A C 1
ATOM 3333 O O . ASN A 1 422 ? 12.593 5.049 -17.857 1.00 53.84 422 ASN A O 1
ATOM 3337 N N . PHE A 1 423 ? 14.778 4.596 -18.115 1.00 68.31 423 PHE A N 1
ATOM 3338 C CA . PHE A 1 423 ? 14.554 3.886 -19.367 1.00 68.31 423 PHE A CA 1
ATOM 3339 C C . PHE A 1 423 ? 13.931 2.533 -19.095 1.00 68.31 423 PHE A C 1
ATOM 3341 O O . PHE A 1 423 ? 14.493 1.685 -18.397 1.00 68.31 423 PHE A O 1
ATOM 3348 N N . SER A 1 424 ? 12.744 2.366 -19.666 1.00 75.81 424 SER A N 1
ATOM 3349 C CA . SER A 1 424 ? 12.062 1.088 -19.695 1.00 75.81 424 SER A CA 1
ATOM 3350 C C . SER A 1 424 ? 12.500 0.304 -20.926 1.00 75.81 424 SER A C 1
ATOM 3352 O O . SER A 1 424 ? 12.598 0.855 -22.024 1.00 75.81 424 SER A O 1
ATOM 3354 N N . PHE A 1 425 ? 12.775 -0.976 -20.729 1.00 86.75 425 PHE A N 1
ATOM 3355 C CA . PHE A 1 425 ? 12.859 -1.954 -21.799 1.00 86.75 425 PHE A CA 1
ATOM 3356 C C . PHE A 1 425 ? 11.547 -2.735 -21.870 1.00 86.75 425 PHE A C 1
ATOM 3358 O O . PHE A 1 425 ? 10.768 -2.779 -20.920 1.00 86.75 425 PHE A O 1
ATOM 3365 N N . ASP A 1 426 ? 11.311 -3.402 -22.984 1.00 88.38 426 ASP A N 1
ATOM 3366 C CA . ASP A 1 426 ? 10.361 -4.495 -23.098 1.00 88.38 426 ASP A CA 1
ATOM 3367 C C . ASP A 1 426 ? 11.078 -5.782 -23.494 1.00 88.38 426 ASP A C 1
ATOM 3369 O O . ASP A 1 426 ? 12.220 -5.786 -23.953 1.00 88.38 426 ASP A O 1
ATOM 3373 N N . TYR A 1 427 ? 10.411 -6.913 -23.276 1.00 92.06 427 TYR A N 1
ATOM 3374 C CA . TYR A 1 427 ? 10.899 -8.161 -23.844 1.00 92.06 427 TYR A CA 1
ATOM 3375 C C . TYR A 1 427 ? 10.832 -8.082 -25.366 1.00 92.06 427 TYR A C 1
ATOM 3377 O O . TYR A 1 427 ? 9.923 -7.462 -25.913 1.00 92.06 427 TYR A O 1
ATOM 3385 N N . GLU A 1 428 ? 11.789 -8.738 -26.014 1.00 94.00 428 GLU A N 1
ATOM 3386 C CA . GLU A 1 428 ? 12.101 -8.647 -27.443 1.00 94.00 428 GLU A CA 1
ATOM 3387 C C . GLU A 1 428 ? 12.875 -7.391 -27.871 1.00 94.00 428 GLU A C 1
ATOM 3389 O O . GLU A 1 428 ? 13.395 -7.385 -28.987 1.00 94.00 428 GLU A O 1
ATOM 3394 N N . ASP A 1 429 ? 13.051 -6.383 -27.006 1.00 94.31 429 ASP A N 1
ATOM 3395 C CA . ASP A 1 429 ? 13.976 -5.284 -27.302 1.00 94.31 429 ASP A CA 1
ATOM 3396 C C . ASP A 1 429 ? 15.405 -5.814 -27.518 1.00 94.31 429 ASP A C 1
ATOM 3398 O O . ASP A 1 429 ? 15.828 -6.830 -26.947 1.00 94.31 429 ASP A O 1
ATOM 3402 N N . ILE A 1 430 ? 16.154 -5.100 -28.356 1.00 95.94 430 ILE A N 1
ATOM 3403 C CA . ILE A 1 430 ? 17.489 -5.472 -28.815 1.00 95.94 430 ILE A CA 1
ATOM 3404 C C . ILE A 1 430 ? 18.512 -4.509 -28.225 1.00 95.94 430 ILE A C 1
ATOM 3406 O O . ILE A 1 430 ? 18.429 -3.294 -28.422 1.00 95.94 430 ILE A O 1
ATOM 3410 N N . ILE A 1 431 ? 19.503 -5.079 -27.548 1.00 95.19 431 ILE A N 1
ATOM 3411 C CA . ILE A 1 431 ? 20.721 -4.411 -27.111 1.00 95.19 431 ILE A CA 1
ATOM 3412 C C . ILE A 1 431 ? 21.808 -4.681 -28.147 1.00 95.19 431 ILE A C 1
ATOM 3414 O O . ILE A 1 431 ? 22.161 -5.827 -28.401 1.00 95.19 431 ILE A O 1
ATOM 3418 N N . GLU A 1 432 ? 22.356 -3.628 -28.726 1.00 96.12 432 GLU A N 1
ATOM 3419 C CA . GLU A 1 432 ? 23.543 -3.653 -29.569 1.00 96.12 432 GLU A CA 1
ATOM 3420 C C . GLU A 1 432 ? 24.707 -3.080 -28.761 1.00 96.12 432 GLU A C 1
ATOM 3422 O O . GLU A 1 432 ? 24.637 -1.960 -28.248 1.00 96.12 432 GLU A O 1
ATOM 3427 N N . LEU A 1 433 ? 25.758 -3.879 -28.610 1.00 94.50 433 LEU A N 1
ATOM 3428 C CA . LEU A 1 433 ? 26.975 -3.504 -27.907 1.00 94.50 433 LEU A CA 1
ATOM 3429 C C . LEU A 1 433 ? 28.116 -3.432 -28.912 1.00 94.50 433 LEU A C 1
ATOM 3431 O O . LEU A 1 433 ? 28.298 -4.365 -29.693 1.00 94.50 433 LEU A O 1
ATOM 3435 N N . THR A 1 434 ? 28.890 -2.349 -28.879 1.00 92.31 434 THR A N 1
ATOM 3436 C CA . THR A 1 434 ? 30.103 -2.233 -29.697 1.00 92.31 434 THR A CA 1
ATOM 3437 C C . THR A 1 434 ? 31.322 -1.927 -28.846 1.00 92.31 434 THR A C 1
ATOM 3439 O O . THR A 1 434 ? 31.245 -1.208 -27.843 1.00 92.31 434 THR A O 1
ATOM 3442 N N . TYR A 1 435 ? 32.454 -2.458 -29.288 1.00 88.88 435 TYR A N 1
ATOM 3443 C CA . TYR A 1 435 ? 33.709 -2.495 -28.550 1.00 88.88 435 TYR A CA 1
ATOM 3444 C C . TYR A 1 435 ? 34.864 -2.039 -29.439 1.00 88.88 435 TYR A C 1
ATOM 3446 O O . TYR A 1 435 ? 34.774 -2.038 -30.667 1.00 88.88 435 TYR A O 1
ATOM 3454 N N . THR A 1 436 ? 35.976 -1.705 -28.803 1.00 86.12 436 THR A N 1
ATOM 3455 C CA . THR A 1 436 ? 37.288 -1.583 -29.446 1.00 86.12 436 THR A CA 1
ATOM 3456 C C . THR A 1 436 ? 38.107 -2.847 -29.249 1.00 86.12 436 THR A C 1
ATOM 3458 O O . THR A 1 436 ? 37.891 -3.591 -28.291 1.00 86.12 436 THR A O 1
ATOM 3461 N N . ASP A 1 437 ? 39.132 -3.033 -30.081 1.00 84.56 437 ASP A N 1
ATOM 3462 C CA . ASP A 1 437 ? 40.113 -4.111 -29.900 1.00 84.56 437 ASP A CA 1
ATOM 3463 C C . ASP A 1 437 ? 40.738 -4.094 -28.494 1.00 84.56 437 ASP A C 1
ATOM 3465 O O . ASP A 1 437 ? 41.016 -5.139 -27.914 1.00 84.56 437 ASP A O 1
ATOM 3469 N N . SER A 1 438 ? 40.917 -2.902 -27.916 1.00 83.25 438 SER A N 1
ATOM 3470 C CA . SER A 1 438 ? 41.487 -2.710 -26.579 1.00 83.25 438 SER A CA 1
ATOM 3471 C C . SER A 1 438 ? 40.515 -2.951 -25.421 1.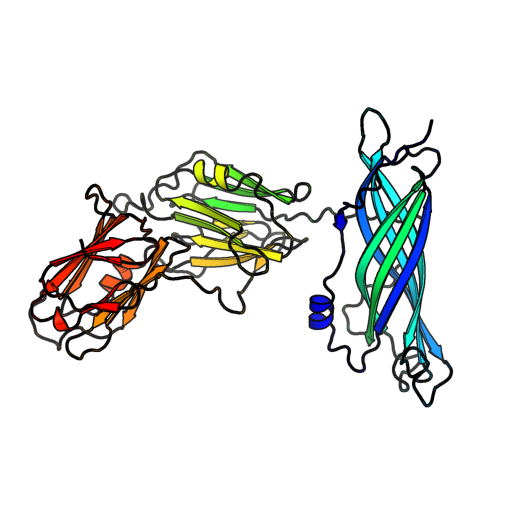00 83.25 438 SER A C 1
ATOM 3473 O O . SER A 1 438 ? 40.966 -3.069 -24.286 1.00 83.25 438 SER A O 1
ATOM 3475 N N . SER A 1 439 ? 39.202 -2.985 -25.657 1.00 86.06 439 SER A N 1
ATOM 3476 C CA . SER A 1 439 ? 38.186 -3.111 -24.598 1.00 86.06 439 SER A CA 1
ATOM 3477 C C . SER A 1 439 ? 37.489 -4.460 -24.588 1.00 86.06 439 SER A C 1
ATOM 3479 O O . SER A 1 439 ? 37.024 -4.877 -23.533 1.00 86.06 439 SER A O 1
ATOM 3481 N N . ILE A 1 440 ? 37.427 -5.155 -25.727 1.00 89.88 440 ILE A N 1
ATOM 3482 C CA . ILE A 1 440 ? 36.612 -6.362 -25.907 1.00 89.88 440 ILE A CA 1
ATOM 3483 C C . ILE A 1 440 ? 36.901 -7.452 -24.857 1.00 89.88 440 ILE A C 1
ATOM 3485 O O . ILE A 1 440 ? 35.972 -8.041 -24.304 1.00 89.88 440 ILE A O 1
ATOM 3489 N N . SER A 1 441 ? 38.171 -7.648 -24.486 1.00 91.00 441 SER A N 1
ATOM 3490 C CA . SER A 1 441 ? 38.600 -8.609 -23.456 1.00 91.00 441 SER A CA 1
ATOM 3491 C C . SER A 1 441 ? 38.227 -8.208 -22.024 1.00 91.00 441 SER A C 1
ATOM 3493 O O . SER A 1 441 ? 38.263 -9.045 -21.126 1.00 91.00 441 SER A O 1
ATOM 3495 N N . HIS A 1 442 ? 37.859 -6.946 -21.803 1.00 90.38 442 HIS A N 1
ATOM 3496 C CA . HIS A 1 442 ? 37.490 -6.375 -20.505 1.00 90.38 442 HIS A CA 1
ATOM 3497 C C . HIS A 1 442 ? 35.968 -6.279 -20.309 1.00 90.38 442 HIS A C 1
ATOM 3499 O O . HIS A 1 442 ? 35.494 -5.745 -19.301 1.00 90.38 442 HIS A O 1
ATOM 3505 N N . ILE A 1 443 ? 35.183 -6.814 -21.248 1.00 91.19 443 ILE A N 1
ATOM 3506 C CA . ILE A 1 443 ? 33.726 -6.883 -21.146 1.00 91.19 443 ILE A CA 1
ATOM 3507 C C . ILE A 1 443 ? 33.305 -8.270 -20.667 1.00 91.19 443 ILE A C 1
ATOM 3509 O O . ILE A 1 443 ? 33.790 -9.300 -21.133 1.00 91.19 443 ILE A O 1
ATOM 3513 N N . THR A 1 444 ? 32.369 -8.307 -19.724 1.00 95.19 444 THR A N 1
ATOM 3514 C CA . THR A 1 444 ? 31.723 -9.542 -19.280 1.00 95.19 444 THR A CA 1
ATOM 3515 C C . THR A 1 444 ? 30.217 -9.384 -19.381 1.00 95.19 444 THR A C 1
ATOM 3517 O O . THR A 1 444 ? 29.636 -8.501 -18.756 1.00 95.19 444 THR A O 1
ATOM 3520 N N . ILE A 1 445 ? 29.580 -10.257 -20.150 1.00 95.50 445 ILE A N 1
ATOM 3521 C CA . ILE A 1 445 ? 28.131 -10.299 -20.317 1.00 95.50 445 ILE A CA 1
ATOM 3522 C C . ILE A 1 445 ? 27.654 -11.596 -19.698 1.00 95.50 445 ILE A C 1
ATOM 3524 O O . ILE A 1 445 ? 28.000 -12.681 -20.151 1.00 95.50 445 ILE A O 1
ATOM 3528 N N . ASN A 1 446 ? 26.870 -11.507 -18.636 1.00 94.06 446 ASN A N 1
ATOM 3529 C CA . ASN A 1 446 ? 26.249 -12.682 -18.068 1.00 94.06 446 ASN A CA 1
ATOM 3530 C C . ASN A 1 446 ? 24.985 -13.026 -18.870 1.00 94.06 446 ASN A C 1
ATOM 3532 O O . ASN A 1 446 ? 24.005 -12.280 -18.868 1.00 94.06 446 ASN A O 1
ATOM 3536 N N . LEU A 1 447 ? 25.017 -14.162 -19.561 1.00 92.19 447 LEU A N 1
ATOM 3537 C CA . LEU A 1 447 ? 23.917 -14.747 -20.313 1.00 92.19 447 LEU A CA 1
ATOM 3538 C C . LEU A 1 447 ? 23.286 -15.853 -19.465 1.00 92.19 447 LEU A C 1
ATOM 3540 O O . LEU A 1 447 ? 23.718 -17.005 -19.475 1.00 92.19 447 LEU A O 1
ATOM 3544 N N . LYS A 1 448 ? 22.238 -15.496 -18.716 1.00 87.19 448 LYS A N 1
ATOM 3545 C CA . LYS A 1 448 ? 21.428 -16.445 -17.923 1.00 87.19 448 LYS A CA 1
ATOM 3546 C C . LYS A 1 448 ? 22.239 -17.264 -16.902 1.00 87.19 448 LYS A C 1
ATOM 3548 O O . LYS A 1 448 ? 22.045 -18.467 -16.760 1.00 87.19 448 LYS A O 1
ATOM 3553 N N . GLY A 1 449 ? 23.151 -16.612 -16.193 1.00 83.81 449 GLY A N 1
ATOM 3554 C CA . GLY A 1 449 ? 24.052 -17.225 -15.218 1.00 83.81 449 GLY A CA 1
ATOM 3555 C C . GLY A 1 449 ? 25.416 -17.630 -15.784 1.00 83.81 449 GLY A C 1
ATOM 3556 O O . GLY A 1 449 ? 26.317 -17.912 -14.998 1.00 83.81 449 GLY A O 1
ATOM 3557 N N . VAL A 1 450 ? 25.611 -17.613 -17.107 1.00 91.44 450 VAL A N 1
ATOM 3558 C CA . VAL A 1 450 ? 26.881 -17.980 -17.754 1.00 91.44 450 VAL A CA 1
ATOM 3559 C C . VAL A 1 450 ? 27.599 -16.730 -18.248 1.00 91.44 450 VAL A C 1
ATOM 3561 O O . VAL A 1 450 ? 27.033 -15.943 -18.997 1.00 91.44 450 VAL A O 1
ATOM 3564 N N . ASN A 1 451 ? 28.854 -16.535 -17.847 1.00 94.25 451 ASN A N 1
ATOM 3565 C CA . ASN A 1 451 ? 29.647 -15.403 -18.321 1.00 94.25 451 ASN A CA 1
ATOM 3566 C C . ASN A 1 451 ? 30.121 -15.634 -19.762 1.00 94.25 451 ASN A C 1
ATOM 3568 O O . ASN A 1 451 ? 30.708 -16.669 -20.070 1.00 94.25 451 ASN A O 1
ATOM 3572 N N . HIS A 1 452 ? 29.902 -14.633 -20.606 1.00 94.56 452 HIS A N 1
ATOM 3573 C CA . HIS A 1 452 ? 30.362 -14.528 -21.984 1.00 94.56 452 HIS A CA 1
ATOM 3574 C C . HIS A 1 452 ? 31.289 -13.319 -22.119 1.00 94.56 452 HIS A C 1
ATOM 3576 O O . HIS A 1 452 ? 31.005 -12.242 -21.585 1.00 94.56 452 HIS A O 1
ATOM 3582 N N . THR A 1 453 ? 32.396 -13.504 -22.830 1.00 95.50 453 THR A N 1
ATOM 3583 C CA . THR A 1 453 ? 33.286 -12.417 -23.248 1.00 95.50 453 THR A CA 1
ATOM 3584 C C . THR A 1 453 ? 33.092 -12.230 -24.749 1.00 95.50 453 THR A C 1
ATOM 3586 O O . THR A 1 453 ? 33.209 -13.221 -25.474 1.00 95.50 453 THR A O 1
ATOM 3589 N N . PRO A 1 454 ? 32.801 -11.005 -25.222 1.00 94.94 454 PRO A N 1
ATOM 3590 C CA . PRO A 1 454 ? 32.548 -10.766 -26.636 1.00 94.94 454 PRO A CA 1
ATOM 3591 C C . PRO A 1 454 ? 33.694 -11.237 -27.536 1.00 94.94 454 PRO A C 1
ATOM 3593 O O . PRO A 1 454 ? 34.871 -11.148 -27.186 1.00 94.94 454 PRO A O 1
ATOM 3596 N N . THR A 1 455 ? 33.338 -11.724 -28.720 1.00 93.31 455 THR A N 1
ATOM 3597 C CA . THR A 1 455 ? 34.268 -12.247 -29.736 1.00 93.31 455 THR A CA 1
ATOM 3598 C C . THR A 1 455 ? 34.294 -11.403 -31.007 1.00 93.31 455 THR A C 1
ATOM 3600 O O . THR A 1 455 ? 35.220 -11.517 -31.811 1.00 93.31 455 THR A O 1
ATOM 3603 N N . LYS A 1 456 ? 33.290 -10.541 -31.194 1.00 94.50 456 LYS A N 1
ATOM 3604 C CA . LYS A 1 456 ? 33.184 -9.593 -32.307 1.00 94.50 456 LYS A CA 1
ATOM 3605 C C . LYS A 1 456 ? 33.163 -8.168 -31.768 1.00 94.50 456 LYS A C 1
ATOM 3607 O O . LYS A 1 456 ? 32.627 -7.922 -30.695 1.00 94.50 456 LYS A O 1
ATOM 3612 N N . LEU A 1 457 ? 33.658 -7.210 -32.556 1.00 92.38 457 LEU A N 1
ATOM 3613 C CA . LEU A 1 457 ? 33.612 -5.778 -32.214 1.00 92.38 457 LEU A CA 1
ATOM 3614 C C . LEU A 1 457 ? 32.187 -5.205 -32.118 1.00 92.38 457 LEU A C 1
ATOM 3616 O O . LEU A 1 457 ? 32.006 -4.093 -31.628 1.00 92.38 457 LEU A O 1
ATOM 3620 N N . ALA A 1 458 ? 31.182 -5.959 -32.564 1.00 95.56 458 ALA A N 1
ATOM 3621 C CA . ALA A 1 458 ? 29.777 -5.661 -32.358 1.00 95.56 458 ALA A CA 1
ATOM 3622 C C . ALA A 1 458 ? 28.992 -6.959 -32.139 1.00 95.56 458 ALA A C 1
ATOM 3624 O O . ALA A 1 458 ? 29.113 -7.898 -32.932 1.00 95.56 458 ALA A O 1
ATOM 3625 N N . GLU A 1 459 ? 28.169 -6.994 -31.095 1.00 97.06 459 GLU A N 1
ATOM 3626 C CA . GLU A 1 459 ? 27.284 -8.117 -30.773 1.00 97.06 459 GLU A CA 1
ATOM 3627 C C . GLU A 1 459 ? 25.886 -7.606 -30.410 1.00 97.06 459 GLU A C 1
ATOM 3629 O O . GLU A 1 459 ? 25.719 -6.496 -29.891 1.00 97.06 459 GLU A O 1
ATOM 3634 N N . LYS A 1 460 ? 24.864 -8.410 -30.719 1.00 97.25 460 LYS A N 1
ATOM 3635 C CA . LYS A 1 460 ? 23.462 -8.079 -30.464 1.00 97.25 460 LYS A CA 1
ATOM 3636 C C . LYS A 1 460 ? 22.838 -9.093 -29.529 1.00 97.25 460 LYS A C 1
ATOM 3638 O O . LYS A 1 460 ? 23.073 -10.291 -29.635 1.00 97.25 460 LYS A O 1
ATOM 3643 N N . TYR A 1 461 ? 22.002 -8.588 -28.636 1.00 96.69 461 TYR A N 1
ATOM 3644 C CA . TYR A 1 461 ? 21.371 -9.356 -27.583 1.00 96.69 461 TYR A CA 1
ATOM 3645 C C . TYR A 1 461 ? 19.899 -9.006 -27.497 1.00 96.69 461 TYR A C 1
ATOM 3647 O O . TYR A 1 461 ? 19.529 -7.845 -27.351 1.00 96.69 461 TYR A O 1
ATOM 3655 N N . LYS A 1 462 ? 19.048 -10.020 -27.529 1.00 96.56 462 LYS A N 1
ATOM 3656 C CA . LYS A 1 462 ? 17.622 -9.877 -27.284 1.00 96.56 462 LYS A CA 1
ATOM 3657 C C . LYS A 1 462 ? 17.315 -10.017 -25.798 1.00 96.56 462 LYS A C 1
ATOM 3659 O O . LYS A 1 462 ? 17.765 -10.971 -25.157 1.00 96.56 462 LYS A O 1
ATOM 3664 N N . ILE A 1 463 ? 16.510 -9.106 -25.256 1.00 94.94 463 ILE A N 1
ATOM 3665 C CA . ILE A 1 463 ? 16.041 -9.181 -23.869 1.00 94.94 463 ILE A CA 1
ATOM 3666 C C . ILE A 1 463 ? 14.861 -10.153 -23.785 1.00 94.94 463 ILE A C 1
ATOM 3668 O O . ILE A 1 463 ? 13.832 -9.954 -24.425 1.00 94.94 463 ILE A O 1
ATOM 3672 N N . THR A 1 464 ? 14.977 -11.198 -22.962 1.00 93.94 464 THR A N 1
ATOM 3673 C CA . THR A 1 464 ? 13.893 -12.168 -22.722 1.00 93.94 464 THR A CA 1
ATOM 3674 C C . THR A 1 464 ? 13.547 -12.251 -21.232 1.00 93.94 464 THR A C 1
ATOM 3676 O O . THR A 1 464 ? 14.369 -11.861 -20.398 1.00 93.94 464 THR A O 1
ATOM 3679 N N . PRO A 1 465 ? 12.385 -12.821 -20.854 1.00 91.12 465 PRO A N 1
ATOM 3680 C CA . PRO A 1 465 ? 12.046 -13.062 -19.447 1.00 91.12 465 PRO A CA 1
ATOM 3681 C C . PRO A 1 465 ? 13.084 -13.898 -18.689 1.00 91.12 465 PRO A C 1
ATOM 3683 O O . PRO A 1 465 ? 13.211 -13.772 -17.477 1.00 91.12 465 PRO A O 1
ATOM 3686 N N . ASN A 1 466 ? 13.852 -14.721 -19.408 1.00 90.00 466 ASN A N 1
ATOM 3687 C CA . ASN A 1 466 ? 14.872 -15.596 -18.836 1.00 90.00 466 ASN A CA 1
ATOM 3688 C C . ASN A 1 466 ? 16.281 -14.983 -18.867 1.00 90.00 466 ASN A C 1
ATOM 3690 O O . ASN A 1 466 ? 17.229 -15.655 -18.473 1.00 90.00 466 ASN A O 1
ATOM 3694 N N . GLY A 1 467 ? 16.442 -13.752 -19.364 1.00 91.88 467 GLY A N 1
ATOM 3695 C CA . GLY A 1 467 ? 17.736 -13.087 -19.533 1.00 91.88 467 GLY A CA 1
ATOM 3696 C C . GLY A 1 467 ? 18.082 -12.757 -20.985 1.00 91.88 467 GLY A C 1
ATOM 3697 O O . GLY A 1 467 ? 17.261 -12.922 -21.890 1.00 91.88 467 GLY A O 1
ATOM 3698 N N . LEU A 1 468 ? 19.303 -12.282 -21.205 1.00 95.25 468 LEU A N 1
ATOM 3699 C CA . LEU A 1 468 ? 19.813 -11.925 -22.527 1.00 95.25 468 LEU A CA 1
ATOM 3700 C C . LEU A 1 468 ? 20.086 -13.175 -23.378 1.00 95.25 468 LEU A C 1
ATOM 3702 O O . LEU A 1 468 ? 20.486 -14.224 -22.865 1.00 95.25 468 LEU A O 1
ATOM 3706 N N . VAL A 1 469 ? 19.847 -13.058 -24.684 1.00 94.94 469 VAL A N 1
ATOM 3707 C CA . VAL A 1 469 ? 20.136 -14.085 -25.696 1.00 94.94 469 VAL A CA 1
ATOM 3708 C C . VAL A 1 469 ? 20.854 -13.418 -26.860 1.00 94.94 469 VAL A C 1
ATOM 3710 O O . VAL A 1 469 ? 20.309 -12.477 -27.425 1.00 94.94 469 VAL A O 1
ATOM 3713 N N . GLU A 1 470 ? 22.051 -13.883 -27.207 1.00 95.12 470 GLU A N 1
ATOM 3714 C CA . GLU A 1 470 ? 22.780 -13.413 -28.394 1.00 95.12 470 GLU A CA 1
ATOM 3715 C C . GLU A 1 470 ? 22.005 -13.767 -29.682 1.00 95.12 470 GLU A C 1
ATOM 3717 O O . GLU A 1 470 ? 21.417 -14.853 -29.756 1.00 95.12 470 GLU A O 1
ATOM 3722 N N . ILE A 1 471 ? 21.959 -12.853 -30.662 1.00 93.81 471 ILE A N 1
ATOM 3723 C CA . ILE A 1 471 ? 21.192 -12.992 -31.920 1.00 93.81 471 ILE A CA 1
ATOM 3724 C C . ILE A 1 471 ? 21.983 -12.640 -33.178 1.00 93.81 471 ILE A C 1
ATOM 3726 O O . ILE A 1 471 ? 22.872 -11.759 -33.112 1.00 93.81 471 ILE A O 1
#

Radius of gyration: 31.13 Å; chains: 1; bounding box: 90×50×84 Å

Sequence (471 aa):
MYCKCSNKNNYEVISLCNIKNFTNKNGPFINSAWTQISLADILTLPYNCPKIEKIEKIYIEVNITSNKIIKTPKSPAANAEGLILTGKKLLIDGYFCIKLVYTSLTKEQSIHSINFNIPFCTYIVIEENVDLFIDAYCVKTCVEDIFASLIKCNTIFFNVTFFLFASKITPTCPVPQPPKDDCTINFVQPKIPNTITFKTASLNNNISEITFDIQLKQIKATSTGISSGRLYSHISFSNNEFFSFKLRDFNQNIKTKASIKGEENADVFVKKLNNMSFEVDDIIELEVLIPKSVQITHFPTKDNVFLLGNSSGPGDSIKEYYQITPGGLRTYTPNPPIQVQTLLSSIIVKNLNDLPIITIMFNNEDKKLITSSEKISVVPAGSDPQPYFTFKLSRPDGTIIRDSITMGTTTPANFYSQLIENFSFDYEDIIELTYTDSSISHITINLKGVNHTPTKLAEKYKITPNGLVEI

Secondary structure (DSSP, 8-state):
-----------EEES---HHHHHHHH---TT-EEEEEEEEEEEE--TTSPPEEEEEEEEEEEEEEEEEEEEEEE-SS--TTSPPPEEEEEEEEEEEEEEEEEEESSTT--EEEEEEEEEEEEEEE--TT--TTT--EEEEEEEEEEEEEEEETTEEEEEEEEEEEEEE--TTPPPPPPP-SS-------------EEEE-TTSSSEEEEEEEETTTTEEEEEE-S-----SBTTB--TTSEEEEEEEE-TTS-EEEEEEEETT--SHHHHHHHTT-B--TT-EEEEEESSTTSEEEET-SSTT-EEETTTTPPTT--EEEEEEEETTEEEEE--SSPPPPPEEEEEEEEE-TTS-EEEEEEEETTTTEEEEEE-S--SS-TTS---EEEEEEEE-TTS-EEEEEEEETTS-THHHHHHH-S-PBP-TT-EEEEEE-TTTGGGEEEEETTEEE---SSEEEEEEETTEEEE-